Protein AF-A0A8C5RTL1-F1 (afdb_monomer)

Solvent-accessible surface area (backbone atoms only — not comparable to full-atom values): 28988 Å² total; per-residue (Å²): 139,85,89,83,83,90,78,86,76,89,66,75,87,73,74,55,62,54,29,26,34,69,87,77,74,46,76,30,28,64,64,63,53,69,76,37,80,88,47,70,92,46,56,42,52,33,70,60,51,52,48,53,52,50,52,51,54,49,50,53,52,51,53,52,52,53,52,48,55,51,49,55,53,50,50,55,51,52,52,50,50,51,52,51,53,52,48,55,50,51,54,50,51,51,52,51,51,53,52,51,52,54,52,51,50,57,50,49,56,51,51,52,51,54,52,50,51,52,50,54,52,50,52,50,54,53,49,55,52,52,50,53,51,54,57,48,48,60,47,51,54,50,52,54,50,53,52,55,48,53,56,48,46,74,74,74,55,54,77,68,62,46,64,70,48,42,68,59,53,53,49,55,51,52,56,54,71,70,59,74,83,84,60,76,84,74,64,75,80,79,74,66,61,64,62,51,50,53,50,50,51,50,47,45,70,71,63,54,72,55,74,37,59,64,46,56,31,35,40,40,40,81,82,75,46,75,46,80,48,77,48,44,40,39,86,44,100,72,92,48,64,53,59,71,72,47,69,63,50,38,53,51,44,58,72,38,67,56,25,36,43,32,23,76,52,45,91,79,48,72,55,48,60,48,52,52,47,27,49,78,66,73,42,38,65,66,53,53,70,33,40,70,27,30,40,57,45,52,70,53,51,47,69,80,47,68,92,54,96,62,95,42,71,60,52,49,30,46,74,76,62,73,49,81,66,63,68,87,42,67,69,44,47,40,52,50,51,47,48,51,30,64,77,68,50,46,64,75,55,54,84,80,50,85,62,45,46,71,63,22,40,53,14,40,56,56,39,45,61,42,49,75,72,62,62,38,51,72,56,26,46,50,42,37,5,72,70,58,41,31,45,67,54,52,48,55,38,32,75,76,29,77,88,50,31,49,47,52,50,48,52,55,53,56,74,67,57,54,99,86,55,55,71,66,54,58,71,70,73,54,86,77,80,64,75,82,82,82,88,76,80,83,83,81,75,94,67,89,72,64,73,66,58,65,59,61,78,69,76,67,82,78,78,78,80,78,79,86,76,91,79,83,91,83,89,89,79,89,87,78,90,83,85,90,88,134

Sequence (486 aa):
MDSSSNQKSQTLPFLFPSLYCKQYNQSMCTICALLDSEHMGQLCNISQEIQCRQDELQNMSVELKEKKNAYDKSYSSHEELVRNMVRLRNETQELIQQKIEEMIQILQEKGEGYLAEVEAHHNHQVQEVKKKLQEMDGVFQRITSSQRLVEKLHLYVSGQEVLEIHPFLRKSMMELRRKQPSTAEGVKVKNFLETKSQLQNLLERVTNNKAGNSLHLVVLGDKGTVFHVMISYQENSRERVSVFGMDEILQYLSSLQMPILVGYKLWSMDIPALLDALQEINKELQFEEPILGFSDALPLIREKFPDISKYTLKNLDRKYLCGKLDHTNTSNCVRILMKLCTRYEINKEFSRIRLIACSSFRCYSSLQLLLRERVLSVPSVQTLALHNISLDTLQCIYLSDPKKGLKKLCRHLNTKLRIREKKIQRLSKSPYLFPTPPIVLSRFFTSRDSFRDTLSCYGVKMTLLRTQGNSSGMKPHSTGCYAWSK

InterPro domains:
  IPR012337 Ribonuclease H-like superfamily [SSF53098] (244-338)
  IPR021978 PML-like, coiled-coil [PF12126] (57-210)
  IPR036397 Ribonuclease H superfamily [G3DSA:3.30.420.10] (229-362)
  IPR057617 PML, C-terminal domain [PF25244] (363-430)

Secondary structure (DSSP, 8-state):
------------TTSS--EEETTTTEEE-HHHHHH-TTSTTTEEEHHHHHHHHHHHHHHHHHHHHHHHHHHHHHHHHHHHHHHHHHHHHHHHHHHHHHHHHHHHHHHHHHHHHHHHHHHHHHHHHHHHHHHHHHHHHHHHHHHHHHHHHHHHHHHH--HHHHHHHHHHHHHHHHHHHHPPPPPGGGS----SHHHHHHHHHHHHHHH-----EEEEEEEE-TTS-EEEEEEEEEE-SSS-EEETTHHHHHHHHHHSSS-EEEETTGGGS-HHHHHHHHHHTT-HHHHHTT--EEEESHHHHHHH-TT-SS--HHHHHHHHSTT-S-TTSHHHHHHHHHHHHHHTTGGGGGGGS-PBPHHHHHHHHHTHHHHHTTSS-HHHHHHHHHTT--HHHHHHHHHH-TTTHHHHHHHHHHHT--TTPPPP-STTS-TTSSPPP-S-TTSS---TTHHHHTTTTT----------------------------

Structure (mmCIF, N/CA/C/O backbone):
data_AF-A0A8C5RTL1-F1
#
_entry.id   AF-A0A8C5RTL1-F1
#
loop_
_atom_site.group_PDB
_atom_site.id
_atom_site.type_symbol
_atom_site.label_atom_id
_atom_site.label_alt_id
_atom_site.label_comp_id
_atom_site.label_asym_id
_atom_site.label_entity_id
_atom_site.label_seq_id
_atom_site.pdbx_PDB_ins_code
_atom_site.Cartn_x
_atom_site.Cartn_y
_atom_site.Cartn_z
_atom_site.occupancy
_atom_site.B_iso_or_equiv
_atom_site.auth_seq_id
_atom_site.auth_comp_id
_atom_site.auth_asym_id
_atom_site.auth_atom_id
_atom_site.pdbx_PDB_model_num
ATOM 1 N N . MET A 1 1 ? 55.425 -43.036 -52.133 1.00 38.31 1 MET A N 1
ATOM 2 C CA . MET A 1 1 ? 54.773 -43.849 -53.176 1.00 38.31 1 MET A CA 1
ATOM 3 C C . MET A 1 1 ? 53.571 -43.014 -53.580 1.00 38.31 1 MET A C 1
ATOM 5 O O . MET A 1 1 ? 52.711 -42.824 -52.742 1.00 38.31 1 MET A O 1
ATOM 9 N N . ASP A 1 2 ? 53.601 -42.222 -54.646 1.00 30.25 2 ASP A N 1
ATOM 10 C CA . ASP A 1 2 ? 54.027 -42.594 -55.989 1.00 30.25 2 ASP A CA 1
ATOM 11 C C . ASP A 1 2 ? 54.804 -41.511 -56.736 1.00 30.25 2 ASP A C 1
ATOM 13 O O . ASP A 1 2 ? 54.576 -40.310 -56.609 1.00 30.25 2 ASP A O 1
ATOM 17 N N . SER A 1 3 ? 55.731 -42.019 -57.537 1.00 34.62 3 SER A N 1
ATOM 18 C CA . SER A 1 3 ? 56.508 -41.332 -58.553 1.00 34.62 3 SER A CA 1
ATOM 19 C C . SER A 1 3 ? 55.747 -41.413 -59.879 1.00 34.62 3 SER A C 1
ATOM 21 O O . SER A 1 3 ? 55.416 -42.510 -60.322 1.00 34.62 3 SER A O 1
ATOM 23 N N . SER A 1 4 ? 55.515 -40.293 -60.557 1.00 31.78 4 SER A N 1
ATOM 24 C CA . SER A 1 4 ? 55.234 -40.252 -62.003 1.00 31.78 4 SER A CA 1
ATOM 25 C C . SER A 1 4 ? 55.541 -38.841 -62.494 1.00 31.78 4 SER A C 1
ATOM 27 O O . SER A 1 4 ? 54.933 -37.872 -62.061 1.00 31.78 4 SER A O 1
ATOM 29 N N . SER A 1 5 ? 56.731 -38.650 -63.056 1.00 31.33 5 SER A N 1
ATOM 30 C CA . SER A 1 5 ? 57.057 -38.840 -64.477 1.00 31.33 5 SER A CA 1
ATOM 31 C C . SER A 1 5 ? 56.665 -37.613 -65.307 1.00 31.33 5 SER A C 1
ATOM 33 O O . SER A 1 5 ? 55.526 -37.314 -65.639 1.00 31.33 5 SER A O 1
ATOM 35 N N . ASN A 1 6 ? 57.727 -36.869 -65.572 1.00 33.97 6 ASN A N 1
ATOM 36 C CA . ASN A 1 6 ? 57.860 -35.695 -66.401 1.00 33.97 6 ASN A CA 1
ATOM 37 C C . ASN A 1 6 ? 57.508 -36.034 -67.863 1.00 33.97 6 ASN A C 1
ATOM 39 O O . ASN A 1 6 ? 58.181 -36.863 -68.473 1.00 33.97 6 ASN A O 1
ATOM 43 N N . GLN A 1 7 ? 56.521 -35.355 -68.448 1.00 32.25 7 GLN A N 1
ATOM 44 C CA . GLN A 1 7 ? 56.376 -35.247 -69.901 1.00 32.25 7 GLN A CA 1
ATOM 45 C C . GLN A 1 7 ? 56.177 -33.769 -70.251 1.00 32.25 7 GLN A C 1
ATOM 47 O O . GLN A 1 7 ? 55.076 -33.226 -70.248 1.00 32.25 7 GLN A O 1
ATOM 52 N N . LYS A 1 8 ? 57.306 -33.088 -70.485 1.00 36.34 8 LYS A N 1
ATOM 53 C CA . LYS A 1 8 ? 57.361 -31.733 -71.037 1.00 36.34 8 LYS A CA 1
ATOM 54 C C . LYS A 1 8 ? 56.924 -31.778 -72.500 1.00 36.34 8 LYS A C 1
ATOM 56 O O . LYS A 1 8 ? 57.726 -32.095 -73.375 1.00 36.34 8 LYS A O 1
ATOM 61 N N . SER A 1 9 ? 55.676 -31.415 -72.763 1.00 36.12 9 SER A N 1
ATOM 62 C CA . SER A 1 9 ? 55.217 -31.059 -74.105 1.00 36.12 9 SER A CA 1
ATOM 63 C C . SER A 1 9 ? 55.829 -29.710 -74.494 1.00 36.12 9 SER A C 1
ATOM 65 O O . SER A 1 9 ? 55.418 -28.658 -74.001 1.00 36.12 9 SER A O 1
ATOM 67 N N . GLN A 1 10 ? 56.848 -29.735 -75.357 1.00 46.16 10 GLN A N 1
ATOM 68 C CA . GLN A 1 10 ? 57.336 -28.549 -76.061 1.00 46.16 10 GLN A CA 1
ATOM 69 C C . GLN A 1 10 ? 56.193 -27.998 -76.919 1.00 46.16 10 GLN A C 1
ATOM 71 O O . GLN A 1 10 ? 55.825 -28.584 -77.933 1.00 46.16 10 GLN A O 1
ATOM 76 N N . THR A 1 11 ? 55.617 -26.880 -76.482 1.00 37.91 11 THR A N 1
ATOM 77 C CA . THR A 1 11 ? 54.511 -26.201 -77.161 1.00 37.91 11 THR A CA 1
ATOM 78 C C . THR A 1 11 ? 54.958 -24.770 -77.454 1.00 37.91 11 THR A C 1
ATOM 80 O O . THR A 1 11 ? 55.536 -24.115 -76.589 1.00 37.91 11 THR A O 1
ATOM 83 N N . LEU A 1 12 ? 54.760 -24.324 -78.696 1.00 39.81 12 LEU A N 1
ATOM 84 C CA . LEU A 1 12 ? 55.192 -23.032 -79.245 1.00 39.81 12 LEU A CA 1
ATOM 85 C C . LEU A 1 12 ? 54.897 -21.848 -78.288 1.00 39.81 12 LEU A C 1
ATOM 87 O O . LEU A 1 12 ? 53.756 -21.701 -77.848 1.00 39.81 12 LEU A O 1
ATOM 91 N N . PRO A 1 13 ? 55.869 -20.956 -78.006 1.00 46.91 13 PRO A N 1
ATOM 92 C CA . PRO A 1 13 ? 55.758 -19.935 -76.953 1.00 46.91 13 PRO A CA 1
ATOM 93 C C . PRO A 1 13 ? 54.813 -18.757 -77.273 1.00 46.91 13 PRO A C 1
ATOM 95 O O . PRO A 1 13 ? 54.682 -17.849 -76.459 1.00 46.91 13 PRO A O 1
ATOM 98 N N . PHE A 1 14 ? 54.140 -18.755 -78.429 1.00 47.03 14 PHE A N 1
ATOM 99 C CA . PHE A 1 14 ? 53.363 -17.608 -78.929 1.00 47.03 14 PHE A CA 1
ATOM 100 C C . PHE A 1 14 ? 51.833 -17.736 -78.792 1.00 47.03 14 PHE A C 1
ATOM 102 O O . PHE A 1 14 ? 51.121 -16.796 -79.134 1.00 47.03 14 PHE A O 1
ATOM 109 N N . LEU A 1 15 ? 51.316 -18.862 -78.281 1.00 51.59 15 LEU A N 1
ATOM 110 C CA . LEU A 1 15 ? 49.869 -19.113 -78.133 1.00 51.59 15 LEU A CA 1
ATOM 111 C C . LEU A 1 15 ? 49.371 -19.155 -76.679 1.00 51.59 15 LEU A C 1
ATOM 113 O O . LEU A 1 15 ? 48.168 -19.276 -76.457 1.00 51.59 15 LEU A O 1
ATOM 117 N N . PHE A 1 16 ? 50.252 -19.020 -75.687 1.00 59.81 16 PHE A N 1
ATOM 118 C CA . PHE A 1 16 ? 49.826 -18.913 -74.291 1.00 59.81 16 PHE A CA 1
ATOM 119 C C . PHE A 1 16 ? 49.399 -17.473 -73.971 1.00 59.81 16 PHE A C 1
ATOM 121 O O . PHE A 1 16 ? 50.131 -16.539 -74.316 1.00 59.81 16 PHE A O 1
ATOM 128 N N . PRO A 1 17 ? 48.242 -17.263 -73.314 1.00 64.75 17 PRO A N 1
ATOM 129 C CA . PRO A 1 17 ? 47.881 -15.957 -72.788 1.00 64.75 17 PRO A CA 1
ATOM 130 C C . PRO A 1 17 ? 48.973 -15.475 -71.831 1.00 64.75 17 PRO A C 1
ATOM 132 O O . PRO A 1 17 ? 49.254 -16.123 -70.827 1.00 64.75 17 PRO A O 1
ATOM 135 N N . SER A 1 18 ? 49.624 -14.369 -72.174 1.00 74.38 18 SER A N 1
ATOM 136 C CA . SER A 1 18 ? 50.732 -13.777 -71.411 1.00 74.38 18 SER A CA 1
ATOM 137 C C . SER A 1 18 ? 50.334 -12.438 -70.781 1.00 74.38 18 SER A C 1
ATOM 139 O O . SER A 1 18 ? 51.023 -11.933 -69.890 1.00 74.38 18 SER A O 1
ATOM 141 N N . LEU A 1 19 ? 49.199 -11.882 -71.216 1.00 82.69 19 LEU A N 1
ATOM 142 C CA . LEU A 1 19 ? 48.677 -10.584 -70.812 1.00 82.69 19 LEU A CA 1
ATOM 143 C C . LEU A 1 19 ? 47.247 -10.720 -70.278 1.00 82.69 19 LEU A C 1
ATOM 145 O O . LEU A 1 19 ? 46.506 -11.627 -70.657 1.00 82.69 19 LEU A O 1
ATOM 149 N N . TYR A 1 20 ? 46.851 -9.808 -69.399 1.00 85.44 20 TYR A N 1
ATOM 150 C CA . TYR A 1 20 ? 45.505 -9.716 -68.846 1.00 85.44 20 TYR A CA 1
ATOM 151 C C . TYR A 1 20 ? 44.962 -8.304 -69.041 1.00 85.44 20 TYR A C 1
ATOM 153 O O . TYR A 1 20 ? 45.648 -7.329 -68.735 1.00 85.44 20 TYR A O 1
ATOM 161 N N . CYS A 1 21 ? 43.732 -8.193 -69.545 1.00 84.69 21 CYS A N 1
ATOM 162 C CA . CYS A 1 21 ? 43.048 -6.913 -69.687 1.00 84.69 21 CYS A CA 1
ATOM 163 C C . CYS A 1 21 ? 42.148 -6.667 -68.473 1.00 84.69 21 CYS A C 1
ATOM 165 O O . CYS A 1 21 ? 41.130 -7.343 -68.292 1.00 84.69 21 CYS A O 1
ATOM 167 N N . LYS A 1 22 ? 42.498 -5.667 -67.655 1.00 80.94 22 LYS A N 1
ATOM 168 C CA . LYS A 1 22 ? 41.750 -5.325 -66.431 1.00 80.94 22 LYS A CA 1
ATOM 169 C C . LYS A 1 22 ? 40.339 -4.805 -66.703 1.00 80.94 22 LYS A C 1
ATOM 171 O O . LYS A 1 22 ? 39.464 -4.962 -65.862 1.00 80.94 22 LYS A O 1
ATOM 176 N N . GLN A 1 23 ? 40.115 -4.205 -67.870 1.00 81.56 23 GLN A N 1
ATOM 177 C CA . GLN A 1 23 ? 38.823 -3.626 -68.239 1.00 81.56 23 GLN A CA 1
ATOM 178 C C . GLN A 1 23 ? 37.759 -4.694 -68.534 1.00 81.56 23 GLN A C 1
ATOM 180 O O . GLN A 1 23 ? 36.601 -4.509 -68.172 1.00 81.56 23 GLN A O 1
ATOM 185 N N . TYR A 1 24 ? 38.152 -5.821 -69.137 1.00 80.00 24 TYR A N 1
ATOM 186 C CA . TYR A 1 24 ? 37.229 -6.907 -69.503 1.00 80.00 24 TYR A CA 1
ATOM 187 C C . TYR A 1 24 ? 37.343 -8.150 -68.623 1.00 80.00 24 TYR A C 1
ATOM 189 O O . TYR A 1 24 ? 36.552 -9.077 -68.776 1.00 80.00 24 TYR A O 1
ATOM 197 N N . ASN A 1 25 ? 38.301 -8.174 -67.694 1.00 82.31 25 ASN A N 1
ATOM 198 C CA . ASN A 1 25 ? 38.607 -9.319 -66.841 1.00 82.31 25 ASN A CA 1
ATOM 199 C C . ASN A 1 25 ? 38.911 -10.612 -67.620 1.00 82.31 25 ASN A C 1
ATOM 201 O O . ASN A 1 25 ? 38.393 -11.683 -67.302 1.00 82.31 25 ASN A O 1
ATOM 205 N N . GLN A 1 26 ? 39.734 -10.513 -68.668 1.00 83.00 26 GLN A N 1
ATOM 206 C CA . GLN A 1 26 ? 40.049 -11.640 -69.553 1.00 83.00 26 GLN A CA 1
ATOM 207 C C . GLN A 1 26 ? 41.545 -11.736 -69.868 1.00 83.00 26 GLN A C 1
ATOM 209 O O . GLN A 1 26 ? 42.255 -10.731 -69.965 1.00 83.00 26 GLN A O 1
ATOM 214 N N . SER A 1 27 ? 42.019 -12.972 -70.051 1.00 83.62 27 SER A N 1
ATOM 215 C CA . SER A 1 27 ? 43.383 -13.284 -70.482 1.00 83.62 27 SER A CA 1
ATOM 216 C C . SER A 1 27 ? 43.525 -13.196 -72.004 1.00 83.62 27 SER A C 1
ATOM 218 O O . SER A 1 27 ? 42.722 -13.783 -72.727 1.00 83.62 27 SER A O 1
ATOM 220 N N . MET A 1 28 ? 44.580 -12.543 -72.488 1.00 78.56 28 MET A N 1
ATOM 221 C CA . MET A 1 28 ? 44.854 -12.294 -73.908 1.00 78.56 28 MET A CA 1
ATOM 222 C C . MET A 1 28 ? 46.217 -12.886 -74.302 1.00 78.56 28 MET A C 1
ATOM 224 O O . MET A 1 28 ? 47.188 -12.804 -73.543 1.00 78.56 28 MET A O 1
ATOM 228 N N . CYS A 1 29 ? 46.324 -13.472 -75.500 1.00 81.56 29 CYS A N 1
ATOM 229 C CA . CYS A 1 29 ? 47.632 -13.782 -76.086 1.00 81.56 29 CYS A CA 1
ATOM 230 C C . CYS A 1 29 ? 48.267 -12.511 -76.670 1.00 81.56 29 CYS A C 1
ATOM 232 O O . CYS A 1 29 ? 47.575 -11.538 -76.975 1.00 81.56 29 CYS A O 1
ATOM 234 N N . THR A 1 30 ? 49.587 -12.520 -76.858 1.00 74.69 30 THR A N 1
ATOM 235 C CA . THR A 1 30 ? 50.340 -11.349 -77.337 1.00 74.69 30 THR A CA 1
ATOM 236 C C . THR A 1 30 ? 49.839 -10.832 -78.692 1.00 74.69 30 THR A C 1
ATOM 238 O O . THR A 1 30 ? 49.844 -9.629 -78.927 1.00 74.69 30 THR A O 1
ATOM 241 N N . ILE A 1 31 ? 49.368 -11.722 -79.575 1.00 78.38 31 ILE A N 1
ATOM 242 C CA . ILE A 1 31 ? 48.836 -11.347 -80.894 1.00 78.38 31 ILE A CA 1
ATOM 243 C C . ILE A 1 31 ? 47.501 -10.603 -80.747 1.00 78.38 31 ILE A C 1
ATOM 245 O O . ILE A 1 31 ? 47.344 -9.532 -81.325 1.00 78.38 31 ILE A O 1
ATOM 249 N N . CYS A 1 32 ? 46.567 -11.121 -79.937 1.00 76.94 32 CYS A N 1
ATOM 250 C CA . CYS A 1 32 ? 45.280 -10.462 -79.684 1.00 76.94 32 CYS A CA 1
ATOM 251 C C . CYS A 1 32 ? 45.457 -9.095 -79.012 1.00 76.94 32 CYS A C 1
ATOM 253 O O . CYS A 1 32 ? 44.744 -8.162 -79.348 1.00 76.94 32 CYS A O 1
ATOM 255 N N . ALA A 1 33 ? 46.435 -8.958 -78.113 1.00 74.06 33 ALA A N 1
ATOM 256 C CA . ALA A 1 33 ? 46.747 -7.685 -77.466 1.00 74.06 33 ALA A CA 1
ATOM 257 C C . ALA A 1 33 ? 47.330 -6.629 -78.427 1.00 74.06 33 ALA A C 1
ATOM 259 O O . ALA A 1 33 ? 47.078 -5.445 -78.251 1.00 74.06 33 ALA A O 1
ATOM 260 N N . LEU A 1 34 ? 48.105 -7.037 -79.442 1.00 74.19 34 LEU A N 1
ATOM 261 C CA . LEU A 1 34 ? 48.688 -6.120 -80.435 1.00 74.19 34 LEU A CA 1
ATOM 262 C C . LEU A 1 34 ? 47.667 -5.623 -81.467 1.00 74.19 34 LEU A C 1
ATOM 264 O O . LEU A 1 34 ? 47.809 -4.515 -81.978 1.00 74.19 34 LEU A O 1
ATOM 268 N N . LEU A 1 35 ? 46.670 -6.449 -81.792 1.00 76.25 35 LEU A N 1
ATOM 269 C CA . LEU A 1 35 ? 45.599 -6.102 -82.733 1.00 76.25 35 LEU A CA 1
ATOM 270 C C . LEU A 1 35 ? 44.529 -5.194 -82.108 1.00 76.25 35 LEU A C 1
ATOM 272 O O . LEU A 1 35 ? 43.732 -4.609 -82.836 1.00 76.25 35 LEU A O 1
ATOM 276 N N . ASP A 1 36 ? 44.526 -5.070 -80.783 1.00 69.12 36 ASP A N 1
ATOM 277 C CA . ASP A 1 36 ? 43.538 -4.330 -80.011 1.00 69.12 36 ASP A CA 1
ATOM 278 C C . ASP A 1 36 ? 44.127 -2.998 -79.509 1.00 69.12 36 ASP A C 1
ATOM 280 O O . ASP A 1 36 ? 44.726 -2.897 -78.434 1.00 69.12 36 ASP A O 1
ATOM 284 N N . SER A 1 37 ? 44.017 -1.957 -80.339 1.00 65.19 37 SER A N 1
ATOM 285 C CA . SER A 1 37 ? 44.586 -0.630 -80.069 1.00 65.19 37 SER A CA 1
ATOM 286 C C . SER A 1 37 ? 43.875 0.132 -78.945 1.00 65.19 37 SER A C 1
ATOM 288 O O . SER A 1 37 ? 44.417 1.123 -78.451 1.00 65.19 37 SER A O 1
ATOM 290 N N . GLU A 1 38 ? 42.696 -0.321 -78.510 1.00 68.06 38 GLU A N 1
ATOM 291 C CA . GLU A 1 38 ? 41.873 0.371 -77.514 1.00 68.06 38 GLU A CA 1
ATOM 292 C C . GLU A 1 38 ? 42.292 0.065 -76.066 1.00 68.06 38 GLU A C 1
ATOM 294 O O . GLU A 1 38 ? 41.961 0.825 -75.152 1.00 68.06 38 GLU A O 1
ATOM 299 N N . HIS A 1 39 ? 43.054 -1.011 -75.823 1.00 66.81 39 HIS A N 1
ATOM 300 C CA . HIS A 1 39 ? 43.335 -1.503 -74.461 1.00 66.81 39 HIS A CA 1
ATOM 301 C C . HIS A 1 39 ? 44.815 -1.491 -74.061 1.00 66.81 39 HIS A C 1
ATOM 303 O O . HIS A 1 39 ? 45.165 -1.935 -72.966 1.00 66.81 39 HIS A O 1
ATOM 309 N N . MET A 1 40 ? 45.681 -0.892 -74.885 1.00 64.81 40 MET A N 1
ATOM 310 C CA . MET A 1 40 ? 47.131 -0.798 -74.653 1.00 64.81 40 MET A CA 1
ATOM 311 C C . MET A 1 40 ? 47.522 -0.198 -73.289 1.00 64.81 40 MET A C 1
ATOM 313 O O . MET A 1 40 ? 48.554 -0.562 -72.732 1.00 64.81 40 MET A O 1
ATOM 317 N N . GLY A 1 41 ? 46.693 0.681 -72.713 1.00 69.25 41 GLY A N 1
ATOM 318 C CA . GLY A 1 41 ? 46.927 1.281 -71.391 1.00 69.25 41 GLY A CA 1
ATOM 319 C C . GLY A 1 41 ? 46.425 0.468 -70.187 1.00 69.25 41 GLY A C 1
ATOM 320 O O . GLY A 1 41 ? 46.653 0.884 -69.055 1.00 69.25 41 GLY A O 1
ATOM 321 N N . GLN A 1 42 ? 45.720 -0.650 -70.402 1.00 73.25 42 GLN A N 1
ATOM 322 C CA . GLN A 1 42 ? 45.043 -1.442 -69.354 1.00 73.25 42 GLN A CA 1
ATOM 323 C C . GLN A 1 42 ? 45.466 -2.924 -69.338 1.00 73.25 42 GLN A C 1
ATOM 325 O O . GLN A 1 42 ? 44.884 -3.738 -68.611 1.00 73.25 42 GLN A O 1
ATOM 330 N N . LEU A 1 43 ? 46.478 -3.276 -70.137 1.00 77.88 43 LEU A N 1
ATOM 331 C CA . LEU A 1 43 ? 47.071 -4.609 -70.204 1.00 77.88 43 LEU A CA 1
ATOM 332 C C . LEU A 1 43 ? 48.198 -4.745 -69.174 1.00 77.88 43 LEU A C 1
ATOM 334 O O . LEU A 1 43 ? 49.113 -3.925 -69.118 1.00 77.88 43 LEU A O 1
ATOM 338 N N . CYS A 1 44 ? 48.162 -5.808 -68.378 1.00 81.69 44 CYS A N 1
ATOM 339 C CA . CYS A 1 44 ? 49.236 -6.177 -67.457 1.00 81.69 44 CYS A CA 1
ATOM 340 C C . CYS A 1 44 ? 49.715 -7.608 -67.717 1.00 81.69 44 CYS A C 1
ATOM 342 O O . CYS A 1 44 ? 49.082 -8.373 -68.445 1.00 81.69 44 CYS A O 1
ATOM 344 N N . ASN A 1 45 ? 50.850 -7.985 -67.123 1.00 85.38 45 ASN A N 1
ATOM 345 C CA . ASN A 1 45 ? 51.314 -9.367 -67.166 1.00 85.38 45 ASN A CA 1
ATOM 346 C C . ASN A 1 45 ? 50.323 -10.273 -66.416 1.00 85.38 45 ASN A C 1
ATOM 348 O O . ASN A 1 45 ? 49.973 -9.995 -65.267 1.00 85.38 45 ASN A O 1
ATOM 352 N N 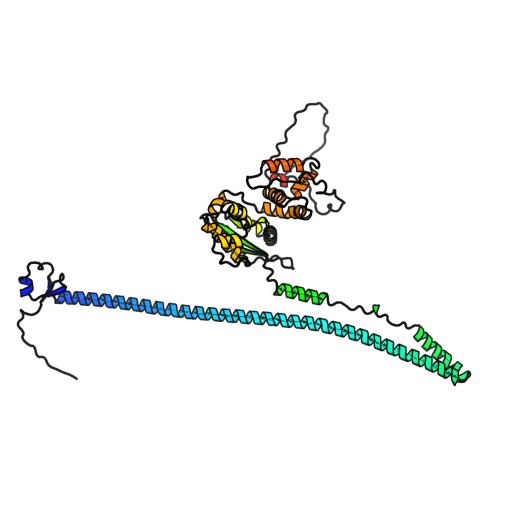. ILE A 1 46 ? 49.901 -11.370 -67.049 1.00 85.88 46 ILE A N 1
ATOM 353 C CA . ILE A 1 46 ? 48.890 -12.269 -66.479 1.00 85.88 46 ILE A CA 1
ATOM 354 C C . ILE A 1 46 ? 49.316 -12.862 -65.129 1.00 85.88 46 ILE A C 1
ATOM 356 O O . ILE A 1 46 ? 48.494 -12.965 -64.225 1.00 85.88 46 ILE A O 1
ATOM 360 N N . SER A 1 47 ? 50.600 -13.184 -64.945 1.00 86.50 47 SER A N 1
ATOM 361 C CA . SER A 1 47 ? 51.111 -13.731 -63.684 1.00 86.50 47 SER A CA 1
ATOM 362 C C . SER A 1 47 ? 51.054 -12.705 -62.554 1.00 86.50 47 SER A C 1
ATOM 364 O O . SER A 1 47 ? 50.789 -13.071 -61.413 1.00 86.50 47 SER A O 1
ATOM 366 N N . GLN A 1 48 ? 51.267 -11.420 -62.865 1.00 86.69 48 GLN A N 1
ATOM 367 C CA . GLN A 1 48 ? 51.147 -10.340 -61.881 1.00 86.69 48 GLN A CA 1
ATOM 368 C C . GLN A 1 48 ? 49.692 -10.138 -61.454 1.00 86.69 48 GLN A C 1
ATOM 370 O O . GLN A 1 48 ? 49.430 -10.005 -60.264 1.00 86.69 48 GLN A O 1
ATOM 375 N N . GLU A 1 49 ? 48.742 -10.159 -62.394 1.00 89.06 49 GLU A N 1
ATOM 376 C CA . GLU A 1 49 ? 47.322 -10.054 -62.041 1.00 89.06 49 GLU A CA 1
ATOM 377 C C . GLU A 1 49 ? 46.840 -11.274 -61.250 1.00 89.06 49 GLU A C 1
ATOM 379 O O . GLU A 1 49 ? 46.140 -11.106 -60.256 1.00 89.06 49 GLU A O 1
ATOM 384 N N . ILE A 1 50 ? 47.238 -12.491 -61.643 1.00 88.19 50 ILE A N 1
ATOM 385 C CA . ILE A 1 50 ? 46.923 -13.711 -60.887 1.00 88.19 50 ILE A CA 1
ATOM 386 C C . ILE A 1 50 ? 47.419 -13.576 -59.448 1.00 88.19 50 ILE A C 1
ATOM 388 O O . ILE A 1 50 ? 46.647 -13.839 -58.529 1.00 88.19 50 ILE A O 1
ATOM 392 N N . GLN A 1 51 ? 48.658 -13.115 -59.251 1.00 91.88 51 GLN A N 1
ATOM 393 C CA . GLN A 1 51 ? 49.197 -12.881 -57.915 1.00 91.88 51 GLN A CA 1
ATOM 394 C C . GLN A 1 51 ? 48.368 -11.836 -57.157 1.00 91.88 51 GLN A C 1
ATOM 396 O O . GLN A 1 51 ? 47.932 -12.111 -56.046 1.00 91.88 51 GLN A O 1
ATOM 401 N N . CYS A 1 52 ? 48.056 -10.686 -57.768 1.00 91.06 52 CYS A N 1
ATOM 402 C CA . CYS A 1 52 ? 47.229 -9.657 -57.130 1.00 91.06 52 CYS A CA 1
ATOM 403 C C . CYS A 1 52 ? 45.844 -10.179 -56.717 1.00 91.06 52 CYS A C 1
ATOM 405 O O . CYS A 1 52 ? 45.384 -9.876 -55.619 1.00 91.06 52 CYS A O 1
ATOM 407 N N . ARG A 1 53 ? 45.176 -10.975 -57.563 1.00 91.75 53 ARG A N 1
ATOM 408 C CA . ARG A 1 53 ? 43.860 -11.561 -57.252 1.00 91.75 53 ARG A CA 1
ATOM 409 C C . ARG A 1 53 ? 43.945 -12.653 -56.193 1.00 91.75 53 ARG A C 1
ATOM 411 O O . ARG A 1 53 ? 43.052 -12.753 -55.358 1.00 91.75 53 ARG A O 1
ATOM 418 N N . GLN A 1 54 ? 45.006 -13.456 -56.206 1.00 94.38 54 GLN A N 1
ATOM 419 C CA . GLN A 1 54 ? 45.272 -14.431 -55.151 1.00 94.38 54 GLN A CA 1
ATOM 420 C C . GLN A 1 54 ? 45.514 -13.734 -53.810 1.00 94.38 54 GLN A C 1
ATOM 422 O O . GLN A 1 54 ? 44.923 -14.146 -52.815 1.00 94.38 54 GLN A O 1
ATOM 427 N N . ASP A 1 55 ? 46.289 -12.649 -53.792 1.00 95.81 55 ASP A N 1
ATOM 428 C CA . ASP A 1 55 ? 46.536 -11.845 -52.593 1.00 95.81 55 ASP A CA 1
ATOM 429 C C . ASP A 1 55 ? 45.242 -11.171 -52.093 1.00 95.81 55 ASP A C 1
ATOM 431 O O . ASP A 1 55 ? 44.953 -11.200 -50.898 1.00 95.81 55 ASP A O 1
ATOM 435 N N . GLU A 1 56 ? 44.415 -10.624 -52.995 1.00 95.81 56 GLU A N 1
ATOM 436 C CA . GLU A 1 56 ? 43.102 -10.039 -52.675 1.00 95.81 56 GLU A CA 1
ATOM 437 C C . GLU A 1 56 ? 42.165 -11.073 -52.026 1.00 95.81 56 GLU A C 1
ATOM 439 O O . GLU A 1 56 ? 41.611 -10.836 -50.949 1.00 95.81 56 GLU A O 1
ATOM 444 N N . LEU A 1 57 ? 42.023 -12.252 -52.644 1.00 96.44 57 LEU A N 1
ATOM 445 C CA . LEU A 1 57 ? 41.215 -13.355 -52.113 1.00 96.44 57 LEU A CA 1
ATOM 446 C C . LEU A 1 57 ? 41.759 -13.866 -50.774 1.00 96.44 57 LEU A C 1
ATOM 448 O O . LEU A 1 57 ? 40.979 -14.167 -49.868 1.00 96.44 57 LEU A O 1
ATOM 452 N N . GLN A 1 58 ? 43.083 -13.941 -50.628 1.00 96.75 58 GLN A N 1
ATOM 453 C CA . GLN A 1 58 ? 43.723 -14.369 -49.391 1.00 96.75 58 GLN A CA 1
ATOM 454 C C . GLN A 1 58 ? 43.470 -13.365 -48.261 1.00 96.75 58 GLN A C 1
ATOM 456 O O . GLN A 1 58 ? 43.121 -13.779 -47.153 1.00 96.75 58 GLN A O 1
ATOM 461 N N . ASN A 1 59 ? 43.560 -12.063 -48.540 1.00 96.56 59 ASN A N 1
ATOM 462 C CA . ASN A 1 59 ? 43.244 -11.007 -47.578 1.00 96.56 59 ASN A CA 1
ATOM 463 C C . ASN A 1 59 ? 41.774 -11.072 -47.143 1.00 96.56 59 ASN A C 1
ATOM 465 O O . ASN A 1 59 ? 41.497 -11.142 -45.945 1.00 96.56 59 ASN A O 1
ATOM 469 N N . MET A 1 60 ? 40.834 -11.172 -48.091 1.00 97.56 60 MET A N 1
ATOM 470 C CA . MET A 1 60 ? 39.410 -11.341 -47.767 1.00 97.56 60 MET A CA 1
ATOM 471 C C . MET A 1 60 ? 39.148 -12.619 -46.956 1.00 97.56 60 MET A C 1
ATOM 473 O O . MET A 1 60 ? 38.333 -12.621 -46.034 1.00 97.56 60 MET A O 1
ATOM 477 N N . SER A 1 61 ? 39.856 -13.714 -47.248 1.00 97.25 61 SER A N 1
ATOM 478 C CA . SER A 1 61 ? 39.760 -14.955 -46.473 1.00 97.25 61 SER A CA 1
ATOM 479 C C . SER A 1 61 ? 40.241 -14.777 -45.026 1.00 97.25 61 SER A C 1
ATOM 481 O O . SER A 1 61 ? 39.646 -15.352 -44.108 1.00 97.25 61 SER A O 1
ATOM 483 N N . VAL A 1 62 ? 41.300 -13.994 -44.794 1.00 96.88 62 VAL A N 1
ATOM 484 C CA . VAL A 1 62 ? 41.781 -13.664 -43.441 1.00 96.88 62 VAL A CA 1
ATOM 485 C C . VAL A 1 62 ? 40.749 -12.812 -42.697 1.00 96.88 62 VAL A C 1
ATOM 487 O O . VAL A 1 62 ? 40.356 -13.184 -41.590 1.00 96.88 62 VAL A O 1
ATOM 490 N N . GLU A 1 63 ? 40.224 -11.755 -43.324 1.00 97.31 63 GLU A N 1
ATOM 491 C CA . GLU A 1 63 ? 39.185 -10.894 -42.735 1.00 97.31 63 GLU A CA 1
ATOM 492 C C . GLU A 1 63 ? 37.919 -11.682 -42.362 1.00 97.31 63 GLU A C 1
ATOM 494 O O . GLU A 1 63 ? 37.368 -11.530 -41.267 1.00 97.31 63 GLU A O 1
ATOM 499 N N . LEU A 1 64 ? 37.460 -12.585 -43.237 1.00 97.44 64 LEU A N 1
ATOM 500 C CA . LEU A 1 64 ? 36.305 -13.442 -42.959 1.00 97.44 64 LEU A CA 1
ATOM 501 C C . LEU A 1 64 ? 36.562 -14.402 -41.792 1.00 97.44 64 LEU A C 1
ATOM 503 O O . LEU A 1 64 ? 35.651 -14.660 -41.001 1.00 97.44 64 LEU A O 1
ATOM 507 N N . LYS A 1 65 ? 37.789 -14.913 -41.646 1.00 97.50 65 LYS A N 1
ATOM 508 C CA . LYS A 1 65 ? 38.171 -15.776 -40.520 1.00 97.50 65 LYS A CA 1
ATOM 509 C C . LYS A 1 65 ? 38.165 -15.008 -39.198 1.00 97.50 65 LYS A C 1
ATOM 511 O O . LYS A 1 65 ? 37.658 -15.519 -38.200 1.00 97.50 65 LYS A O 1
ATOM 516 N N . GLU A 1 66 ? 38.671 -13.778 -39.184 1.00 97.31 66 GLU A N 1
ATOM 517 C CA . GLU A 1 66 ? 38.608 -12.900 -38.010 1.00 97.31 66 GLU A CA 1
ATOM 518 C C . GLU A 1 66 ? 37.165 -12.551 -37.642 1.00 97.31 66 GLU A C 1
ATOM 520 O O . GLU A 1 66 ? 36.772 -12.665 -36.477 1.00 97.31 66 GLU A O 1
ATOM 525 N N . LYS A 1 67 ? 36.343 -12.221 -38.645 1.00 97.31 67 LYS A N 1
ATOM 526 C CA . LYS A 1 67 ? 34.918 -11.945 -38.460 1.00 97.31 67 LYS A CA 1
ATOM 527 C C . LYS A 1 67 ? 34.179 -13.160 -37.901 1.00 97.31 67 LYS A C 1
ATOM 529 O O . LYS A 1 67 ? 33.413 -13.006 -36.953 1.00 97.31 67 LYS A O 1
ATOM 534 N N . LYS A 1 68 ? 34.442 -14.367 -38.414 1.00 97.94 68 LYS A N 1
ATOM 535 C CA . LYS A 1 68 ? 33.893 -15.617 -37.862 1.00 97.94 68 LYS A CA 1
ATOM 536 C C . LYS A 1 68 ? 34.258 -15.779 -36.385 1.00 97.94 68 LYS A C 1
ATOM 538 O O . LYS A 1 68 ? 33.367 -15.981 -35.568 1.00 97.94 68 LYS A O 1
ATOM 543 N N . ASN A 1 69 ? 35.531 -15.605 -36.028 1.00 97.06 69 ASN A N 1
ATOM 544 C CA . ASN A 1 69 ? 35.973 -15.702 -34.634 1.00 97.06 69 ASN A CA 1
ATOM 545 C C . ASN A 1 69 ? 35.269 -14.673 -33.728 1.00 97.06 69 ASN A C 1
ATOM 547 O O . ASN A 1 69 ? 34.985 -14.963 -32.565 1.00 97.06 69 ASN A O 1
ATOM 551 N N . ALA A 1 70 ? 34.979 -13.470 -34.235 1.00 97.56 70 ALA A N 1
ATOM 552 C CA . ALA A 1 70 ? 34.207 -12.466 -33.506 1.00 97.56 70 ALA A CA 1
ATOM 553 C C . ALA A 1 70 ? 32.741 -12.895 -33.297 1.00 97.56 70 ALA A C 1
ATOM 555 O O . ALA A 1 70 ? 32.218 -12.740 -32.191 1.00 97.56 70 ALA A O 1
ATOM 556 N N . TYR A 1 71 ? 32.098 -13.481 -34.314 1.00 97.75 71 TYR A N 1
ATOM 557 C CA . TYR A 1 71 ? 30.755 -14.056 -34.181 1.00 97.75 71 TYR A CA 1
ATOM 558 C C . TYR A 1 71 ? 30.723 -15.233 -33.206 1.00 97.75 71 TYR A C 1
ATOM 560 O O . TYR A 1 71 ? 29.839 -15.259 -32.360 1.00 97.75 71 TYR A O 1
ATOM 568 N N . ASP A 1 72 ? 31.695 -16.146 -33.252 1.00 98.06 72 ASP A N 1
ATOM 569 C CA . ASP A 1 72 ? 31.762 -17.301 -32.343 1.00 98.06 72 ASP A CA 1
ATOM 570 C C . ASP A 1 72 ? 31.894 -16.853 -30.872 1.00 98.06 72 ASP A C 1
ATOM 572 O O . ASP A 1 72 ? 31.212 -17.372 -29.980 1.00 98.06 72 ASP A O 1
ATOM 576 N N . LYS A 1 73 ? 32.708 -15.818 -30.610 1.00 97.81 73 LYS A N 1
ATOM 577 C CA . LYS A 1 73 ? 32.811 -15.179 -29.283 1.00 97.81 73 LYS A CA 1
ATOM 578 C C . LYS A 1 73 ? 31.496 -14.529 -28.859 1.00 97.81 73 LYS A C 1
ATOM 580 O O . LYS A 1 73 ? 31.057 -14.711 -27.725 1.00 97.81 73 LYS A O 1
ATOM 585 N N . SER A 1 74 ? 30.868 -13.775 -29.763 1.00 96.81 74 SER A N 1
ATOM 586 C CA . SER A 1 74 ? 29.590 -13.118 -29.491 1.00 96.81 74 SER A CA 1
ATOM 587 C C . SER A 1 74 ? 28.492 -14.143 -29.205 1.00 96.81 74 SER A C 1
ATOM 589 O O . SER A 1 74 ? 27.777 -14.006 -28.218 1.00 96.81 74 SER A O 1
ATOM 591 N N . TYR A 1 75 ? 28.400 -15.204 -30.004 1.00 97.50 75 TYR A N 1
ATOM 592 C CA . TYR A 1 75 ? 27.450 -16.298 -29.829 1.00 97.50 75 TYR A CA 1
ATOM 593 C C . TYR A 1 75 ? 27.611 -16.961 -28.456 1.00 97.50 75 TYR A C 1
ATOM 595 O O . TYR A 1 75 ? 26.646 -17.046 -27.699 1.00 97.50 75 TYR A O 1
ATOM 603 N N . SER A 1 76 ? 28.846 -17.316 -28.086 1.00 97.88 76 SER A N 1
ATOM 604 C CA . SER A 1 76 ? 29.155 -17.908 -26.775 1.00 97.88 76 SER A CA 1
ATOM 605 C C . SER A 1 76 ? 28.748 -16.989 -25.614 1.00 97.88 76 SER A C 1
ATOM 607 O O . SER A 1 76 ? 28.180 -17.449 -24.624 1.00 97.88 76 SER A O 1
ATOM 609 N N . SER A 1 77 ? 28.980 -15.678 -25.756 1.00 97.69 77 SER A N 1
ATOM 610 C CA . SER A 1 77 ? 28.578 -14.671 -24.766 1.00 97.69 77 SER A CA 1
ATOM 611 C C . SER A 1 77 ? 27.054 -14.551 -24.634 1.00 97.69 77 SER A C 1
ATOM 613 O O . SER A 1 77 ? 26.537 -14.485 -23.518 1.00 97.69 77 SER A O 1
ATOM 615 N N . HIS A 1 78 ? 26.314 -14.578 -25.746 1.00 96.44 78 HIS A N 1
ATOM 616 C CA . HIS A 1 78 ? 24.850 -14.548 -25.718 1.00 96.44 78 HIS A CA 1
ATOM 617 C C . HIS A 1 78 ? 24.262 -15.830 -25.116 1.00 96.44 78 HIS A C 1
ATOM 619 O O . HIS A 1 78 ? 23.321 -15.750 -24.326 1.00 96.44 78 HIS A O 1
ATOM 625 N N . GLU A 1 79 ? 24.817 -17.006 -25.424 1.00 98.19 79 GLU A N 1
ATOM 626 C CA . GLU A 1 79 ? 24.390 -18.257 -24.790 1.00 98.19 79 GLU A CA 1
ATOM 627 C C . GLU A 1 79 ? 24.604 -18.237 -23.272 1.00 98.19 79 GLU A C 1
ATOM 629 O O . GLU A 1 79 ? 23.741 -18.681 -22.512 1.00 98.19 79 GLU A O 1
ATOM 634 N N . GLU A 1 80 ? 25.738 -17.706 -22.810 1.00 97.81 80 GLU A N 1
ATOM 635 C CA . GLU A 1 80 ? 26.005 -17.551 -21.382 1.00 97.81 80 GLU A CA 1
ATOM 636 C C . GLU A 1 80 ? 25.025 -16.579 -20.720 1.00 97.81 80 GLU A C 1
ATOM 638 O O . GLU A 1 80 ? 24.494 -16.874 -19.646 1.00 97.81 80 GLU A O 1
ATOM 643 N N . LEU A 1 81 ? 24.711 -15.464 -21.384 1.00 97.12 81 LEU A N 1
ATOM 644 C CA . LEU A 1 81 ? 23.699 -14.525 -20.911 1.00 97.12 81 LEU A CA 1
ATOM 645 C C . LEU A 1 81 ? 22.329 -15.202 -20.766 1.00 97.12 81 LEU A C 1
ATOM 647 O O . LEU A 1 81 ? 21.678 -15.040 -19.735 1.00 97.12 81 LEU A O 1
ATOM 651 N N . VAL A 1 82 ? 21.908 -16.009 -21.745 1.00 97.06 82 VAL A N 1
ATOM 652 C CA . VAL A 1 82 ? 20.652 -16.774 -21.671 1.00 97.06 82 VAL A CA 1
ATOM 653 C C . VAL A 1 82 ? 20.665 -17.750 -20.495 1.00 97.06 82 VAL A C 1
ATOM 655 O O . VAL A 1 82 ? 19.700 -17.780 -19.729 1.00 97.06 82 VAL A O 1
ATOM 658 N N . ARG A 1 83 ? 21.759 -18.496 -20.291 1.00 98.12 83 ARG A N 1
ATOM 659 C CA . ARG A 1 83 ? 21.902 -19.393 -19.129 1.00 98.12 83 ARG A CA 1
ATOM 660 C C . ARG A 1 83 ? 21.778 -18.634 -17.807 1.00 98.12 83 ARG A C 1
ATOM 662 O O . ARG A 1 83 ? 21.050 -19.075 -16.920 1.00 98.12 83 ARG A O 1
ATOM 669 N N . ASN A 1 84 ? 22.424 -17.474 -17.691 1.00 97.69 84 ASN A N 1
ATOM 670 C CA . ASN A 1 84 ? 22.351 -16.632 -16.497 1.00 97.69 84 ASN A CA 1
ATOM 671 C C . ASN A 1 84 ? 20.934 -16.090 -16.249 1.00 97.69 84 ASN A C 1
ATOM 673 O O . ASN A 1 84 ? 20.472 -16.112 -15.111 1.00 97.69 84 ASN A O 1
ATOM 677 N N . MET A 1 85 ? 20.215 -15.662 -17.292 1.00 97.31 85 MET A N 1
ATOM 678 C CA . MET A 1 85 ? 18.820 -15.216 -17.164 1.00 97.31 85 MET A CA 1
ATOM 679 C C . MET A 1 85 ? 17.891 -16.341 -16.691 1.00 97.31 85 MET A C 1
ATOM 681 O O . MET A 1 85 ? 17.032 -16.110 -15.840 1.00 97.31 85 MET A O 1
ATOM 685 N N . VAL A 1 86 ? 18.063 -17.561 -17.215 1.00 97.38 86 VAL A N 1
ATOM 686 C CA . VAL A 1 86 ? 17.285 -18.733 -16.778 1.00 97.38 86 VAL A CA 1
ATOM 687 C C . VAL A 1 86 ? 17.586 -19.065 -15.318 1.00 97.38 86 VAL A C 1
ATOM 689 O O . VAL A 1 86 ? 16.655 -19.289 -14.548 1.00 97.38 86 VAL A O 1
ATOM 692 N N . ARG A 1 87 ? 18.864 -19.036 -14.920 1.00 97.75 87 ARG A N 1
ATOM 693 C CA . ARG A 1 87 ? 19.265 -19.262 -13.528 1.00 97.75 87 ARG A CA 1
ATOM 694 C C . ARG A 1 87 ? 18.633 -18.234 -12.586 1.00 97.75 87 ARG A C 1
ATOM 696 O O . ARG A 1 87 ? 17.948 -18.632 -11.652 1.00 97.75 87 ARG A O 1
ATOM 703 N N . LEU A 1 88 ? 18.771 -16.938 -12.884 1.00 96.75 88 LEU A N 1
ATOM 704 C CA . LEU A 1 88 ? 18.192 -15.851 -12.081 1.00 96.75 88 LEU A CA 1
ATOM 705 C C . LEU A 1 88 ? 16.671 -15.975 -11.944 1.00 96.75 88 LEU A C 1
ATOM 707 O O . LEU A 1 88 ? 16.124 -15.754 -10.864 1.00 96.75 88 LEU A O 1
ATOM 711 N N . ARG A 1 89 ? 15.974 -16.345 -13.027 1.00 96.12 89 ARG A N 1
ATOM 712 C CA . ARG A 1 89 ? 14.531 -16.604 -12.985 1.00 96.12 89 ARG A CA 1
ATOM 713 C C . ARG A 1 89 ? 14.207 -17.728 -12.000 1.00 96.12 89 ARG A C 1
ATOM 715 O O . ARG A 1 89 ? 13.324 -17.536 -11.170 1.00 96.12 89 ARG A O 1
ATOM 722 N N . ASN A 1 90 ? 14.891 -18.867 -12.098 1.00 96.88 90 ASN A N 1
ATOM 723 C CA . ASN A 1 90 ? 14.622 -20.029 -11.250 1.00 96.88 90 ASN A CA 1
ATOM 724 C C . ASN A 1 90 ? 14.927 -19.728 -9.775 1.00 96.88 90 ASN A C 1
ATOM 726 O O . ASN A 1 90 ? 14.069 -19.961 -8.931 1.00 96.88 90 ASN A O 1
ATOM 730 N N . GLU A 1 91 ? 16.074 -19.107 -9.483 1.00 97.38 91 GLU A N 1
ATOM 731 C CA . GLU A 1 91 ? 16.447 -18.660 -8.130 1.00 97.38 91 GLU A CA 1
ATOM 732 C C . GLU A 1 91 ? 15.392 -17.708 -7.540 1.00 97.38 91 GLU A C 1
ATOM 734 O O . GLU A 1 91 ? 14.984 -17.842 -6.388 1.00 97.38 91 GLU A O 1
ATOM 739 N N . THR A 1 92 ? 14.886 -16.768 -8.348 1.00 90.44 92 THR A N 1
ATOM 740 C CA . THR A 1 92 ? 13.825 -15.846 -7.917 1.00 90.44 92 THR A CA 1
ATOM 741 C C . THR A 1 92 ? 12.509 -16.585 -7.652 1.00 90.44 92 THR A C 1
ATOM 743 O O . THR A 1 92 ? 11.816 -16.272 -6.686 1.00 90.44 92 THR A O 1
ATOM 746 N N . GLN A 1 93 ? 12.145 -17.563 -8.489 1.00 94.56 93 GLN A N 1
ATOM 747 C CA . GLN A 1 93 ? 10.930 -18.363 -8.300 1.00 94.56 93 GLN A CA 1
ATOM 748 C C . GLN A 1 93 ? 11.000 -19.216 -7.028 1.00 94.56 93 GLN A C 1
ATOM 750 O O . GLN A 1 93 ? 10.029 -19.246 -6.274 1.00 94.56 93 GLN A O 1
ATOM 755 N N . GLU A 1 94 ? 12.139 -19.855 -6.766 1.00 97.00 94 GLU A N 1
ATOM 756 C CA . GLU A 1 94 ? 12.369 -20.630 -5.544 1.00 97.00 94 GLU A CA 1
ATOM 757 C C . GLU A 1 94 ? 12.315 -19.743 -4.299 1.00 97.00 94 GLU A C 1
ATOM 759 O O . GLU A 1 94 ? 11.634 -20.086 -3.334 1.00 97.00 94 GLU A O 1
ATOM 764 N N . LEU A 1 95 ? 12.935 -18.558 -4.338 1.00 95.25 95 LEU A N 1
ATOM 765 C CA . LEU A 1 95 ? 12.880 -17.607 -3.228 1.00 95.25 95 LEU A CA 1
ATOM 766 C C . LEU A 1 95 ? 11.445 -17.154 -2.928 1.00 95.25 95 LEU A C 1
ATOM 768 O O . LEU A 1 95 ? 11.054 -17.075 -1.763 1.00 95.25 95 LEU A O 1
ATOM 772 N N . ILE A 1 96 ? 10.652 -16.860 -3.966 1.00 87.88 96 ILE A N 1
ATOM 773 C CA . ILE A 1 96 ? 9.234 -16.508 -3.807 1.00 87.88 96 ILE A CA 1
ATOM 774 C C . ILE A 1 96 ? 8.483 -17.659 -3.134 1.00 87.88 96 ILE A C 1
ATOM 776 O O . ILE A 1 96 ? 7.762 -17.424 -2.164 1.00 87.88 96 ILE A O 1
ATOM 780 N N . GLN A 1 97 ? 8.671 -18.889 -3.617 1.00 94.56 97 GLN A N 1
ATOM 781 C CA . GLN A 1 97 ? 7.997 -20.068 -3.077 1.00 94.56 97 GLN A CA 1
ATOM 782 C C . GLN A 1 97 ? 8.363 -20.300 -1.604 1.00 94.56 97 GLN A C 1
ATOM 784 O O . GLN A 1 97 ? 7.474 -20.416 -0.762 1.00 94.56 97 GLN A O 1
ATOM 789 N N . GLN A 1 98 ? 9.656 -20.254 -1.278 1.00 96.19 98 GLN A N 1
ATOM 790 C CA . GLN A 1 98 ? 10.158 -20.423 0.085 1.00 96.19 98 GLN A CA 1
ATOM 791 C C . GLN A 1 98 ? 9.595 -19.360 1.037 1.00 96.19 98 GLN A C 1
ATOM 793 O O . GLN A 1 98 ? 9.196 -19.667 2.159 1.00 96.19 98 GLN A O 1
ATOM 798 N N . LYS A 1 99 ? 9.531 -18.096 0.598 1.00 92.00 99 LYS A N 1
ATOM 799 C CA . LYS A 1 99 ? 8.994 -17.004 1.423 1.00 92.00 99 LYS A CA 1
ATOM 800 C C . LYS A 1 99 ? 7.493 -17.134 1.656 1.00 92.00 99 LYS A C 1
ATOM 802 O O . LYS A 1 99 ? 7.028 -16.823 2.750 1.00 92.00 99 LYS A O 1
ATOM 807 N N . ILE A 1 100 ? 6.740 -17.607 0.665 1.00 91.38 100 ILE A N 1
ATOM 808 C CA . ILE A 1 100 ? 5.307 -17.885 0.823 1.00 91.38 100 ILE A CA 1
ATOM 809 C C . ILE A 1 100 ? 5.090 -19.018 1.830 1.00 91.38 100 ILE A C 1
ATOM 811 O O . ILE A 1 100 ? 4.239 -18.888 2.709 1.00 91.38 100 ILE A O 1
ATOM 815 N N . GLU A 1 101 ? 5.869 -20.095 1.744 1.00 95.00 101 GLU A N 1
ATOM 816 C CA . GLU A 1 101 ? 5.793 -21.216 2.687 1.00 95.00 101 GLU A CA 1
ATOM 817 C C . GLU A 1 101 ? 6.106 -20.778 4.123 1.00 95.00 101 GLU A C 1
ATOM 819 O O . GLU A 1 101 ? 5.328 -21.067 5.032 1.00 95.00 101 GLU A O 1
ATOM 824 N N . GLU A 1 102 ? 7.164 -19.986 4.320 1.00 92.62 102 GLU A N 1
ATOM 825 C CA . GLU A 1 102 ? 7.517 -19.403 5.622 1.00 92.62 102 GLU A CA 1
ATOM 826 C C . GLU A 1 102 ? 6.367 -18.551 6.194 1.00 92.62 102 GLU A C 1
ATOM 828 O O . GLU A 1 102 ? 6.013 -18.663 7.371 1.00 92.62 102 GLU A O 1
ATOM 833 N N . MET A 1 103 ? 5.724 -17.724 5.359 1.00 89.94 103 MET A N 1
ATOM 834 C CA . MET A 1 103 ? 4.571 -16.921 5.779 1.00 89.94 103 MET A CA 1
ATOM 835 C C . MET A 1 103 ? 3.372 -17.788 6.176 1.00 89.94 103 MET A C 1
ATOM 837 O O . MET A 1 103 ? 2.726 -17.494 7.183 1.00 89.94 103 MET A O 1
ATOM 841 N N . ILE A 1 104 ? 3.063 -18.839 5.409 1.00 92.25 104 ILE A N 1
ATOM 842 C CA . ILE A 1 104 ? 1.959 -19.761 5.713 1.00 92.25 104 ILE A CA 1
ATOM 843 C C . ILE A 1 104 ? 2.207 -20.454 7.053 1.00 92.25 104 ILE A C 1
ATOM 845 O O . ILE A 1 104 ? 1.303 -20.476 7.888 1.00 92.25 104 ILE A O 1
ATOM 849 N N . GLN A 1 105 ? 3.427 -20.939 7.288 1.00 94.25 105 GLN A N 1
ATOM 850 C CA . GLN A 1 105 ? 3.789 -21.611 8.532 1.00 94.25 105 GLN A CA 1
ATOM 851 C C . GLN A 1 105 ? 3.591 -20.694 9.749 1.00 94.25 105 GLN A C 1
ATOM 853 O O . GLN A 1 105 ? 2.893 -21.056 10.695 1.00 94.25 105 GLN A O 1
ATOM 858 N N . ILE A 1 106 ? 4.104 -19.460 9.696 1.00 92.31 106 ILE A N 1
ATOM 859 C CA . ILE A 1 106 ? 3.937 -18.478 10.783 1.00 92.31 106 ILE A CA 1
ATOM 860 C C . ILE A 1 106 ? 2.452 -18.184 11.057 1.00 92.31 106 ILE A C 1
ATOM 862 O O . ILE A 1 106 ? 2.057 -17.931 12.201 1.00 92.31 106 ILE A O 1
ATOM 866 N N . LEU A 1 107 ? 1.616 -18.153 10.015 1.00 92.00 107 LEU A N 1
ATOM 867 C CA . LEU A 1 107 ? 0.180 -17.916 10.168 1.00 92.00 107 LEU A CA 1
ATOM 868 C C . LEU A 1 107 ? -0.543 -19.110 10.783 1.00 92.00 107 LEU A C 1
ATOM 870 O O . LEU A 1 107 ? -1.422 -18.901 11.620 1.00 92.00 107 LEU A O 1
ATOM 874 N N . GLN A 1 108 ? -0.162 -20.329 10.406 1.00 93.75 108 GLN A N 1
ATOM 875 C CA . GLN A 1 108 ? -0.694 -21.554 10.996 1.00 93.75 108 GLN A CA 1
ATOM 876 C C . GLN A 1 108 ? -0.351 -21.637 12.485 1.00 93.75 108 GLN A C 1
ATOM 878 O O . GLN A 1 108 ? -1.264 -21.750 13.298 1.00 93.75 108 GLN A O 1
ATOM 883 N N . GLU A 1 109 ? 0.918 -21.439 12.855 1.00 93.50 109 GLU A N 1
ATOM 884 C CA . GLU A 1 109 ? 1.374 -21.462 14.254 1.00 93.50 109 GLU A CA 1
ATOM 885 C C . GLU A 1 109 ? 0.625 -20.437 15.125 1.00 93.50 109 GLU A C 1
ATOM 887 O O . GLU A 1 109 ? 0.186 -20.735 16.238 1.00 93.50 109 GLU A O 1
ATOM 892 N N . LYS A 1 110 ? 0.407 -19.218 14.613 1.00 91.88 110 LYS A N 1
ATOM 893 C CA . LYS A 1 110 ? -0.395 -18.205 15.323 1.00 91.88 110 LYS A CA 1
ATOM 894 C C . LYS A 1 110 ? -1.865 -18.589 15.435 1.00 91.88 110 LYS A C 1
ATOM 896 O O . LYS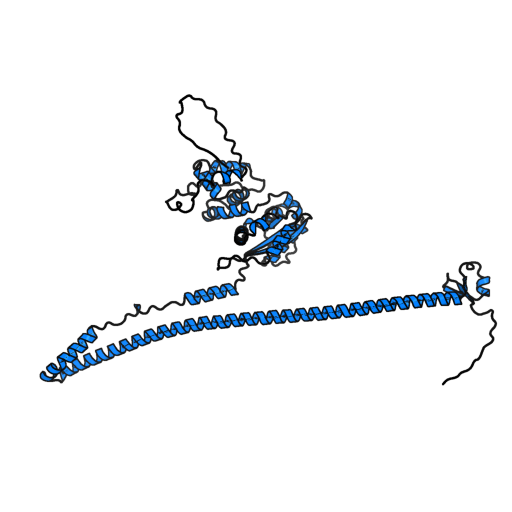 A 1 110 ? -2.473 -18.338 16.474 1.00 91.88 110 LYS A O 1
ATOM 901 N N . GLY A 1 111 ? -2.439 -19.155 14.374 1.00 90.62 111 GLY A N 1
ATOM 902 C CA . GLY A 1 111 ? -3.819 -19.631 14.363 1.00 90.62 111 GLY A CA 1
ATOM 903 C C . GLY A 1 111 ? -4.054 -20.713 15.416 1.00 90.62 111 GLY A C 1
ATOM 904 O O . GLY A 1 111 ? -4.999 -20.611 16.196 1.00 90.62 111 GLY A O 1
ATOM 905 N N . GLU A 1 112 ? -3.153 -21.692 15.490 1.00 94.75 112 GLU A N 1
ATOM 906 C CA . GLU A 1 112 ? -3.164 -22.739 16.515 1.00 94.75 112 GLU A CA 1
ATOM 907 C C . GLU A 1 112 ? -3.015 -22.157 17.925 1.00 94.75 112 GLU A C 1
ATOM 909 O O . GLU A 1 112 ? -3.760 -22.541 18.826 1.00 94.75 112 GLU A O 1
ATOM 914 N N . GLY A 1 113 ? -2.136 -21.165 18.110 1.00 93.00 113 GLY A N 1
ATOM 915 C CA . GLY A 1 113 ? -1.986 -20.459 19.384 1.00 93.00 113 GLY A CA 1
ATOM 916 C C . GLY A 1 113 ? -3.280 -19.797 19.873 1.00 93.00 113 GLY A C 1
ATOM 917 O O . GLY A 1 113 ? -3.648 -19.949 21.039 1.00 93.00 113 GLY A O 1
ATOM 918 N N . TYR A 1 114 ? -4.013 -19.111 18.987 1.00 91.75 114 TYR A N 1
ATOM 919 C CA . TYR A 1 114 ? -5.304 -18.506 19.340 1.00 91.75 114 TYR A CA 1
ATOM 920 C C . TYR A 1 114 ? -6.368 -19.551 19.690 1.00 91.75 114 TYR A C 1
ATOM 922 O O . TYR A 1 114 ? -7.141 -19.349 20.627 1.00 91.75 114 TYR A O 1
ATOM 930 N N . LEU A 1 115 ? -6.419 -20.666 18.955 1.00 94.06 115 LEU A N 1
ATOM 931 C CA . LEU A 1 115 ? -7.353 -21.756 19.243 1.00 94.06 115 LEU A CA 1
ATOM 932 C C . LEU A 1 115 ? -7.059 -22.396 20.604 1.00 94.06 115 LEU A C 1
ATOM 934 O O . LEU A 1 115 ? -7.979 -22.575 21.403 1.00 94.06 115 LEU A O 1
ATOM 938 N N . ALA A 1 116 ? -5.784 -22.656 20.898 1.00 94.19 116 ALA A N 1
ATOM 939 C CA . ALA A 1 116 ? -5.354 -23.220 22.171 1.00 94.19 116 ALA A CA 1
ATOM 940 C C . ALA A 1 116 ? -5.700 -22.304 23.357 1.00 94.19 116 ALA A C 1
ATOM 942 O O . ALA A 1 116 ? -6.144 -22.786 24.399 1.00 94.19 116 ALA A O 1
ATOM 943 N N . GLU A 1 117 ? -5.550 -20.984 23.206 1.00 90.50 117 GLU A N 1
ATOM 944 C CA . GLU A 1 117 ? -5.927 -20.016 24.243 1.00 90.50 117 GLU A CA 1
ATOM 945 C C . GLU A 1 117 ? -7.437 -20.052 24.533 1.00 90.50 117 GLU A C 1
ATOM 947 O O . GLU A 1 117 ? -7.851 -20.113 25.696 1.00 90.50 117 GLU A O 1
ATOM 952 N N . VAL A 1 118 ? -8.267 -20.066 23.482 1.00 92.00 118 VAL A N 1
ATOM 953 C CA . VAL A 1 118 ? -9.731 -20.151 23.609 1.00 92.00 118 VAL A CA 1
ATOM 954 C C . VAL A 1 118 ? -10.140 -21.445 24.306 1.00 92.00 118 VAL A C 1
ATOM 956 O O . VAL A 1 118 ? -10.950 -21.415 25.237 1.00 92.00 118 VAL A O 1
ATOM 959 N N . GLU A 1 119 ? -9.569 -22.572 23.889 1.00 92.88 119 GLU A N 1
ATOM 960 C CA . GLU A 1 119 ? -9.885 -23.886 24.442 1.00 92.88 119 GLU A CA 1
ATOM 961 C C . GLU A 1 119 ? -9.447 -24.010 25.907 1.00 92.88 119 GLU A C 1
ATOM 963 O O . GLU A 1 119 ? -10.239 -24.425 26.757 1.00 92.88 119 GLU A O 1
ATOM 968 N N . ALA A 1 120 ? -8.231 -23.568 26.245 1.00 91.12 120 ALA A N 1
ATOM 969 C CA . ALA A 1 120 ? -7.742 -23.555 27.621 1.00 91.12 120 ALA A CA 1
ATOM 970 C C . ALA A 1 120 ? -8.639 -22.705 28.531 1.00 91.12 120 ALA A C 1
ATOM 972 O O . ALA A 1 120 ? -8.998 -23.119 29.638 1.00 91.12 120 ALA A O 1
ATOM 973 N N . HIS A 1 121 ? -9.047 -21.529 28.050 1.00 88.62 121 HIS A N 1
ATOM 974 C CA . HIS A 1 121 ? -9.904 -20.631 28.807 1.00 88.62 121 HIS A CA 1
ATOM 975 C C . HIS A 1 121 ? -11.313 -21.200 29.014 1.00 88.62 121 HIS A C 1
ATOM 977 O O . HIS A 1 121 ? -11.844 -21.152 30.127 1.00 88.62 121 HIS A O 1
ATOM 983 N N . HIS A 1 122 ? -11.907 -21.776 27.965 1.00 88.69 122 HIS A N 1
ATOM 984 C CA . HIS A 1 122 ? -13.204 -22.441 28.046 1.00 88.69 122 HIS A CA 1
ATOM 985 C C . HIS A 1 122 ? -13.170 -23.618 29.028 1.00 88.69 122 HIS A C 1
ATOM 987 O O . HIS A 1 122 ? -13.998 -23.691 29.940 1.00 88.69 122 HIS A O 1
ATOM 993 N N . ASN A 1 123 ? -12.170 -24.494 28.902 1.00 91.94 123 ASN A N 1
ATOM 994 C CA . ASN A 1 123 ? -12.003 -25.656 29.771 1.00 91.94 123 ASN A CA 1
ATOM 995 C C . ASN A 1 123 ? -11.855 -25.252 31.241 1.00 91.94 123 ASN A C 1
ATOM 997 O O . ASN A 1 123 ? -12.440 -25.889 32.121 1.00 91.94 123 ASN A O 1
ATOM 1001 N N . HIS A 1 124 ? -11.132 -24.164 31.516 1.00 89.31 124 HIS A N 1
ATOM 1002 C CA . HIS A 1 124 ? -11.000 -23.629 32.867 1.00 89.31 124 HIS A CA 1
ATOM 1003 C C . HIS A 1 124 ? -12.348 -23.170 33.449 1.00 89.31 124 HIS A C 1
ATOM 1005 O O . HIS A 1 124 ? -12.696 -23.559 34.565 1.00 89.31 124 HIS A O 1
ATOM 1011 N N . GLN A 1 125 ? -13.138 -22.404 32.688 1.00 87.38 125 GLN A N 1
ATOM 1012 C CA . GLN A 1 125 ? -14.461 -21.942 33.128 1.00 87.38 125 GLN A CA 1
ATOM 1013 C C . GLN A 1 125 ? -15.424 -23.110 33.381 1.00 87.38 125 GLN A C 1
ATOM 1015 O O . GLN A 1 125 ? -16.116 -23.140 34.400 1.00 87.38 125 GLN A O 1
ATOM 1020 N N . VAL A 1 126 ? -15.447 -24.099 32.481 1.00 90.12 126 VAL A N 1
ATOM 1021 C CA . VAL A 1 126 ? -16.287 -25.296 32.626 1.00 90.12 126 VAL A CA 1
ATOM 1022 C C . VAL A 1 126 ? -15.905 -26.085 33.877 1.00 90.12 126 VAL A C 1
ATOM 1024 O O . VAL A 1 126 ? -16.786 -26.506 34.628 1.00 90.12 126 VAL A O 1
ATOM 1027 N N . GLN A 1 127 ? -14.608 -26.257 34.146 1.00 91.81 127 GLN A N 1
ATOM 1028 C CA . GLN A 1 127 ? -14.132 -26.935 35.354 1.00 91.81 127 GLN A CA 1
ATOM 1029 C C . GLN A 1 127 ? -14.514 -26.187 36.636 1.00 91.81 127 GLN A C 1
ATOM 1031 O O . GLN A 1 127 ? -14.936 -26.817 37.608 1.00 91.81 127 GLN A O 1
ATOM 1036 N N . GLU A 1 128 ? -14.435 -24.854 36.647 1.00 89.94 128 GLU A N 1
ATOM 1037 C CA . GLU A 1 128 ? -14.837 -24.052 37.807 1.00 89.94 128 GLU A CA 1
ATOM 1038 C C . GLU A 1 128 ? -16.333 -24.221 38.123 1.00 89.94 128 GLU A C 1
ATOM 1040 O O . GLU A 1 128 ? -16.713 -24.456 39.275 1.00 89.94 128 GLU A O 1
ATOM 1045 N N . VAL A 1 129 ? -17.186 -24.167 37.095 1.00 88.50 129 VAL A N 1
ATOM 1046 C CA . VAL A 1 129 ? -18.632 -24.399 37.240 1.00 88.50 129 VAL A CA 1
ATOM 1047 C C . VAL A 1 129 ? -18.908 -25.824 37.707 1.00 88.50 129 VAL A C 1
ATOM 1049 O O . VAL A 1 129 ? -19.702 -26.028 38.625 1.00 88.50 129 VAL A O 1
ATOM 1052 N N . LYS A 1 130 ? -18.225 -26.817 37.126 1.00 92.31 130 LYS A N 1
ATOM 1053 C CA . LYS A 1 130 ? -18.375 -28.226 37.503 1.00 92.31 130 LYS A CA 1
ATOM 1054 C C . LYS A 1 130 ? -18.037 -28.456 38.977 1.00 92.31 130 LYS A C 1
ATOM 1056 O O . LYS A 1 130 ? -18.783 -29.153 39.661 1.00 92.31 130 LYS A O 1
ATOM 1061 N N . LYS A 1 131 ? -16.973 -27.829 39.487 1.00 90.88 131 LYS A N 1
ATOM 1062 C CA . LYS A 1 131 ? -16.599 -27.905 40.905 1.00 90.88 131 LYS A CA 1
ATOM 1063 C C . LYS A 1 131 ? -17.676 -27.301 41.814 1.00 90.88 131 LYS A C 1
ATOM 1065 O O . LYS A 1 131 ? -18.073 -27.936 42.786 1.00 90.88 131 LYS A O 1
ATOM 1070 N N . LYS A 1 132 ? -18.209 -26.123 41.469 1.00 88.88 132 LYS A N 1
ATOM 1071 C CA . LYS A 1 132 ? -19.311 -25.485 42.218 1.00 88.88 132 LYS A CA 1
ATOM 1072 C C . LYS A 1 132 ? -20.580 -26.345 42.224 1.00 88.88 132 LYS A C 1
ATOM 1074 O O . LYS A 1 132 ? -21.230 -26.472 43.260 1.00 88.88 132 LYS A O 1
ATOM 1079 N N . LEU A 1 133 ? -20.912 -26.976 41.095 1.00 90.50 133 LEU A N 1
ATOM 1080 C CA . LEU A 1 133 ? -22.034 -27.916 41.006 1.00 90.50 133 LEU A CA 1
ATOM 1081 C C . LEU A 1 133 ? -21.839 -29.125 41.928 1.00 90.50 133 LEU A C 1
ATOM 1083 O O . LEU A 1 133 ? -22.769 -29.495 42.638 1.00 90.50 133 LEU A O 1
ATOM 1087 N N . GLN A 1 134 ? -20.635 -29.701 41.968 1.00 91.94 134 GLN A N 1
ATOM 1088 C CA . GLN A 1 134 ? -20.314 -30.814 42.871 1.00 91.94 134 GLN A CA 1
ATOM 1089 C C . GLN A 1 134 ? -20.424 -30.416 44.350 1.00 91.94 134 GLN A C 1
ATOM 1091 O O . GLN A 1 134 ? -20.972 -31.166 45.157 1.00 91.94 134 GLN A O 1
ATOM 1096 N N . GLU A 1 135 ? -19.945 -29.225 44.715 1.00 89.94 135 GLU A N 1
ATOM 1097 C CA . GLU A 1 135 ? -20.079 -28.702 46.079 1.00 89.94 135 GLU A CA 1
ATOM 1098 C C . GLU A 1 135 ? -21.552 -28.523 46.476 1.00 89.94 135 GLU A C 1
ATOM 1100 O O . GLU A 1 135 ? -21.941 -28.863 47.598 1.00 89.94 135 GLU A O 1
ATOM 1105 N N . MET A 1 136 ? -22.383 -28.029 45.554 1.00 89.69 136 MET A N 1
ATOM 1106 C CA . MET A 1 136 ? -23.816 -27.843 45.772 1.00 89.69 136 MET A CA 1
ATOM 1107 C C . MET A 1 136 ? -24.562 -29.178 45.888 1.00 89.69 136 MET A C 1
ATOM 1109 O O . MET A 1 136 ? -25.387 -29.328 46.790 1.00 89.69 136 MET A O 1
ATOM 1113 N N . ASP A 1 137 ? -24.229 -30.167 45.056 1.00 92.56 137 ASP A N 1
ATOM 1114 C CA . ASP A 1 137 ? -24.800 -31.516 45.141 1.00 92.56 137 ASP A CA 1
ATOM 1115 C C . ASP A 1 137 ? -24.509 -32.160 46.509 1.00 92.56 137 ASP A C 1
ATOM 1117 O O . ASP A 1 137 ? -25.411 -32.658 47.185 1.00 92.56 137 ASP A O 1
ATOM 1121 N N . GLY A 1 138 ? -23.281 -32.011 47.021 1.00 92.25 138 GLY A N 1
ATOM 1122 C CA . GLY A 1 138 ? -22.927 -32.456 48.373 1.00 92.25 138 GLY A CA 1
ATOM 1123 C C . GLY A 1 138 ? -23.691 -31.734 49.497 1.00 92.25 138 GLY A C 1
ATOM 1124 O O . GLY A 1 138 ? -23.898 -32.288 50.582 1.00 92.25 138 GLY A O 1
ATOM 1125 N N . VAL A 1 139 ? -24.142 -30.493 49.285 1.00 91.69 139 VAL A N 1
ATOM 1126 C CA . VAL A 1 139 ? -25.040 -29.801 50.227 1.00 91.69 139 VAL A CA 1
ATOM 1127 C C . VAL A 1 139 ? -26.465 -30.348 50.114 1.00 91.69 139 VAL A C 1
ATOM 1129 O O . VAL A 1 139 ? -27.058 -30.651 51.151 1.00 91.69 139 VAL A O 1
ATOM 1132 N N . PHE A 1 140 ? -26.987 -30.541 48.899 1.00 91.00 140 PHE A N 1
ATOM 1133 C CA . PHE A 1 140 ? -28.321 -31.105 48.670 1.00 91.00 140 PHE A CA 1
ATOM 1134 C C . PHE A 1 140 ? -28.477 -32.502 49.263 1.00 91.00 140 PHE A C 1
ATOM 1136 O O . PHE A 1 140 ? -29.456 -32.766 49.967 1.00 91.00 140 PHE A O 1
ATOM 1143 N N . GLN A 1 141 ? -27.495 -33.377 49.053 1.00 93.81 141 GLN A N 1
ATOM 1144 C CA . GLN A 1 141 ? -27.503 -34.726 49.615 1.00 93.81 141 GLN A CA 1
ATOM 1145 C C . GLN A 1 141 ? -27.563 -34.699 51.147 1.00 93.81 141 GLN A C 1
ATOM 1147 O O . GLN A 1 141 ? -28.331 -35.452 51.750 1.00 93.81 141 GLN A O 1
ATOM 1152 N N . ARG A 1 142 ? -26.812 -33.796 51.794 1.00 92.69 142 ARG A N 1
ATOM 1153 C CA . ARG A 1 142 ? -26.835 -33.645 53.258 1.00 92.69 142 ARG A CA 1
ATOM 1154 C C . ARG A 1 142 ? -28.161 -33.087 53.765 1.00 92.69 142 ARG A C 1
ATOM 1156 O O . ARG A 1 142 ? -28.679 -33.627 54.733 1.00 92.69 142 ARG A O 1
ATOM 1163 N N . ILE A 1 143 ? -28.736 -32.078 53.106 1.00 91.81 143 ILE A N 1
ATOM 1164 C CA . ILE A 1 143 ? -30.067 -31.549 53.455 1.00 91.81 143 ILE A CA 1
ATOM 1165 C C . ILE A 1 143 ? -31.121 -32.657 53.364 1.00 91.81 143 ILE A C 1
ATOM 1167 O O . ILE A 1 143 ? -31.837 -32.895 54.335 1.00 91.81 143 ILE A O 1
ATOM 1171 N N . THR A 1 144 ? -31.154 -33.376 52.240 1.00 93.06 144 THR A N 1
ATOM 1172 C CA . THR A 1 144 ? -32.110 -34.467 51.991 1.00 93.06 144 THR A CA 1
ATOM 1173 C C . THR A 1 144 ? -31.961 -35.581 53.029 1.00 93.06 144 THR A C 1
ATOM 1175 O O . THR A 1 144 ? -32.943 -36.068 53.587 1.00 93.06 144 THR A O 1
ATOM 1178 N N . SER A 1 145 ? -30.719 -35.953 53.351 1.00 94.06 145 SER A N 1
ATOM 1179 C CA . SER A 1 145 ? -30.428 -36.972 54.366 1.00 94.06 145 SER A CA 1
ATOM 1180 C C . SER A 1 145 ? -30.830 -36.519 55.772 1.00 94.06 145 SER A C 1
ATOM 1182 O O . SER A 1 145 ? -31.423 -37.298 56.515 1.00 94.06 145 SER A O 1
ATOM 1184 N N . SER A 1 146 ? -30.548 -35.262 56.141 1.00 91.62 146 SER A N 1
ATOM 1185 C CA . SER A 1 146 ? -30.945 -34.694 57.435 1.00 91.62 146 SER A CA 1
ATOM 1186 C C . SER A 1 146 ? -32.464 -34.617 57.590 1.00 91.62 146 SER A C 1
ATOM 1188 O O . SER A 1 146 ? -32.969 -34.970 58.651 1.00 91.62 146 SER A O 1
ATOM 1190 N N . GLN A 1 147 ? -33.197 -34.213 56.547 1.00 90.62 147 GLN A N 1
ATOM 1191 C CA . GLN A 1 147 ? -34.666 -34.201 56.553 1.00 90.62 147 GLN A CA 1
ATOM 1192 C C . GLN A 1 147 ? -35.229 -35.605 56.783 1.00 90.62 147 GLN A C 1
ATOM 1194 O O . GLN A 1 147 ? -35.978 -35.821 57.734 1.00 90.62 147 GLN A O 1
ATOM 1199 N N . ARG A 1 148 ? -34.773 -36.582 55.991 1.00 92.81 148 ARG A N 1
ATOM 1200 C CA . ARG A 1 148 ? -35.201 -37.981 56.117 1.00 92.81 148 ARG A CA 1
ATOM 1201 C C . ARG A 1 148 ? -34.882 -38.580 57.490 1.00 92.81 148 ARG A C 1
ATOM 1203 O O . ARG A 1 148 ? -35.638 -39.406 57.999 1.00 92.81 148 ARG A O 1
ATOM 1210 N N . LEU A 1 149 ? -33.751 -38.206 58.089 1.00 91.81 149 LEU A N 1
ATOM 1211 C CA . LEU A 1 149 ? -33.377 -38.656 59.429 1.00 91.81 149 LEU A CA 1
ATOM 1212 C C . LEU A 1 149 ? -34.332 -38.101 60.496 1.00 91.81 149 LEU A C 1
ATOM 1214 O O . LEU A 1 149 ? -34.775 -38.861 61.353 1.00 91.81 149 LEU A O 1
ATOM 1218 N N . VAL A 1 150 ? -34.689 -36.814 60.421 1.00 90.56 150 VAL A N 1
ATOM 1219 C CA . VAL A 1 150 ? -35.656 -36.185 61.341 1.00 90.56 150 VAL A CA 1
ATOM 1220 C C . VAL A 1 150 ? -37.047 -36.812 61.202 1.00 90.56 150 VAL A C 1
ATOM 1222 O O . VAL A 1 150 ? -37.677 -37.107 62.214 1.00 90.56 150 VAL A O 1
ATOM 1225 N N . GLU A 1 151 ? -37.497 -37.090 59.974 1.00 91.25 151 GLU A N 1
ATOM 1226 C CA . GLU A 1 151 ? -38.758 -37.804 59.718 1.00 91.25 151 GLU A CA 1
ATOM 1227 C C . GLU A 1 151 ? -38.780 -39.184 60.389 1.00 91.25 151 GLU A C 1
ATOM 1229 O O . GLU A 1 151 ? -39.752 -39.545 61.050 1.00 91.25 151 GLU A O 1
ATOM 1234 N N . LYS A 1 152 ? -37.690 -39.952 60.272 1.00 89.88 152 LYS A N 1
ATOM 1235 C CA . LYS A 1 152 ? -37.580 -41.270 60.915 1.00 89.88 152 LYS A CA 1
ATOM 1236 C C . LYS A 1 152 ? -37.506 -41.185 62.440 1.00 89.88 152 LYS A C 1
ATOM 1238 O O . LYS A 1 152 ? -38.126 -42.008 63.108 1.00 89.88 152 LYS A O 1
ATOM 1243 N N . LEU A 1 153 ? -36.776 -40.208 62.982 1.00 88.81 153 LEU A N 1
ATOM 1244 C CA . LEU A 1 153 ? -36.703 -39.951 64.425 1.00 88.81 153 LEU A CA 1
ATOM 1245 C C . LEU A 1 153 ? -38.086 -39.674 65.017 1.00 88.81 153 LEU A C 1
ATOM 1247 O O . LEU A 1 153 ? -38.394 -40.177 66.090 1.00 88.81 153 LEU A O 1
ATOM 1251 N N . HIS A 1 154 ? -38.929 -38.928 64.301 1.00 85.75 154 HIS A N 1
ATOM 1252 C CA . HIS A 1 154 ? -40.290 -38.633 64.745 1.00 85.75 154 HIS A CA 1
ATOM 1253 C C . HIS A 1 154 ? -41.194 -39.876 64.812 1.00 85.75 154 HIS A C 1
ATOM 1255 O O . HIS A 1 154 ? -42.082 -39.934 65.657 1.00 85.75 154 HIS A O 1
ATOM 1261 N N . LEU A 1 155 ? -40.976 -40.862 63.934 1.00 90.81 155 LEU A N 1
ATOM 1262 C CA . LEU A 1 155 ? -41.838 -42.042 63.807 1.00 90.81 155 LEU A CA 1
ATOM 1263 C C . LEU A 1 155 ? -41.457 -43.203 64.735 1.00 90.81 155 LEU A C 1
ATOM 1265 O O . LEU A 1 155 ? -42.342 -43.935 65.170 1.00 90.81 155 LEU A O 1
ATOM 1269 N N . TYR A 1 156 ? -40.162 -43.414 64.985 1.00 88.69 156 TYR A N 1
ATOM 1270 C CA . TYR A 1 156 ? -39.676 -44.697 65.517 1.00 88.69 156 TYR A CA 1
ATOM 1271 C C . TYR A 1 156 ? -38.819 -44.606 66.782 1.00 88.69 156 TYR A C 1
ATOM 1273 O O . TYR A 1 156 ? -38.489 -45.646 67.344 1.00 88.69 156 TYR A O 1
ATOM 1281 N N . VAL A 1 157 ? -38.414 -43.411 67.217 1.00 86.12 157 VAL A N 1
ATOM 1282 C CA . VAL A 1 157 ? -37.394 -43.254 68.268 1.00 86.12 157 VAL A CA 1
ATOM 1283 C C . VAL A 1 157 ? -38.025 -42.783 69.580 1.00 86.12 157 VAL A C 1
ATOM 1285 O O . VAL A 1 157 ? -38.949 -41.969 69.577 1.00 86.12 157 VAL A O 1
ATOM 1288 N N . SER A 1 158 ? -37.540 -43.298 70.714 1.00 87.88 158 SER A N 1
ATOM 1289 C CA . SER A 1 158 ? -38.048 -42.926 72.039 1.00 87.88 158 SER A CA 1
ATOM 1290 C C . SER A 1 158 ? -37.629 -41.505 72.443 1.00 87.88 158 SER A C 1
ATOM 1292 O O . SER A 1 158 ? -36.621 -40.971 71.980 1.00 87.88 158 SER A O 1
ATOM 1294 N N . GLY A 1 159 ? -38.374 -40.880 73.362 1.00 86.69 159 GLY A N 1
ATOM 1295 C CA . GLY A 1 159 ? -38.070 -39.516 73.820 1.00 86.69 159 GLY A CA 1
ATOM 1296 C C . GLY A 1 159 ? -36.661 -39.348 74.412 1.00 86.69 159 GLY A C 1
ATOM 1297 O O . GLY A 1 159 ? -36.055 -38.294 74.237 1.00 86.69 159 GLY A O 1
ATOM 1298 N N . GLN A 1 160 ? -36.117 -40.387 75.057 1.00 87.81 160 GLN A N 1
ATOM 1299 C CA . GLN A 1 160 ? -34.774 -40.365 75.647 1.00 87.81 160 GLN A CA 1
ATOM 1300 C C . GLN A 1 160 ? -33.679 -40.336 74.569 1.00 87.81 160 GLN A C 1
ATOM 1302 O O . GLN A 1 160 ? -32.805 -39.473 74.597 1.00 87.81 160 GLN A O 1
ATOM 1307 N N . GLU A 1 161 ? -33.772 -41.215 73.570 1.00 86.19 161 GLU A N 1
ATOM 1308 C CA . GLU A 1 161 ? -32.836 -41.262 72.437 1.00 86.19 161 GLU A CA 1
ATOM 1309 C C . GLU A 1 161 ? -32.891 -39.967 71.604 1.00 86.19 161 GLU A C 1
ATOM 1311 O O . GLU A 1 161 ? -31.870 -39.475 71.119 1.00 86.19 161 GLU A O 1
ATOM 1316 N N . VAL A 1 162 ? -34.074 -39.349 71.482 1.00 89.12 162 VAL A N 1
ATOM 1317 C CA . VAL A 1 162 ? -34.220 -38.033 70.839 1.00 89.12 162 VAL A CA 1
ATOM 1318 C C . VAL A 1 162 ? -33.425 -36.958 71.585 1.00 89.12 162 VAL A C 1
ATOM 1320 O O . VAL A 1 162 ? -32.750 -36.152 70.940 1.00 89.12 162 VAL A O 1
ATOM 1323 N N . LEU A 1 163 ? -33.470 -36.932 72.922 1.00 88.56 163 LEU A N 1
ATOM 1324 C CA . LEU A 1 163 ? -32.722 -35.957 73.726 1.00 88.56 163 LEU A CA 1
ATOM 1325 C C . LEU A 1 163 ? -31.203 -36.135 73.595 1.00 88.56 163 LEU A C 1
ATOM 1327 O O . LEU A 1 163 ? -30.484 -35.134 73.575 1.00 88.56 163 LEU A O 1
ATOM 1331 N N . GLU A 1 164 ? -30.720 -37.370 73.444 1.00 89.31 164 GLU A N 1
ATOM 1332 C CA . GLU A 1 164 ? -29.296 -37.671 73.244 1.00 89.31 164 GLU A CA 1
ATOM 1333 C C . GLU A 1 164 ? -28.783 -37.207 71.872 1.00 89.31 164 GLU A C 1
ATOM 1335 O O . GLU A 1 164 ? -27.700 -36.628 71.766 1.00 89.31 164 GLU A O 1
ATOM 1340 N N . ILE A 1 165 ? -29.570 -37.403 70.809 1.00 89.50 165 ILE A N 1
ATOM 1341 C CA . ILE A 1 165 ? -29.151 -37.090 69.432 1.00 89.50 165 ILE A CA 1
ATOM 1342 C C . ILE A 1 165 ? -29.404 -35.607 69.083 1.00 89.50 165 ILE A C 1
ATOM 1344 O O . ILE A 1 165 ? -28.696 -35.020 68.253 1.00 89.50 165 ILE A O 1
ATOM 1348 N N . HIS A 1 166 ? -30.381 -34.959 69.728 1.00 91.25 166 HIS A N 1
ATOM 1349 C CA . HIS A 1 166 ? -30.817 -33.593 69.419 1.00 91.25 166 HIS A CA 1
ATOM 1350 C C . HIS A 1 166 ? -29.689 -32.537 69.370 1.00 91.25 166 HIS A C 1
ATOM 1352 O O . HIS A 1 166 ? -29.668 -31.767 68.402 1.00 91.25 166 HIS A O 1
ATOM 1358 N N . PRO A 1 167 ? -28.733 -32.459 70.323 1.00 91.75 167 PRO A N 1
ATOM 1359 C CA . PRO A 1 167 ? -27.671 -31.449 70.290 1.00 91.75 167 PRO A CA 1
ATOM 1360 C C . PRO A 1 167 ? -26.823 -31.521 69.013 1.00 91.75 167 PRO A C 1
ATOM 1362 O O . PRO A 1 167 ? -26.487 -30.487 68.426 1.00 91.75 167 PRO A O 1
ATOM 1365 N N . PHE A 1 168 ? -26.524 -32.739 68.549 1.00 90.62 168 PHE A N 1
ATOM 1366 C CA . PHE A 1 168 ? -25.716 -32.989 67.356 1.00 90.62 168 PHE A CA 1
ATOM 1367 C C . PHE A 1 168 ? -26.482 -32.629 66.082 1.00 90.62 168 PHE A C 1
ATOM 1369 O O . PHE A 1 168 ? -25.989 -31.853 65.262 1.00 90.62 168 PHE A O 1
ATOM 1376 N N . LEU A 1 169 ? -27.722 -33.112 65.954 1.00 90.50 169 LEU A N 1
ATOM 1377 C CA . LEU A 1 169 ? -28.591 -32.808 64.814 1.00 90.50 169 LEU A CA 1
ATOM 1378 C C . LEU A 1 169 ? -28.855 -31.311 64.681 1.00 90.50 169 LEU A C 1
ATOM 1380 O O . LEU A 1 169 ? -28.691 -30.742 63.600 1.00 90.50 169 LEU A O 1
ATOM 1384 N N . ARG A 1 170 ? -29.203 -30.649 65.790 1.00 92.00 170 ARG A N 1
ATOM 1385 C CA . ARG A 1 170 ? -29.448 -29.206 65.814 1.00 92.00 170 ARG A CA 1
ATOM 1386 C C . ARG A 1 170 ? -28.222 -28.433 65.340 1.00 92.00 170 ARG A C 1
ATOM 1388 O O . ARG A 1 170 ? -28.375 -27.495 64.559 1.00 92.00 170 ARG A O 1
ATOM 1395 N N . LYS A 1 171 ? -27.019 -28.825 65.774 1.00 92.56 171 LYS A N 1
ATOM 1396 C CA . LYS A 1 171 ? -25.764 -28.205 65.331 1.00 92.56 171 LYS A CA 1
ATOM 1397 C C . LYS A 1 171 ? -25.552 -28.385 63.824 1.00 92.56 171 LYS A C 1
ATOM 1399 O O . LYS A 1 171 ? -25.384 -27.388 63.125 1.00 92.56 171 LYS A O 1
ATOM 1404 N N . SER A 1 172 ? -25.642 -29.610 63.306 1.00 90.44 172 SER A N 1
ATOM 1405 C CA . SER A 1 172 ? -25.449 -29.888 61.874 1.00 90.44 172 SER A CA 1
ATOM 1406 C C . SER A 1 172 ? -26.490 -29.199 60.983 1.00 90.44 172 SER A C 1
ATOM 1408 O O . SER A 1 172 ? -26.151 -28.660 59.929 1.00 90.44 172 SER A O 1
ATOM 1410 N N . MET A 1 173 ? -27.755 -29.145 61.407 1.00 89.56 173 MET A N 1
ATOM 1411 C CA . MET A 1 173 ? -28.812 -28.449 60.666 1.00 89.56 173 MET A CA 1
ATOM 1412 C C . MET A 1 173 ? -28.644 -26.925 60.710 1.00 89.56 173 MET A C 1
ATOM 1414 O O . MET A 1 173 ? -28.876 -26.258 59.702 1.00 89.56 173 MET A O 1
ATOM 1418 N N . MET A 1 174 ? -28.195 -26.359 61.837 1.00 90.12 174 MET A N 1
ATOM 1419 C CA . MET A 1 174 ? -27.825 -24.939 61.925 1.00 90.12 174 MET A CA 1
ATOM 1420 C C . MET A 1 174 ? -26.659 -24.600 60.985 1.00 90.12 174 MET A C 1
ATOM 1422 O O . MET A 1 174 ? -26.682 -23.554 60.340 1.00 90.12 174 MET A O 1
ATOM 1426 N N . GLU A 1 175 ? -25.658 -25.477 60.872 1.00 90.38 175 GLU A N 1
ATOM 1427 C CA . GLU A 1 175 ? -24.540 -25.314 59.934 1.00 90.38 175 GLU A CA 1
ATOM 1428 C C . GLU A 1 175 ? -25.001 -25.353 58.471 1.00 90.38 175 GLU A C 1
ATOM 1430 O O . GLU A 1 175 ? -24.576 -24.515 57.677 1.00 90.38 175 GLU A O 1
ATOM 1435 N N . LEU A 1 176 ? -25.909 -26.269 58.114 1.00 90.50 176 LEU A N 1
ATOM 1436 C CA . LEU A 1 176 ? -26.513 -26.310 56.777 1.00 90.50 176 LEU A CA 1
ATOM 1437 C C . LEU A 1 176 ? -27.352 -25.062 56.491 1.00 90.50 176 LEU A C 1
ATOM 1439 O O . LEU A 1 176 ? -27.218 -24.485 55.419 1.00 90.50 176 LEU A O 1
ATOM 1443 N N . ARG A 1 177 ? -28.151 -24.598 57.461 1.00 87.00 177 ARG A N 1
ATOM 1444 C CA . ARG A 1 177 ? -28.987 -23.392 57.331 1.00 87.00 177 ARG A CA 1
ATOM 1445 C C . ARG A 1 177 ? -28.167 -22.125 57.073 1.00 87.00 177 ARG A C 1
ATOM 1447 O O . ARG A 1 177 ? -28.670 -21.189 56.462 1.00 87.00 177 ARG A O 1
ATOM 1454 N N . ARG A 1 178 ? -26.917 -22.083 57.544 1.00 89.56 178 ARG A N 1
ATOM 1455 C CA . ARG A 1 178 ? -25.988 -20.971 57.288 1.00 89.56 178 ARG A CA 1
ATOM 1456 C C . ARG A 1 178 ? -25.369 -21.013 55.888 1.00 89.56 178 ARG A C 1
ATOM 1458 O O . ARG A 1 178 ? -24.907 -19.975 55.425 1.00 89.56 178 ARG A O 1
ATOM 1465 N N . LYS A 1 179 ? -25.329 -22.171 55.216 1.00 85.44 179 LYS A N 1
ATOM 1466 C CA . LYS A 1 179 ? -24.802 -22.271 53.848 1.00 85.44 179 LYS A CA 1
ATOM 1467 C C . LYS A 1 179 ? -25.832 -21.734 52.856 1.00 85.44 179 LYS A C 1
ATOM 1469 O O . LYS A 1 179 ? -26.967 -22.195 52.836 1.00 85.44 179 LYS A O 1
ATOM 1474 N N . GLN A 1 180 ? -25.422 -20.789 52.016 1.00 79.19 180 GLN A N 1
ATOM 1475 C CA . GLN A 1 180 ? -26.255 -20.272 50.930 1.00 79.19 180 GLN A CA 1
ATOM 1476 C C . GLN A 1 180 ? -25.877 -20.909 49.586 1.00 79.19 180 GLN A C 1
ATOM 1478 O O . GLN A 1 180 ? -24.698 -21.217 49.379 1.00 79.19 180 GLN A O 1
ATOM 1483 N N . PRO A 1 181 ? -26.847 -21.109 48.674 1.00 74.38 181 PRO A N 1
ATOM 1484 C CA . PRO A 1 181 ? -26.560 -21.562 47.321 1.00 74.38 181 PRO A CA 1
ATOM 1485 C C . PRO A 1 181 ? -25.742 -20.503 46.578 1.00 74.38 181 PRO A C 1
ATOM 1487 O O . PRO A 1 181 ? -26.041 -19.310 46.631 1.00 74.38 181 PRO A O 1
ATOM 1490 N N . SER A 1 182 ? -24.697 -20.943 45.883 1.00 69.25 182 SER A N 1
ATOM 1491 C CA . SER A 1 182 ? -23.906 -20.068 45.020 1.00 69.25 182 SER A CA 1
ATOM 1492 C C . SER A 1 182 ? -24.778 -19.604 43.848 1.00 69.25 182 SER A C 1
ATOM 1494 O O . SER A 1 182 ? -25.303 -20.435 43.110 1.00 69.25 182 SER A O 1
ATOM 1496 N N . THR A 1 183 ? -24.955 -18.295 43.666 1.00 66.75 183 THR A N 1
ATOM 1497 C CA . THR A 1 183 ? -25.735 -17.753 42.544 1.00 66.75 183 THR A CA 1
ATOM 1498 C C . THR A 1 183 ? -24.970 -17.884 41.225 1.00 66.75 183 THR A C 1
ATOM 1500 O O . THR A 1 183 ? -23.751 -17.701 41.170 1.00 66.75 183 THR A O 1
ATOM 1503 N N . ALA A 1 184 ? -25.692 -18.176 40.136 1.00 61.59 184 ALA A N 1
ATOM 1504 C CA . ALA A 1 184 ? -25.117 -18.288 38.790 1.00 61.59 184 ALA A CA 1
ATOM 1505 C C . ALA A 1 184 ? -24.456 -16.976 38.315 1.00 61.59 184 ALA A C 1
ATOM 1507 O O . ALA A 1 184 ? -23.492 -17.002 37.555 1.00 61.59 184 ALA A O 1
ATOM 1508 N N . GLU A 1 185 ? -24.918 -15.836 38.831 1.00 57.28 185 GLU A N 1
ATOM 1509 C CA . GLU A 1 185 ? -24.398 -14.492 38.542 1.00 57.28 185 GLU A CA 1
ATOM 1510 C C . GLU A 1 185 ? -22.946 -14.278 39.009 1.00 57.28 185 GLU A C 1
ATOM 1512 O O . GLU A 1 185 ? -22.266 -13.376 38.523 1.00 57.28 185 GLU A O 1
ATOM 1517 N N . GLY A 1 186 ? -22.436 -15.119 39.918 1.00 54.09 186 GLY A N 1
ATOM 1518 C CA . GLY A 1 186 ? -21.051 -15.056 40.392 1.00 54.09 186 GLY A CA 1
ATOM 1519 C C . GLY A 1 186 ? -20.018 -15.671 39.440 1.00 54.09 186 GLY A C 1
ATOM 1520 O O . GLY A 1 186 ? -18.820 -15.459 39.629 1.00 54.09 186 GLY A O 1
ATOM 1521 N N . VAL A 1 187 ? -20.439 -16.435 38.423 1.00 59.56 187 VAL A N 1
ATOM 1522 C CA . VAL A 1 187 ? -19.529 -17.005 37.416 1.00 59.56 187 VAL A CA 1
ATOM 1523 C C . VAL A 1 187 ? -19.452 -16.043 36.238 1.00 59.56 187 VAL A C 1
ATOM 1525 O O . VAL A 1 187 ? -20.253 -16.081 35.306 1.00 59.56 187 VAL A O 1
ATOM 1528 N N . LYS A 1 188 ? -18.475 -15.139 36.288 1.00 60.94 188 LYS A N 1
ATOM 1529 C CA . LYS A 1 188 ? -18.238 -14.177 35.214 1.00 60.94 188 LYS A CA 1
ATOM 1530 C C . LYS A 1 188 ? -17.672 -14.918 33.999 1.00 60.94 188 LYS A C 1
ATOM 1532 O O . LYS A 1 188 ? -16.470 -15.168 33.940 1.00 60.94 188 LYS A O 1
ATOM 1537 N N . VAL A 1 189 ? -18.529 -15.258 33.033 1.00 64.25 189 VAL A N 1
ATOM 1538 C CA . VAL A 1 189 ? -18.100 -15.754 31.716 1.00 64.25 189 VAL A CA 1
ATOM 1539 C C . VAL A 1 189 ? -17.270 -14.649 31.068 1.00 64.25 189 VAL A C 1
ATOM 1541 O O . VAL A 1 189 ? -17.794 -13.626 30.624 1.00 64.25 189 VAL A O 1
ATOM 1544 N N . LYS A 1 190 ? -15.947 -14.806 31.091 1.00 66.00 190 LYS A N 1
ATOM 1545 C CA . LYS A 1 190 ? -15.040 -13.894 30.396 1.00 66.00 190 LYS A CA 1
ATOM 1546 C C . LYS A 1 190 ? -15.249 -14.067 28.896 1.00 66.00 190 LYS A C 1
ATOM 1548 O O . LYS A 1 190 ? -15.404 -15.179 28.397 1.00 66.00 190 LYS A O 1
ATOM 1553 N N . ASN A 1 191 ? -15.286 -12.941 28.201 1.00 76.12 191 ASN A N 1
ATOM 1554 C CA . ASN A 1 191 ? -15.447 -12.885 26.760 1.00 76.12 191 ASN A CA 1
ATOM 1555 C C . ASN A 1 191 ? -14.098 -13.106 26.056 1.00 76.12 191 ASN A C 1
ATOM 1557 O O . ASN A 1 191 ? -13.043 -12.767 26.581 1.00 76.12 191 ASN A O 1
ATOM 1561 N N . PHE A 1 192 ? -14.136 -13.616 24.827 1.00 85.50 192 PHE A N 1
ATOM 1562 C CA . PHE A 1 192 ? -12.949 -13.779 23.975 1.00 85.50 192 PHE A CA 1
ATOM 1563 C C . PHE A 1 192 ? -12.633 -12.506 23.174 1.00 85.50 192 PHE A C 1
ATOM 1565 O O . PHE A 1 192 ? -12.167 -12.568 22.039 1.00 85.50 192 PHE A O 1
ATOM 1572 N N . LEU A 1 193 ? -12.964 -11.332 23.724 1.00 83.75 193 LEU A N 1
ATOM 1573 C CA . LEU A 1 193 ? -12.810 -10.044 23.037 1.00 83.75 193 LEU A CA 1
ATOM 1574 C C . LEU A 1 193 ? -11.340 -9.744 22.734 1.00 83.75 193 LEU A C 1
ATOM 1576 O O . LEU A 1 193 ? -11.037 -9.231 21.659 1.00 83.75 193 LEU A O 1
ATOM 1580 N N . GLU A 1 194 ? -10.441 -10.125 23.640 1.00 79.88 194 GLU A N 1
ATOM 1581 C CA . GLU A 1 194 ? -9.002 -9.948 23.471 1.00 79.88 194 GLU A CA 1
ATOM 1582 C C . GLU A 1 194 ? -8.467 -10.818 22.325 1.00 79.88 194 GLU A C 1
ATOM 1584 O O . GLU A 1 194 ? -7.999 -10.268 21.327 1.00 79.88 194 GLU A O 1
ATOM 1589 N N . THR A 1 195 ? -8.661 -12.140 22.368 1.00 82.94 195 THR A N 1
ATOM 1590 C CA . THR A 1 195 ? -8.262 -13.055 21.281 1.00 82.94 195 THR A CA 1
ATOM 1591 C C . THR A 1 195 ? -8.910 -12.677 19.941 1.00 82.94 195 THR A C 1
ATOM 1593 O O . THR A 1 195 ? -8.253 -12.683 18.902 1.00 82.94 195 THR A O 1
ATOM 1596 N N . LYS A 1 196 ? -10.180 -12.240 19.942 1.00 83.25 196 LYS A N 1
ATOM 1597 C CA . LYS A 1 196 ? -10.860 -11.737 18.735 1.00 83.25 196 LYS A CA 1
ATOM 1598 C C . LYS A 1 196 ? -10.191 -10.483 18.168 1.00 83.25 196 LYS A C 1
ATOM 1600 O O . LYS A 1 196 ? -10.015 -10.391 16.955 1.00 83.25 196 LYS A O 1
ATOM 1605 N N . SER A 1 197 ? -9.806 -9.534 19.020 1.00 80.12 197 SER A N 1
ATOM 1606 C CA . SER A 1 197 ? -9.107 -8.320 18.583 1.00 80.12 197 SER A CA 1
ATOM 1607 C C . SER A 1 197 ? -7.692 -8.620 18.079 1.00 80.12 197 SER A C 1
ATOM 1609 O O . SER A 1 197 ? -7.270 -8.059 17.072 1.00 80.12 197 SER A O 1
ATOM 1611 N N . GLN A 1 198 ? -6.979 -9.561 18.704 1.00 81.06 198 GLN A N 1
ATOM 1612 C CA . GLN A 1 198 ? -5.677 -10.035 18.235 1.00 81.06 198 GLN A CA 1
ATOM 1613 C C . GLN A 1 198 ? -5.776 -10.715 16.862 1.00 81.06 198 GLN A C 1
ATOM 1615 O O . GLN A 1 198 ? -4.981 -10.399 15.976 1.00 81.06 198 GLN A O 1
ATOM 1620 N N . LEU A 1 199 ? -6.786 -11.567 16.649 1.00 85.00 199 LEU A N 1
ATOM 1621 C CA . LEU A 1 199 ? -7.061 -12.179 15.348 1.00 85.00 199 LEU A CA 1
ATOM 1622 C C . LEU A 1 199 ? -7.417 -11.127 14.291 1.00 85.00 199 LEU A C 1
ATOM 1624 O O . LEU A 1 199 ? -6.900 -11.190 13.181 1.00 85.00 199 LEU A O 1
ATOM 1628 N N . GLN A 1 200 ? -8.256 -10.142 14.625 1.00 80.56 200 GLN A N 1
ATOM 1629 C CA . GLN A 1 200 ? -8.582 -9.041 13.711 1.00 80.56 200 GLN A CA 1
ATOM 1630 C C . GLN A 1 200 ? -7.345 -8.214 13.353 1.00 80.56 200 GLN A C 1
ATOM 1632 O O . GLN A 1 200 ? -7.144 -7.912 12.183 1.00 80.56 200 GLN A O 1
ATOM 1637 N N . ASN A 1 201 ? -6.467 -7.928 14.315 1.00 77.56 201 ASN A N 1
ATOM 1638 C CA . ASN A 1 201 ? -5.199 -7.245 14.059 1.00 77.56 201 ASN A CA 1
ATOM 1639 C C . ASN A 1 201 ? -4.255 -8.076 13.177 1.00 77.56 201 ASN A C 1
ATOM 1641 O O . ASN A 1 201 ? -3.567 -7.522 12.320 1.00 77.56 201 ASN A O 1
ATOM 1645 N N . LEU A 1 202 ? -4.185 -9.398 13.376 1.00 82.62 202 LEU A N 1
ATOM 1646 C CA . LEU A 1 202 ? -3.391 -10.280 12.519 1.00 82.62 202 LEU A CA 1
ATOM 1647 C C . LEU A 1 202 ? -3.969 -10.328 11.105 1.00 82.62 202 LEU A C 1
ATOM 1649 O O . LEU A 1 202 ? -3.213 -10.187 10.147 1.00 82.62 202 LEU A O 1
ATOM 1653 N N . LEU A 1 203 ? -5.291 -10.473 10.987 1.00 80.88 203 LEU A N 1
ATOM 1654 C CA . LEU A 1 203 ? -5.992 -10.450 9.712 1.00 80.88 203 LEU A CA 1
ATOM 1655 C C . LEU A 1 203 ? -5.706 -9.139 8.996 1.00 80.88 203 LEU A C 1
ATOM 1657 O O . LEU A 1 203 ? -5.213 -9.187 7.884 1.00 80.88 203 LEU A O 1
ATOM 1661 N N . GLU A 1 204 ? -5.879 -7.993 9.655 1.00 75.69 204 GLU A N 1
ATOM 1662 C CA . GLU A 1 204 ? -5.505 -6.701 9.090 1.00 75.69 204 GLU A CA 1
ATOM 1663 C C . GLU A 1 204 ? -4.042 -6.683 8.652 1.00 75.69 204 GLU A C 1
ATOM 1665 O O . GLU A 1 204 ? -3.762 -6.302 7.533 1.00 75.69 204 GLU A O 1
ATOM 1670 N N . ARG A 1 205 ? -3.075 -7.151 9.442 1.00 75.19 205 ARG A N 1
ATOM 1671 C CA . ARG A 1 205 ? -1.664 -7.160 9.008 1.00 75.19 205 ARG A CA 1
ATOM 1672 C C . ARG A 1 205 ? -1.394 -8.012 7.762 1.00 75.19 205 ARG A C 1
ATOM 1674 O O . ARG A 1 205 ? -0.464 -7.695 7.030 1.00 75.19 205 ARG A O 1
ATOM 1681 N N . VAL A 1 206 ? -2.171 -9.070 7.539 1.00 77.62 206 VAL A N 1
ATOM 1682 C CA . VAL A 1 206 ? -2.022 -10.003 6.407 1.00 77.62 206 VAL A CA 1
ATOM 1683 C C . VAL A 1 206 ? -2.835 -9.551 5.194 1.00 77.62 206 VAL A C 1
ATOM 1685 O O . VAL A 1 206 ? -2.367 -9.630 4.063 1.00 77.62 206 VAL A O 1
ATOM 1688 N N . THR A 1 207 ? -4.052 -9.056 5.421 1.00 67.44 207 THR A N 1
ATOM 1689 C CA . THR A 1 207 ? -4.987 -8.589 4.391 1.00 67.44 207 THR A CA 1
ATOM 1690 C C . THR A 1 207 ? -4.854 -7.109 4.102 1.00 67.44 207 THR A C 1
ATOM 1692 O O . THR A 1 207 ? -5.492 -6.636 3.163 1.00 67.44 207 THR A O 1
ATOM 1695 N N . ASN A 1 208 ? -4.041 -6.363 4.858 1.00 52.81 208 ASN A N 1
ATOM 1696 C CA . ASN A 1 208 ? -3.680 -4.993 4.527 1.00 52.81 208 ASN A CA 1
ATOM 1697 C C . ASN A 1 208 ? -2.744 -4.989 3.298 1.00 52.81 208 ASN A C 1
ATOM 1699 O O . ASN A 1 208 ? -1.657 -4.436 3.334 1.00 52.81 208 ASN A O 1
ATOM 1703 N N . ASN A 1 209 ? -3.250 -5.475 2.165 1.00 46.41 209 ASN A N 1
ATOM 1704 C CA . ASN A 1 209 ? -3.475 -4.604 1.020 1.00 46.41 209 ASN A CA 1
ATOM 1705 C C . ASN A 1 209 ? -4.630 -3.631 1.346 1.00 46.41 209 ASN A C 1
ATOM 1707 O O . ASN A 1 209 ? -5.578 -3.485 0.573 1.00 46.41 209 ASN A O 1
ATOM 1711 N N . LYS A 1 210 ? -4.549 -2.879 2.460 1.00 43.41 210 LYS A N 1
ATOM 1712 C CA . LYS A 1 210 ? -5.017 -1.500 2.383 1.00 43.41 210 LYS A CA 1
ATOM 1713 C C . LYS A 1 210 ? -4.185 -1.008 1.226 1.00 43.41 210 LYS A C 1
ATOM 1715 O O . LYS A 1 210 ? -2.963 -1.097 1.313 1.00 43.41 210 LYS A O 1
ATOM 1720 N N . ALA A 1 211 ? -4.825 -0.674 0.109 1.00 42.56 211 ALA A N 1
ATOM 1721 C CA . ALA A 1 211 ? -4.173 0.114 -0.911 1.00 42.56 211 ALA A CA 1
ATOM 1722 C C . ALA A 1 211 ? -3.550 1.263 -0.123 1.00 42.56 211 ALA A C 1
ATOM 1724 O O . ALA A 1 211 ? -4.290 2.137 0.323 1.00 42.56 211 ALA A O 1
ATOM 1725 N N . GLY A 1 212 ? -2.254 1.157 0.210 1.00 49.91 212 GLY A N 1
ATOM 1726 C CA . GLY A 1 212 ? -1.568 2.174 0.992 1.00 49.91 212 GLY A CA 1
ATOM 1727 C C . GLY A 1 212 ? -1.893 3.447 0.257 1.00 49.91 212 GLY A C 1
ATOM 1728 O O . GLY A 1 212 ? -1.822 3.401 -0.977 1.00 49.91 212 GLY A O 1
ATOM 1729 N N . ASN A 1 213 ? -2.420 4.451 0.964 1.00 60.44 213 ASN A N 1
ATOM 1730 C CA . ASN A 1 213 ? -3.037 5.622 0.354 1.00 60.44 213 ASN A CA 1
ATOM 1731 C C . ASN A 1 213 ? -2.133 6.062 -0.795 1.00 60.44 213 ASN A C 1
ATOM 1733 O O . ASN A 1 213 ? -1.017 6.535 -0.584 1.00 60.44 213 ASN A O 1
ATOM 1737 N N . SER A 1 214 ? -2.550 5.720 -2.013 1.00 65.56 214 SER A N 1
ATOM 1738 C CA . SER A 1 214 ? -1.653 5.694 -3.160 1.00 65.56 214 SER A CA 1
ATOM 1739 C C . SER A 1 214 ? -2.026 6.898 -3.971 1.00 65.56 214 SER A C 1
ATOM 1741 O O . SER A 1 214 ? -3.087 6.977 -4.594 1.00 65.56 214 SER A O 1
ATOM 1743 N N . LEU A 1 215 ? -1.165 7.894 -3.888 1.00 75.50 215 LEU A N 1
ATOM 1744 C CA . LEU A 1 215 ? -1.286 9.098 -4.670 1.00 75.50 215 LEU A CA 1
ATOM 1745 C C . LEU A 1 215 ? -0.654 8.848 -6.021 1.00 75.50 215 LEU A C 1
ATOM 1747 O O . LEU A 1 215 ? 0.477 8.395 -6.162 1.00 75.50 215 LEU A O 1
ATOM 1751 N N . HIS A 1 216 ? -1.452 9.133 -7.025 1.00 76.06 216 HIS A N 1
ATOM 1752 C CA . HIS A 1 216 ? -1.246 8.711 -8.386 1.00 76.06 216 HIS A CA 1
ATOM 1753 C C . HIS A 1 216 ? -1.164 9.985 -9.217 1.00 76.06 216 HIS A C 1
ATOM 1755 O O . HIS A 1 216 ? -2.184 10.566 -9.597 1.00 76.06 216 HIS A O 1
ATOM 1761 N N . LEU A 1 217 ? 0.065 10.459 -9.410 1.00 84.44 217 LEU A N 1
ATOM 1762 C CA . LEU A 1 217 ? 0.361 11.779 -9.949 1.00 84.44 217 LEU A CA 1
ATOM 1763 C C . LEU A 1 217 ? 1.141 11.664 -11.259 1.00 84.44 217 LEU A C 1
ATOM 1765 O O . LEU A 1 217 ? 1.842 10.689 -11.528 1.00 84.44 217 LEU A O 1
ATOM 1769 N N . VAL A 1 218 ? 1.002 12.686 -12.091 1.00 85.25 218 VAL A N 1
ATOM 1770 C CA . VAL A 1 218 ? 1.777 12.884 -13.310 1.00 85.25 218 VAL A CA 1
ATOM 1771 C C . VAL A 1 218 ? 2.730 14.046 -13.070 1.00 85.25 218 VAL A C 1
ATOM 1773 O O . VAL A 1 218 ? 2.290 15.146 -12.755 1.00 85.25 218 VAL A O 1
ATOM 1776 N N . VAL A 1 219 ? 4.026 13.810 -13.214 1.00 85.19 219 VAL A N 1
ATOM 1777 C CA . VAL A 1 219 ? 5.064 14.833 -13.075 1.00 85.19 219 VAL A CA 1
ATOM 1778 C C . VAL A 1 219 ? 5.330 15.449 -14.441 1.00 85.19 219 VAL A C 1
ATOM 1780 O O . VAL A 1 219 ? 5.587 14.723 -15.405 1.00 85.19 219 VAL A O 1
ATOM 1783 N N . LEU A 1 220 ? 5.263 16.778 -14.519 1.00 83.62 220 LEU A N 1
ATOM 1784 C CA . LEU A 1 220 ? 5.638 17.556 -15.699 1.00 83.62 220 LEU A CA 1
ATOM 1785 C C . LEU A 1 220 ? 6.992 18.232 -15.466 1.00 83.62 220 LEU A C 1
ATOM 1787 O O . LEU A 1 220 ? 7.117 19.021 -14.530 1.00 83.62 220 LEU A O 1
ATOM 1791 N N . GLY A 1 221 ? 7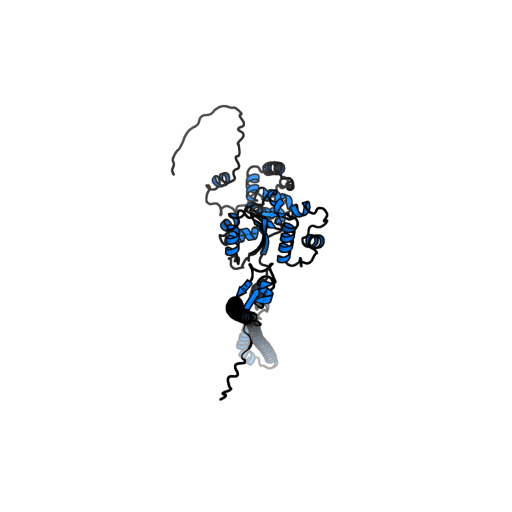.974 17.923 -16.317 1.00 76.19 221 GLY A N 1
ATOM 1792 C CA . GLY A 1 221 ? 9.314 18.519 -16.303 1.00 76.19 221 GLY A CA 1
ATOM 1793 C C . GLY A 1 221 ? 9.531 19.621 -17.352 1.00 76.19 221 GLY A C 1
ATOM 1794 O O . GLY A 1 221 ? 8.718 19.826 -18.258 1.00 76.19 221 GLY A O 1
ATOM 1795 N N . ASP A 1 222 ? 10.673 20.298 -17.230 1.00 66.12 222 ASP A N 1
ATOM 1796 C CA . ASP A 1 222 ? 11.173 21.432 -18.030 1.00 66.12 222 ASP A CA 1
ATOM 1797 C C . ASP A 1 222 ? 11.134 21.244 -19.561 1.00 66.12 222 ASP A C 1
ATOM 1799 O O . ASP A 1 222 ? 10.924 22.203 -20.303 1.00 66.12 222 ASP A O 1
ATOM 1803 N N . LYS A 1 223 ? 11.275 20.009 -20.055 1.00 59.97 223 LYS A N 1
ATOM 1804 C CA . LYS A 1 223 ? 11.317 19.685 -21.497 1.00 59.97 223 LYS A CA 1
ATOM 1805 C C . LYS A 1 223 ? 10.025 19.070 -22.035 1.00 59.97 223 LYS A C 1
ATOM 1807 O O . LYS A 1 223 ? 10.038 18.370 -23.046 1.00 59.97 223 LYS A O 1
ATOM 1812 N N . GLY A 1 224 ? 8.901 19.281 -21.348 1.00 63.03 224 GLY A N 1
ATOM 1813 C CA . GLY A 1 224 ? 7.631 18.634 -21.692 1.00 63.03 224 GLY A CA 1
ATOM 1814 C C . GLY A 1 224 ? 7.645 17.125 -21.435 1.00 63.03 224 GLY A C 1
ATOM 1815 O O . GLY A 1 224 ? 6.769 16.409 -21.921 1.00 63.03 224 GLY A O 1
ATOM 1816 N N . THR A 1 225 ? 8.630 16.653 -20.671 1.00 68.00 225 THR A N 1
ATOM 1817 C CA . THR A 1 225 ? 8.724 15.283 -20.194 1.00 68.00 225 THR A CA 1
ATOM 1818 C C . THR A 1 225 ? 7.591 15.023 -19.206 1.00 68.00 225 THR A C 1
ATOM 1820 O O . THR A 1 225 ? 7.312 15.825 -18.313 1.00 68.00 225 THR A O 1
ATOM 1823 N N . VAL A 1 226 ? 6.885 13.915 -19.419 1.00 73.50 226 VAL A N 1
ATOM 1824 C CA . VAL A 1 226 ? 5.710 13.532 -18.636 1.00 73.50 226 VAL A CA 1
ATOM 1825 C C . VAL A 1 226 ? 5.958 12.138 -18.088 1.00 73.50 226 VAL A C 1
ATOM 1827 O O . VAL A 1 226 ? 6.082 11.189 -18.861 1.00 73.50 226 VAL A O 1
ATOM 1830 N N . PHE A 1 227 ? 6.002 12.012 -16.766 1.00 77.31 227 PHE A N 1
ATOM 1831 C CA . PHE A 1 227 ? 6.180 10.726 -16.095 1.00 77.31 227 PHE A CA 1
ATOM 1832 C C . PHE A 1 227 ? 5.075 10.491 -15.082 1.00 77.31 227 PHE A C 1
ATOM 1834 O O . PHE A 1 227 ? 4.452 11.423 -14.582 1.00 77.31 227 PHE A O 1
ATOM 1841 N N . HIS A 1 228 ? 4.830 9.227 -14.779 1.00 77.81 228 HIS A N 1
ATOM 1842 C CA . HIS A 1 228 ? 3.892 8.829 -13.744 1.00 77.81 228 HIS A CA 1
ATOM 1843 C C . HIS A 1 228 ? 4.675 8.542 -12.461 1.00 77.81 228 HIS A C 1
ATOM 1845 O O . HIS A 1 228 ? 5.705 7.873 -12.515 1.00 77.81 228 HIS A O 1
ATOM 1851 N N . VAL A 1 229 ? 4.178 9.030 -11.328 1.00 75.44 229 VAL A N 1
ATOM 1852 C CA . VAL A 1 229 ? 4.714 8.722 -10.001 1.00 75.44 229 VAL A CA 1
ATOM 1853 C C . VAL A 1 229 ? 3.578 8.194 -9.137 1.00 75.44 229 VAL A C 1
ATOM 1855 O O . VAL A 1 229 ? 2.466 8.731 -9.134 1.00 75.44 229 VAL A O 1
ATOM 1858 N N . MET A 1 230 ? 3.871 7.111 -8.426 1.00 70.81 230 MET A N 1
ATOM 1859 C CA . MET A 1 230 ? 2.990 6.514 -7.437 1.00 70.81 230 MET A CA 1
ATOM 1860 C C . MET A 1 230 ? 3.636 6.693 -6.070 1.00 70.81 230 MET A C 1
ATOM 1862 O O . MET A 1 230 ? 4.745 6.220 -5.852 1.00 70.81 230 MET A O 1
ATOM 1866 N N . ILE A 1 231 ? 2.949 7.392 -5.173 1.00 72.00 231 ILE A N 1
ATOM 1867 C CA . ILE A 1 231 ? 3.391 7.601 -3.796 1.00 72.00 231 ILE A CA 1
ATOM 1868 C C . ILE A 1 231 ? 2.459 6.796 -2.907 1.00 72.00 231 ILE A C 1
ATOM 1870 O O . ILE A 1 231 ? 1.296 7.161 -2.756 1.00 72.00 231 ILE A O 1
ATOM 1874 N N . SER A 1 232 ? 2.950 5.696 -2.347 1.00 67.81 232 SER A N 1
ATOM 1875 C CA . SER A 1 232 ? 2.217 4.887 -1.374 1.00 67.81 232 SER A CA 1
ATOM 1876 C C . SER A 1 232 ? 2.730 5.176 0.029 1.00 67.81 232 SER A C 1
ATOM 1878 O O . SER A 1 232 ? 3.913 4.971 0.300 1.00 67.81 232 SER A O 1
ATOM 1880 N N . TYR A 1 233 ? 1.844 5.599 0.925 1.00 67.19 233 TYR A N 1
ATOM 1881 C CA . TYR A 1 233 ? 2.158 5.765 2.342 1.00 67.19 233 TYR A CA 1
ATOM 1882 C C . TYR A 1 233 ? 1.190 4.949 3.202 1.00 67.19 233 TYR A C 1
ATOM 1884 O O . TYR A 1 233 ? 0.036 4.720 2.828 1.00 67.19 233 TYR A O 1
ATOM 1892 N N . GLN A 1 234 ? 1.686 4.467 4.341 1.00 59.88 234 GLN A N 1
ATOM 1893 C CA . GLN A 1 234 ? 0.915 3.650 5.268 1.00 59.88 234 GLN A CA 1
ATOM 1894 C C . GLN A 1 234 ? 1.034 4.202 6.687 1.00 59.88 234 GLN A C 1
ATOM 1896 O O . GLN A 1 234 ? 2.128 4.295 7.247 1.00 59.88 234 GLN A O 1
ATOM 1901 N N . GLU A 1 235 ? -0.115 4.515 7.283 1.00 54.31 235 GLU A N 1
ATOM 1902 C CA . GLU A 1 235 ? -0.234 4.734 8.721 1.00 54.31 235 GLU A CA 1
ATOM 1903 C C . GLU A 1 235 ? -0.191 3.369 9.423 1.00 54.31 235 GLU A C 1
ATOM 1905 O O . GLU A 1 235 ? -1.115 2.559 9.302 1.00 54.31 235 GLU A O 1
ATOM 1910 N N . ASN A 1 236 ? 0.903 3.071 10.130 1.00 49.69 236 ASN A N 1
ATOM 1911 C CA . ASN A 1 236 ? 0.969 1.891 10.990 1.00 49.69 236 ASN A CA 1
ATOM 1912 C C . ASN A 1 236 ? 0.400 2.218 12.373 1.00 49.69 236 ASN A C 1
ATOM 1914 O O . ASN A 1 236 ? 0.713 3.251 12.956 1.00 49.69 236 ASN A O 1
ATOM 1918 N N . SER A 1 237 ? -0.344 1.275 12.956 1.00 47.19 237 SER A N 1
ATOM 1919 C CA . SER A 1 237 ? -0.940 1.354 14.304 1.00 47.19 237 SER A CA 1
ATOM 1920 C C . SER A 1 237 ? 0.068 1.451 15.464 1.00 47.19 237 SER A C 1
ATOM 1922 O O . SER A 1 237 ? -0.322 1.442 16.628 1.00 47.19 237 SER A O 1
ATOM 1924 N N . ARG A 1 238 ? 1.368 1.549 15.164 1.00 45.16 238 ARG A N 1
ATOM 1925 C CA . ARG A 1 238 ? 2.462 1.793 16.111 1.00 45.16 238 ARG A CA 1
ATOM 1926 C C . ARG A 1 238 ? 3.207 3.068 15.715 1.00 45.16 238 ARG A C 1
ATOM 1928 O O . ARG A 1 238 ? 4.346 2.969 15.277 1.00 45.16 238 ARG A O 1
ATOM 1935 N N . GLU A 1 239 ? 2.536 4.217 15.798 1.00 44.59 239 GLU A N 1
ATOM 1936 C CA . GLU A 1 239 ? 3.088 5.595 15.805 1.00 44.59 239 GLU A CA 1
ATOM 1937 C C . GLU A 1 239 ? 4.129 5.994 14.734 1.00 44.59 239 GLU A C 1
ATOM 1939 O O . GLU A 1 239 ? 4.664 7.093 14.790 1.00 44.59 239 GLU A O 1
ATOM 1944 N N . ARG A 1 240 ? 4.446 5.154 13.746 1.00 47.03 240 ARG A N 1
ATOM 1945 C CA . ARG A 1 240 ? 5.455 5.451 12.725 1.00 47.03 240 ARG A CA 1
ATOM 1946 C C . ARG A 1 240 ? 4.876 5.229 11.346 1.00 47.03 240 ARG A C 1
ATOM 1948 O O . ARG A 1 240 ? 4.575 4.098 10.959 1.00 47.03 240 ARG A O 1
ATOM 1955 N N . VAL A 1 241 ? 4.759 6.317 10.600 1.00 53.00 241 VAL A N 1
ATOM 1956 C CA . VAL A 1 241 ? 4.464 6.280 9.173 1.00 53.00 241 VAL A CA 1
ATOM 1957 C C . VAL A 1 241 ? 5.684 5.712 8.448 1.00 53.00 241 VAL A C 1
ATOM 1959 O O . VAL A 1 241 ? 6.798 6.209 8.602 1.00 53.00 241 VAL A O 1
ATOM 1962 N N . SER A 1 242 ? 5.493 4.645 7.673 1.00 49.53 242 SER A N 1
ATOM 1963 C CA . SER A 1 242 ? 6.532 4.098 6.795 1.00 49.53 242 SER A CA 1
ATOM 1964 C C . SER A 1 242 ? 6.166 4.402 5.351 1.00 49.53 242 SER A C 1
ATOM 1966 O O . SER A 1 242 ? 5.082 4.025 4.898 1.00 49.53 242 SER A O 1
ATOM 1968 N N . VAL A 1 243 ? 7.067 5.063 4.628 1.00 56.00 243 VAL A N 1
ATOM 1969 C CA . VAL A 1 243 ? 6.868 5.395 3.218 1.00 56.00 243 VAL A CA 1
ATOM 1970 C C . VAL A 1 243 ? 7.997 4.759 2.409 1.00 56.00 243 VAL A C 1
ATOM 1972 O O . VAL A 1 243 ? 9.160 5.135 2.543 1.00 56.00 243 VAL A O 1
ATOM 1975 N N . PHE A 1 244 ? 7.661 3.736 1.625 1.00 56.38 244 PHE A N 1
ATOM 1976 C CA . PHE A 1 244 ? 8.619 2.971 0.826 1.00 56.38 244 PHE A CA 1
ATOM 1977 C C . PHE A 1 244 ? 8.950 3.707 -0.477 1.00 56.38 244 PHE A C 1
ATOM 1979 O O . PHE A 1 244 ? 8.054 4.265 -1.108 1.00 56.38 244 PHE A O 1
ATOM 1986 N N . GLY A 1 245 ? 10.221 3.692 -0.892 1.00 64.81 245 GLY A N 1
ATOM 1987 C CA . GLY A 1 245 ? 10.656 4.294 -2.159 1.00 64.81 245 GLY A CA 1
ATOM 1988 C C . GLY A 1 245 ? 10.698 5.830 -2.168 1.00 64.81 245 GLY A C 1
ATOM 1989 O O . GLY A 1 245 ? 10.758 6.439 -3.236 1.00 64.81 245 GLY A O 1
ATOM 1990 N N . MET A 1 246 ? 10.589 6.481 -1.001 1.00 78.12 246 MET A N 1
ATOM 1991 C CA . MET A 1 246 ? 10.543 7.945 -0.934 1.00 78.12 246 MET A CA 1
ATOM 1992 C C . MET A 1 246 ? 11.870 8.607 -1.229 1.00 78.12 246 MET A C 1
ATOM 1994 O O . MET A 1 246 ? 11.862 9.666 -1.842 1.00 78.12 246 MET A O 1
ATOM 1998 N N . ASP A 1 247 ? 12.986 8.032 -0.795 1.00 80.44 247 ASP A N 1
ATOM 1999 C CA . ASP A 1 247 ? 14.297 8.635 -1.040 1.00 80.44 247 ASP A CA 1
ATOM 2000 C C . ASP A 1 247 ? 14.586 8.709 -2.539 1.00 80.44 247 ASP A C 1
ATOM 2002 O O . ASP A 1 247 ? 15.006 9.747 -3.044 1.00 80.44 247 ASP A O 1
ATOM 2006 N N . GLU A 1 248 ? 14.230 7.661 -3.275 1.00 80.25 248 GLU A N 1
ATOM 2007 C CA . GLU A 1 248 ? 14.343 7.591 -4.725 1.00 80.25 248 GLU A CA 1
ATOM 2008 C C . GLU A 1 248 ? 13.432 8.616 -5.413 1.00 80.25 248 GLU A C 1
ATOM 2010 O O . GLU A 1 248 ? 13.856 9.289 -6.353 1.00 80.25 248 GLU A O 1
ATOM 2015 N N . ILE A 1 249 ? 12.192 8.783 -4.935 1.00 82.19 249 ILE A N 1
ATOM 2016 C CA . ILE A 1 249 ? 11.257 9.784 -5.474 1.00 82.19 249 ILE A CA 1
ATOM 2017 C C . ILE A 1 249 ? 11.745 11.205 -5.183 1.00 82.19 249 ILE A C 1
ATOM 2019 O O . ILE A 1 249 ? 11.690 12.053 -6.071 1.00 82.19 249 ILE A O 1
ATOM 2023 N N . LEU A 1 250 ? 12.225 11.483 -3.972 1.00 85.75 250 LEU A N 1
ATOM 2024 C CA . LEU A 1 250 ? 12.730 12.802 -3.588 1.00 85.75 250 LEU A CA 1
ATOM 2025 C C . LEU A 1 250 ? 13.989 13.153 -4.378 1.00 85.75 250 LEU A C 1
ATOM 2027 O O . LEU A 1 250 ? 14.080 14.250 -4.932 1.00 85.75 250 LEU A O 1
ATOM 2031 N N . GLN A 1 251 ? 14.915 12.201 -4.512 1.00 85.50 251 GLN A N 1
ATOM 2032 C CA . GLN A 1 251 ? 16.105 12.351 -5.344 1.00 85.50 251 GLN A CA 1
ATOM 2033 C C . GLN A 1 251 ? 15.723 12.605 -6.806 1.00 85.50 251 GLN A C 1
ATOM 2035 O O . GLN A 1 251 ? 16.286 13.489 -7.453 1.00 85.50 251 GLN A O 1
ATOM 2040 N N . TYR A 1 252 ? 14.728 11.880 -7.319 1.00 84.75 252 TYR A N 1
ATOM 2041 C CA . TYR A 1 252 ? 14.219 12.085 -8.667 1.00 84.75 252 TYR A CA 1
ATOM 2042 C C . TYR A 1 252 ? 13.591 13.473 -8.848 1.00 84.75 252 TYR A C 1
ATOM 2044 O O . TYR A 1 252 ? 13.955 14.177 -9.787 1.00 84.75 252 TYR A O 1
ATOM 2052 N N . LEU A 1 253 ? 12.704 13.913 -7.950 1.00 86.56 253 LEU A N 1
ATOM 2053 C CA . LEU A 1 253 ? 12.101 15.251 -8.005 1.00 86.56 253 LEU A CA 1
ATOM 2054 C C . LEU A 1 253 ? 13.161 16.353 -7.934 1.00 86.56 253 LEU A C 1
ATOM 2056 O O . LEU A 1 253 ? 13.079 17.317 -8.688 1.00 86.56 253 LEU A O 1
ATOM 2060 N N . SER A 1 254 ? 14.185 16.165 -7.101 1.00 87.44 254 SER A N 1
ATOM 2061 C CA . SER A 1 254 ? 15.315 17.091 -6.957 1.00 87.44 254 SER A CA 1
ATOM 2062 C C . SER A 1 254 ? 16.201 17.158 -8.203 1.00 87.44 254 SER A C 1
ATOM 2064 O O . SER A 1 254 ? 16.857 18.167 -8.439 1.00 87.44 254 SER A O 1
ATOM 2066 N N . SER A 1 255 ? 16.216 16.101 -9.022 1.00 87.00 255 SER A N 1
ATOM 2067 C CA . SER A 1 255 ? 16.933 16.094 -10.303 1.00 87.00 255 SER A CA 1
ATOM 2068 C C . SER A 1 255 ? 16.219 16.886 -11.406 1.00 87.00 255 SER A C 1
ATOM 2070 O O . SER A 1 255 ? 16.830 17.218 -12.423 1.00 87.00 255 SER A O 1
ATOM 2072 N N . LEU A 1 256 ? 14.929 17.187 -11.225 1.00 83.38 256 LEU A N 1
ATOM 2073 C CA . LEU A 1 256 ? 14.117 17.920 -12.191 1.00 83.38 256 LEU A CA 1
ATOM 2074 C C . LEU A 1 256 ? 14.151 19.422 -11.892 1.00 83.38 256 LEU A C 1
ATOM 2076 O O . LEU A 1 256 ? 14.063 19.853 -10.746 1.00 83.38 256 LEU A O 1
ATOM 2080 N N . GLN A 1 257 ? 14.194 20.248 -12.937 1.00 81.19 257 GLN A N 1
ATOM 2081 C CA . GLN A 1 257 ? 14.109 21.698 -12.779 1.00 81.19 257 GLN A CA 1
ATOM 2082 C C . GLN A 1 257 ? 12.641 22.125 -12.585 1.00 81.19 257 GLN A C 1
ATOM 2084 O O . GLN A 1 257 ? 11.886 22.217 -13.552 1.00 81.19 257 GLN A O 1
ATOM 2089 N N . MET A 1 258 ? 12.242 22.394 -11.336 1.00 79.31 258 MET A N 1
ATOM 2090 C CA . MET A 1 258 ? 10.919 22.920 -10.942 1.00 79.31 258 MET A CA 1
ATOM 2091 C C . MET A 1 258 ? 9.703 22.097 -11.440 1.00 79.31 258 MET A C 1
ATOM 2093 O O . MET A 1 258 ? 8.809 22.652 -12.092 1.00 79.31 258 MET A O 1
ATOM 2097 N N . PRO A 1 259 ? 9.622 20.781 -11.162 1.00 87.81 259 PRO A N 1
ATOM 2098 C CA . PRO A 1 259 ? 8.502 19.937 -11.572 1.00 87.81 259 PRO A CA 1
ATOM 2099 C C . PRO A 1 259 ? 7.131 20.413 -11.067 1.00 87.81 259 PRO A C 1
ATOM 2101 O O . PRO A 1 259 ? 6.979 20.882 -9.937 1.00 87.81 259 PRO A O 1
ATOM 2104 N N . ILE A 1 260 ? 6.100 20.202 -11.893 1.00 88.31 260 ILE A N 1
ATOM 2105 C CA . ILE A 1 260 ? 4.689 20.380 -11.512 1.00 88.31 260 ILE A CA 1
ATOM 2106 C C . ILE A 1 260 ? 4.046 19.008 -11.307 1.00 88.31 260 ILE A C 1
ATOM 2108 O O . ILE A 1 260 ? 4.102 18.149 -12.190 1.00 88.31 260 ILE A O 1
ATOM 2112 N N . LEU A 1 261 ? 3.375 18.825 -10.170 1.00 89.81 261 LEU A N 1
ATOM 2113 C CA . LEU A 1 261 ? 2.646 17.599 -9.848 1.00 89.81 261 LEU A CA 1
ATOM 2114 C C . LEU A 1 261 ? 1.181 17.700 -10.283 1.00 89.81 261 LEU A C 1
ATOM 2116 O O . LEU A 1 261 ? 0.410 18.517 -9.784 1.00 89.81 261 LEU A O 1
ATOM 2120 N N . VAL A 1 262 ? 0.764 16.852 -11.215 1.00 88.38 262 VAL A N 1
ATOM 2121 C CA . VAL A 1 262 ? -0.575 16.880 -11.808 1.00 88.38 262 VAL A CA 1
ATOM 2122 C C . VAL A 1 262 ? -1.396 15.686 -11.347 1.00 88.38 262 VAL A C 1
ATOM 2124 O O . VAL A 1 262 ? -0.986 14.540 -11.502 1.00 88.38 262 VAL A O 1
ATOM 2127 N N . GLY A 1 263 ? -2.602 15.939 -10.845 1.00 88.19 263 GLY A N 1
ATOM 2128 C CA . GLY A 1 263 ? -3.546 14.888 -10.460 1.00 88.19 263 GLY A CA 1
ATOM 2129 C C . GLY A 1 263 ? -4.921 15.084 -11.086 1.00 88.19 263 GLY A C 1
ATOM 2130 O O . GLY A 1 263 ? -5.311 16.188 -11.472 1.00 88.19 263 GLY A O 1
ATOM 2131 N N . TYR A 1 264 ? -5.680 13.995 -11.191 1.00 86.44 264 TYR A N 1
ATOM 2132 C CA . TYR A 1 264 ? -7.071 14.034 -11.636 1.00 86.44 264 TYR A CA 1
ATOM 2133 C C . TYR A 1 264 ? -8.002 14.158 -10.431 1.00 86.44 264 TYR A C 1
ATOM 2135 O O . TYR A 1 264 ? -8.052 13.234 -9.624 1.00 86.44 264 TYR A O 1
ATOM 2143 N N . LYS A 1 265 ? -8.774 15.254 -10.329 1.00 86.31 265 LYS A N 1
ATOM 2144 C CA . LYS A 1 265 ? -9.594 15.566 -9.138 1.00 86.31 265 LYS A CA 1
ATOM 2145 C C . LYS A 1 265 ? -8.736 15.646 -7.879 1.00 86.31 265 LYS A C 1
ATOM 2147 O O . LYS A 1 265 ? -8.985 14.968 -6.887 1.00 86.31 265 LYS A O 1
ATOM 2152 N N . LEU A 1 266 ? -7.735 16.508 -7.939 1.00 87.25 266 LEU A N 1
ATOM 2153 C CA . LEU A 1 266 ? -6.686 16.622 -6.934 1.00 87.25 266 LEU A CA 1
ATOM 2154 C C . LEU A 1 266 ? -7.230 16.869 -5.510 1.00 87.25 266 LEU A C 1
ATOM 2156 O O . LEU A 1 266 ? -6.752 16.286 -4.549 1.00 87.25 266 LEU A O 1
ATOM 2160 N N . TRP A 1 267 ? -8.301 17.656 -5.376 1.00 85.50 267 TRP A N 1
ATOM 2161 C CA . TRP A 1 267 ? -8.979 17.912 -4.094 1.00 85.50 267 TRP A CA 1
ATOM 2162 C C . TRP A 1 267 ? -9.745 16.717 -3.510 1.00 85.50 267 TRP A C 1
ATOM 2164 O O . TRP A 1 267 ? -10.233 16.797 -2.389 1.00 85.50 267 TRP A O 1
ATOM 2174 N N . SER A 1 268 ? -9.943 15.657 -4.293 1.00 83.94 268 SER A N 1
ATOM 2175 C CA . SER A 1 268 ? -10.536 14.393 -3.844 1.00 83.94 268 SER A CA 1
ATOM 2176 C C . SER A 1 268 ? -9.475 13.352 -3.487 1.00 83.94 268 SER A C 1
ATOM 2178 O O . SER A 1 268 ? -9.837 12.230 -3.157 1.00 83.94 268 SER A O 1
ATOM 2180 N N . MET A 1 269 ? -8.194 13.701 -3.616 1.00 84.12 269 MET A N 1
ATOM 2181 C CA . MET A 1 269 ? -7.074 12.863 -3.219 1.00 84.12 269 MET A CA 1
ATOM 2182 C C . MET A 1 269 ? -6.626 13.221 -1.799 1.00 84.12 269 MET A C 1
ATOM 2184 O O . MET A 1 269 ? -6.679 14.390 -1.409 1.00 84.12 269 MET A O 1
ATOM 2188 N N . ASP A 1 270 ? -6.093 12.242 -1.070 1.00 82.12 270 ASP A N 1
ATOM 2189 C CA . ASP A 1 270 ? -5.589 12.418 0.297 1.00 82.12 270 ASP A CA 1
ATOM 2190 C C . ASP A 1 270 ? -4.168 13.009 0.316 1.00 82.12 270 ASP A C 1
ATOM 2192 O O . ASP A 1 270 ? -3.245 12.472 0.923 1.00 82.12 270 ASP A O 1
ATOM 2196 N N . ILE A 1 271 ? -3.983 14.135 -0.382 1.00 87.06 271 ILE A N 1
ATOM 2197 C CA . ILE A 1 271 ? -2.740 14.920 -0.347 1.00 87.06 271 ILE A CA 1
ATOM 2198 C C . ILE A 1 271 ? -2.443 15.442 1.063 1.00 87.06 271 ILE A C 1
ATOM 2200 O O . ILE A 1 271 ? -1.283 15.368 1.452 1.00 87.06 271 ILE A O 1
ATOM 2204 N N . PRO A 1 272 ? -3.425 15.923 1.858 1.00 87.88 272 PRO A N 1
ATOM 2205 C CA . PRO A 1 272 ? -3.151 16.323 3.236 1.00 87.88 272 PRO A CA 1
ATOM 2206 C C . PRO A 1 272 ? -2.479 15.223 4.060 1.00 87.88 272 PRO A C 1
ATOM 2208 O O . PRO A 1 272 ? -1.446 15.479 4.659 1.00 87.88 272 PRO A O 1
ATOM 2211 N N . ALA A 1 273 ? -2.985 13.991 3.991 1.00 84.06 273 ALA A N 1
ATOM 2212 C CA . ALA A 1 273 ? -2.407 12.878 4.735 1.00 84.06 273 ALA A CA 1
ATOM 2213 C C . ALA A 1 273 ? -1.008 12.475 4.222 1.00 84.06 273 ALA A C 1
ATOM 2215 O O . ALA A 1 273 ? -0.186 12.021 5.009 1.00 84.06 273 ALA A O 1
ATOM 2216 N N . LEU A 1 274 ? -0.679 12.717 2.944 1.00 85.94 274 LEU A N 1
ATOM 2217 C CA . LEU A 1 274 ? 0.709 12.621 2.470 1.00 85.94 274 LEU A CA 1
ATOM 2218 C C . LEU A 1 274 ? 1.606 13.698 3.090 1.00 85.94 274 LEU A C 1
ATOM 2220 O O . LEU A 1 274 ? 2.737 13.402 3.459 1.00 85.94 274 LEU A O 1
ATOM 2224 N N . LEU A 1 275 ? 1.140 14.945 3.168 1.00 87.44 275 LEU A N 1
ATOM 2225 C CA . LEU A 1 275 ? 1.926 16.030 3.759 1.00 87.44 275 LEU A CA 1
ATOM 2226 C C . LEU A 1 275 ? 2.153 15.790 5.256 1.00 87.44 275 LEU A C 1
ATOM 2228 O O . LEU A 1 275 ? 3.270 15.971 5.734 1.00 87.44 275 LEU A O 1
ATOM 2232 N N . ASP A 1 276 ? 1.133 15.302 5.964 1.00 85.06 276 ASP A N 1
ATOM 2233 C CA . ASP A 1 276 ? 1.243 14.898 7.367 1.00 85.06 276 ASP A CA 1
ATOM 2234 C C . ASP A 1 276 ? 2.240 13.728 7.512 1.00 85.06 276 ASP A C 1
ATOM 2236 O O . ASP A 1 276 ? 3.163 13.789 8.320 1.00 85.06 276 ASP A O 1
ATOM 2240 N N . ALA A 1 277 ? 2.150 12.710 6.647 1.00 83.19 277 ALA A N 1
ATOM 2241 C CA . ALA A 1 277 ? 3.104 11.600 6.587 1.00 83.19 277 ALA A CA 1
ATOM 2242 C C . ALA A 1 277 ? 4.556 12.052 6.342 1.00 83.19 277 ALA A C 1
ATOM 2244 O O . ALA A 1 277 ? 5.479 11.542 6.975 1.00 83.19 277 ALA A O 1
ATOM 2245 N N . LEU A 1 278 ? 4.766 12.996 5.421 1.00 85.75 278 LEU A N 1
ATOM 2246 C CA . LEU A 1 278 ? 6.075 13.578 5.110 1.00 85.75 278 LEU A CA 1
ATOM 2247 C C . LEU A 1 278 ? 6.647 14.379 6.283 1.00 85.75 278 LEU A C 1
ATOM 2249 O O . LEU A 1 278 ? 7.862 14.367 6.500 1.00 85.75 278 LEU A O 1
ATOM 2253 N N . GLN A 1 279 ? 5.779 15.062 7.027 1.00 87.25 279 GLN A N 1
ATOM 2254 C CA . GLN A 1 279 ? 6.147 15.812 8.218 1.00 87.25 279 GLN A CA 1
ATOM 2255 C C . GLN A 1 279 ? 6.595 14.870 9.345 1.00 87.25 279 GLN A C 1
ATOM 2257 O O . GLN A 1 279 ? 7.660 15.084 9.917 1.00 87.25 279 GLN A O 1
ATOM 2262 N N . GLU A 1 280 ? 5.860 13.781 9.594 1.00 84.88 280 GLU A N 1
ATOM 2263 C CA . GLU A 1 280 ? 6.212 12.761 10.600 1.00 84.88 280 GLU A CA 1
ATOM 2264 C C . GLU A 1 280 ? 7.588 12.117 10.345 1.00 84.88 280 GLU A C 1
ATOM 2266 O O . GLU A 1 280 ? 8.328 11.810 11.280 1.00 84.88 280 GLU A O 1
ATOM 2271 N N . ILE A 1 281 ? 7.973 11.942 9.075 1.00 83.38 281 ILE A N 1
ATOM 2272 C CA . ILE A 1 281 ? 9.284 11.384 8.699 1.00 83.38 281 ILE A CA 1
ATOM 2273 C C . ILE A 1 281 ? 10.372 12.449 8.471 1.00 83.38 281 ILE A C 1
ATOM 2275 O O . ILE A 1 281 ? 11.467 12.102 8.030 1.00 83.38 281 ILE A O 1
ATOM 2279 N N . ASN A 1 282 ? 10.100 13.729 8.757 1.00 85.44 282 ASN A N 1
ATOM 2280 C CA . ASN A 1 282 ? 11.007 14.868 8.539 1.00 85.44 282 ASN A CA 1
ATOM 2281 C C . ASN A 1 282 ? 11.522 15.019 7.090 1.00 85.44 282 ASN A C 1
ATOM 2283 O O . ASN A 1 282 ? 12.652 15.456 6.866 1.00 85.44 282 ASN A O 1
ATOM 2287 N N . LYS A 1 283 ? 10.702 14.670 6.091 1.00 87.44 283 LYS A N 1
ATOM 2288 C CA . LYS A 1 283 ? 11.035 14.809 4.657 1.00 87.44 283 LYS A CA 1
ATOM 2289 C C . LYS A 1 283 ? 10.174 15.832 3.917 1.00 87.44 283 LYS A C 1
ATOM 2291 O O . LYS A 1 283 ? 10.265 15.935 2.699 1.00 87.44 283 LYS A O 1
ATOM 2296 N N . GLU A 1 284 ? 9.364 16.604 4.636 1.00 88.62 284 GLU A N 1
ATOM 2297 C CA . GLU A 1 284 ? 8.508 17.648 4.065 1.00 88.62 284 GLU A CA 1
ATOM 2298 C C . GLU A 1 284 ? 9.297 18.648 3.211 1.00 88.62 284 GLU A C 1
ATOM 2300 O O . GLU A 1 284 ? 9.004 18.794 2.030 1.00 88.62 284 GLU A O 1
ATOM 2305 N N . LEU A 1 285 ? 10.330 19.290 3.767 1.00 88.56 285 LEU A N 1
ATOM 2306 C CA . LEU A 1 285 ? 11.103 20.304 3.037 1.00 88.56 285 LEU A CA 1
ATOM 2307 C C . LEU A 1 285 ? 11.759 19.726 1.777 1.00 88.56 285 LEU A C 1
ATOM 2309 O O . LEU A 1 285 ? 11.668 20.321 0.710 1.00 88.56 2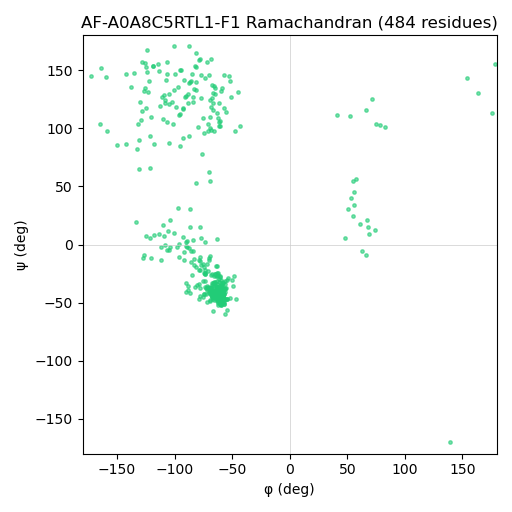85 LEU A O 1
ATOM 2313 N N . GLN A 1 286 ? 12.319 18.516 1.875 1.00 88.06 286 GLN A N 1
ATOM 2314 C CA . GLN A 1 286 ? 12.920 17.813 0.735 1.00 88.06 286 GLN A CA 1
ATOM 2315 C C . GLN A 1 286 ? 11.902 17.502 -0.373 1.00 88.06 286 GLN A C 1
ATOM 2317 O O . GLN A 1 286 ? 12.281 17.324 -1.527 1.00 88.06 286 GLN A O 1
ATOM 2322 N N . PHE A 1 287 ? 10.615 17.410 -0.031 1.00 89.44 287 PHE A N 1
ATOM 2323 C CA . PHE A 1 287 ? 9.535 17.216 -0.990 1.00 89.44 287 PHE A CA 1
ATOM 2324 C C . PHE A 1 287 ? 9.021 18.540 -1.567 1.00 89.44 287 PHE A C 1
ATOM 2326 O O . PHE A 1 287 ? 8.756 18.615 -2.766 1.00 89.44 287 PHE A O 1
ATOM 2333 N N . GLU A 1 288 ? 8.862 19.573 -0.733 1.00 90.06 288 GLU A N 1
ATOM 2334 C CA . GLU A 1 288 ? 8.270 20.857 -1.125 1.00 90.06 288 GLU A CA 1
ATOM 2335 C C . GLU A 1 288 ? 9.232 21.769 -1.898 1.00 90.06 288 GLU A C 1
ATOM 2337 O O . GLU A 1 288 ? 8.800 22.442 -2.831 1.00 90.06 288 GLU A O 1
ATOM 2342 N N . GLU A 1 289 ? 10.521 21.789 -1.549 1.00 89.31 289 GLU A N 1
ATOM 2343 C CA . GLU A 1 289 ? 11.530 22.644 -2.190 1.00 89.31 289 GLU A CA 1
ATOM 2344 C C . GLU A 1 289 ? 11.718 22.399 -3.698 1.00 89.31 289 GLU A C 1
ATOM 2346 O O . GLU A 1 289 ? 11.774 23.382 -4.444 1.00 89.31 289 GLU A O 1
ATOM 2351 N N . PRO A 1 290 ? 11.811 21.147 -4.194 1.00 88.94 290 PRO A N 1
ATOM 2352 C CA . PRO A 1 290 ? 12.025 20.922 -5.620 1.00 88.94 290 PRO A CA 1
ATOM 2353 C C . PRO A 1 290 ? 10.770 21.176 -6.463 1.00 88.94 290 PRO A C 1
ATOM 2355 O O . PRO A 1 290 ? 10.884 21.450 -7.655 1.00 88.94 290 PRO A O 1
ATOM 2358 N N . ILE A 1 291 ? 9.563 21.083 -5.895 1.00 89.56 291 ILE A N 1
ATOM 2359 C CA . ILE A 1 291 ? 8.320 21.181 -6.671 1.00 89.56 291 ILE A CA 1
ATOM 2360 C C . ILE A 1 291 ? 7.854 22.634 -6.823 1.00 89.56 291 ILE A C 1
ATOM 2362 O O . ILE A 1 291 ? 7.817 23.415 -5.879 1.00 89.56 291 ILE A O 1
ATOM 2366 N N . LEU A 1 292 ? 7.382 22.999 -8.017 1.00 88.69 292 LEU A N 1
ATOM 2367 C CA . LEU A 1 292 ? 6.753 24.308 -8.238 1.00 88.69 292 LEU A CA 1
ATOM 2368 C C . LEU A 1 292 ? 5.339 24.374 -7.623 1.00 88.69 292 LEU A C 1
ATOM 2370 O O . LEU A 1 292 ? 4.821 25.449 -7.315 1.00 88.69 292 LEU A O 1
ATOM 2374 N N . GLY A 1 293 ? 4.693 23.216 -7.480 1.00 89.69 293 GLY A N 1
ATOM 2375 C CA . GLY A 1 293 ? 3.366 23.054 -6.897 1.00 89.69 293 GLY A CA 1
ATOM 2376 C C . GLY A 1 293 ? 2.518 22.042 -7.660 1.00 89.69 293 GLY A C 1
ATOM 2377 O O . GLY A 1 293 ? 2.993 21.325 -8.545 1.00 89.69 293 GLY A O 1
ATOM 2378 N N . PHE A 1 294 ? 1.231 21.996 -7.325 1.00 90.94 294 PHE A N 1
ATOM 2379 C CA . PHE A 1 294 ? 0.301 21.033 -7.898 1.00 90.94 294 PHE A CA 1
ATOM 2380 C C . PHE A 1 294 ? -0.673 21.645 -8.909 1.00 90.94 294 PHE A C 1
ATOM 2382 O O . PHE A 1 294 ? -1.002 22.830 -8.852 1.00 90.94 294 PHE A O 1
ATOM 2389 N N . SER A 1 295 ? -1.219 20.816 -9.798 1.00 88.50 295 SER A N 1
ATOM 2390 C CA . SER A 1 295 ? -2.293 21.208 -10.710 1.00 88.50 295 SER A CA 1
ATOM 2391 C C . SER A 1 295 ? -3.373 20.136 -10.843 1.00 88.50 295 SER A C 1
ATOM 2393 O O . SER A 1 295 ? -3.087 18.949 -11.005 1.00 88.50 295 SER A O 1
ATOM 2395 N N . ASP A 1 296 ? -4.639 20.554 -10.801 1.00 87.56 296 ASP A N 1
ATOM 2396 C CA . ASP A 1 296 ? -5.766 19.671 -11.105 1.00 87.56 296 ASP A CA 1
ATOM 2397 C C . ASP A 1 296 ? -5.982 19.629 -12.622 1.00 87.56 296 ASP A C 1
ATOM 2399 O O . ASP A 1 296 ? -6.219 20.657 -13.262 1.00 87.56 296 ASP A O 1
ATOM 2403 N N . ALA A 1 297 ? -5.924 18.433 -13.204 1.00 87.44 297 ALA A N 1
ATOM 2404 C CA . ALA A 1 297 ? -6.124 18.234 -14.632 1.00 87.44 297 ALA A CA 1
ATOM 2405 C C . ALA A 1 297 ? -7.594 18.372 -15.060 1.00 87.44 297 ALA A C 1
ATOM 2407 O O . ALA A 1 297 ? -7.874 18.682 -16.220 1.00 87.44 297 ALA A O 1
ATOM 2408 N N . LEU A 1 298 ? -8.561 18.148 -14.160 1.00 86.44 298 LEU A N 1
ATOM 2409 C CA . LEU A 1 298 ? -9.979 18.092 -14.530 1.00 86.44 298 LEU A CA 1
ATOM 2410 C C . LEU A 1 298 ? -10.499 19.398 -15.171 1.00 86.44 298 LEU A C 1
ATOM 2412 O O . LEU A 1 298 ? -11.196 19.306 -16.185 1.00 86.44 298 LEU A O 1
ATOM 2416 N N . PRO A 1 299 ? -10.197 20.605 -14.651 1.00 83.62 299 PRO A N 1
ATOM 2417 C CA . PRO A 1 299 ? -10.595 21.856 -15.297 1.00 83.62 299 PRO A CA 1
ATOM 2418 C C . PRO A 1 299 ? -10.065 22.010 -16.728 1.00 83.62 299 PRO A C 1
ATOM 2420 O O . PRO A 1 299 ? -10.794 22.500 -17.583 1.00 83.62 299 PRO A O 1
ATOM 2423 N N . LEU A 1 300 ? -8.837 21.565 -17.007 1.00 81.50 300 LEU A N 1
ATOM 2424 C CA . LEU A 1 300 ? -8.251 21.639 -18.351 1.00 81.50 300 LEU A CA 1
ATOM 2425 C C . LEU A 1 300 ? -8.862 20.644 -19.318 1.00 81.50 300 LEU A C 1
ATOM 2427 O O . LEU A 1 300 ? -9.148 20.978 -20.462 1.00 81.50 300 LEU A O 1
ATOM 2431 N N . ILE A 1 301 ? -9.080 19.422 -18.843 1.00 85.44 301 ILE A N 1
ATOM 2432 C CA . ILE A 1 301 ? -9.747 18.382 -19.618 1.00 85.44 301 ILE A CA 1
ATOM 2433 C C . ILE A 1 301 ? -11.142 18.875 -20.033 1.00 85.44 301 ILE A C 1
ATOM 2435 O O . ILE A 1 301 ? -11.553 18.660 -21.166 1.00 85.44 301 ILE A O 1
ATOM 2439 N N . ARG A 1 302 ? -11.860 19.590 -19.159 1.00 85.69 302 ARG A N 1
ATOM 2440 C CA . ARG A 1 302 ? -13.165 20.184 -19.501 1.00 85.69 302 ARG A CA 1
ATOM 2441 C C . ARG A 1 302 ? -13.096 21.231 -20.605 1.00 85.69 302 ARG A C 1
ATOM 2443 O O . ARG A 1 302 ? -14.013 21.310 -21.408 1.00 85.69 302 ARG A O 1
ATOM 2450 N N . GLU A 1 303 ? -12.034 22.023 -20.632 1.00 82.06 303 GLU A N 1
ATOM 2451 C CA . GLU A 1 303 ? -11.842 23.055 -21.650 1.00 82.06 303 GLU A CA 1
ATOM 2452 C C . GLU A 1 303 ? -11.444 22.457 -23.002 1.00 82.06 303 GLU A C 1
ATOM 2454 O O . GLU A 1 303 ? -11.985 22.848 -24.030 1.00 82.06 303 GLU A O 1
ATOM 2459 N N . LYS A 1 304 ? -10.541 21.469 -23.002 1.00 81.88 304 LYS A N 1
ATOM 2460 C CA . LYS A 1 304 ? -10.102 20.785 -24.228 1.00 81.88 304 LYS A CA 1
ATOM 2461 C C . LYS A 1 304 ? -11.163 19.837 -24.796 1.00 81.88 304 LYS A C 1
ATOM 2463 O O . LYS A 1 304 ? -11.148 19.577 -25.994 1.00 81.88 304 LYS A O 1
ATOM 2468 N N . PHE A 1 305 ? -12.072 19.322 -23.964 1.00 83.44 305 PHE A N 1
ATOM 2469 C CA . PHE A 1 305 ? -13.082 18.338 -24.369 1.00 83.44 305 PHE A CA 1
ATOM 2470 C C . PHE A 1 305 ? -14.503 18.721 -23.919 1.00 83.44 305 PHE A C 1
ATOM 2472 O O . PHE A 1 305 ? -15.095 17.989 -23.122 1.00 83.44 305 PHE A O 1
ATOM 2479 N N . PRO A 1 306 ? -15.090 19.819 -24.430 1.00 80.75 306 PRO A N 1
ATOM 2480 C CA . PRO A 1 306 ? -16.403 20.295 -23.985 1.00 80.75 306 PRO A CA 1
ATOM 2481 C C . PRO A 1 306 ? -17.550 19.302 -24.268 1.00 80.75 306 PRO A C 1
ATOM 2483 O O . PRO A 1 306 ? -18.545 19.281 -23.543 1.00 80.75 306 PRO A O 1
ATOM 2486 N N . ASP A 1 307 ? -17.390 18.420 -25.260 1.00 81.06 307 ASP A N 1
ATOM 2487 C CA . ASP A 1 307 ? -18.436 17.529 -25.797 1.00 81.06 307 ASP A CA 1
ATOM 2488 C C . ASP A 1 307 ? -18.739 16.284 -24.939 1.00 81.06 307 ASP A C 1
ATOM 2490 O O . ASP A 1 307 ? -19.297 15.290 -25.425 1.00 81.06 307 ASP A O 1
ATOM 2494 N N . ILE A 1 308 ? -18.299 16.251 -23.681 1.00 79.06 308 ILE A N 1
ATOM 2495 C CA . ILE A 1 308 ? -18.548 15.136 -22.765 1.00 79.06 308 ILE A CA 1
ATOM 2496 C C . ILE A 1 308 ? -19.514 15.566 -21.662 1.00 79.06 308 ILE A C 1
ATOM 2498 O O . ILE A 1 308 ? -19.259 16.495 -20.903 1.00 79.06 308 ILE A O 1
ATOM 2502 N N . SER A 1 309 ? -20.590 14.796 -21.489 1.00 73.69 309 SER A N 1
ATOM 2503 C CA . SER A 1 309 ? -21.562 15.006 -20.408 1.00 73.69 309 SER A CA 1
ATOM 2504 C C . SER A 1 309 ? -21.040 14.585 -19.027 1.00 73.69 309 SER A C 1
ATOM 2506 O O . SER A 1 309 ? -21.408 15.172 -18.011 1.00 73.69 309 SER A O 1
ATOM 2508 N N . LYS A 1 310 ? -20.167 13.569 -18.961 1.00 83.06 310 LYS A N 1
ATOM 2509 C CA . LYS A 1 310 ? -19.581 13.042 -17.716 1.00 83.06 310 LYS A CA 1
ATOM 2510 C C . LYS A 1 310 ? -18.066 12.882 -17.824 1.00 83.06 310 LYS A C 1
ATOM 2512 O O . LYS A 1 310 ? -17.579 11.897 -18.376 1.00 83.06 310 LYS A O 1
ATOM 2517 N N . TYR A 1 311 ? -17.339 13.812 -17.215 1.00 83.12 311 TYR A N 1
ATOM 2518 C CA . TYR A 1 311 ? -15.878 13.808 -17.112 1.00 83.12 311 TYR A CA 1
ATOM 2519 C C . TYR A 1 311 ? -15.410 12.797 -16.059 1.00 83.12 311 TYR A C 1
ATOM 2521 O O . TYR A 1 311 ? -15.110 13.146 -14.915 1.00 83.12 311 TYR A O 1
ATOM 2529 N N . THR A 1 312 ? -15.412 11.517 -16.417 1.00 84.12 312 THR A N 1
ATOM 2530 C CA . THR A 1 312 ? -14.731 10.443 -15.681 1.00 84.12 312 THR A CA 1
ATOM 2531 C C . THR A 1 312 ? -13.595 9.909 -16.545 1.00 84.12 312 THR A C 1
ATOM 2533 O O . THR A 1 312 ? -13.721 9.902 -17.770 1.00 84.12 312 THR A O 1
ATOM 2536 N N . LEU A 1 313 ? -12.506 9.426 -15.933 1.00 82.81 313 LEU A N 1
ATOM 2537 C CA . LEU A 1 313 ? -11.386 8.843 -16.685 1.00 82.81 313 LEU A CA 1
ATOM 2538 C C . LEU A 1 313 ? -11.844 7.688 -17.585 1.00 82.81 313 LEU A C 1
ATOM 2540 O O . LEU A 1 313 ? -11.427 7.629 -18.731 1.00 82.81 313 LEU A O 1
ATOM 2544 N N . LYS A 1 314 ? -12.797 6.861 -17.132 1.00 83.06 314 LYS A N 1
ATOM 2545 C CA . LYS A 1 314 ? -13.442 5.814 -17.947 1.00 83.06 314 LYS A CA 1
ATOM 2546 C C . LYS A 1 314 ? -14.060 6.356 -19.242 1.00 83.06 314 LYS A C 1
ATOM 2548 O O . LYS A 1 314 ? -13.890 5.773 -20.308 1.00 83.06 314 LYS A O 1
ATOM 2553 N N . ASN A 1 315 ? -14.804 7.459 -19.159 1.00 82.62 315 ASN A N 1
ATOM 2554 C CA . ASN A 1 315 ? -15.464 8.037 -20.329 1.00 82.62 315 ASN A CA 1
ATOM 2555 C C . ASN A 1 315 ? -14.467 8.722 -21.265 1.00 82.62 315 ASN A C 1
ATOM 2557 O O . ASN A 1 315 ? -14.626 8.634 -22.481 1.00 82.62 315 ASN A O 1
ATOM 2561 N N . LEU A 1 316 ? -13.452 9.375 -20.695 1.00 84.25 316 LEU A N 1
ATOM 2562 C CA . LEU A 1 316 ? -12.358 9.980 -21.448 1.00 84.25 316 LEU A CA 1
ATOM 2563 C C . LEU A 1 316 ? -11.551 8.905 -22.184 1.00 84.25 316 LEU A C 1
ATOM 2565 O O . LEU A 1 316 ? -11.308 9.048 -23.376 1.00 84.25 316 LEU A O 1
ATOM 2569 N N . ASP A 1 317 ? -11.224 7.796 -21.519 1.00 84.81 317 ASP A N 1
ATOM 2570 C CA . ASP A 1 317 ? -10.506 6.671 -22.119 1.00 84.81 317 ASP A CA 1
ATOM 2571 C C . ASP A 1 317 ? -11.312 6.034 -23.256 1.00 84.81 317 ASP A C 1
ATOM 2573 O O . ASP A 1 317 ? -10.814 5.876 -24.369 1.00 84.81 317 ASP A O 1
ATOM 2577 N N . ARG A 1 318 ? -12.603 5.760 -23.023 1.00 84.06 318 ARG A N 1
ATOM 2578 C CA . ARG A 1 318 ? -13.495 5.184 -24.039 1.00 84.06 318 ARG A CA 1
ATOM 2579 C C . ARG A 1 318 ? -13.645 6.073 -25.274 1.00 84.06 318 ARG A C 1
ATOM 2581 O O . ARG A 1 318 ? -13.668 5.552 -26.382 1.00 84.06 318 ARG A O 1
ATOM 2588 N N . LYS A 1 319 ? -13.776 7.391 -25.093 1.00 82.88 319 LYS A N 1
ATOM 2589 C CA . LYS A 1 319 ? -14.022 8.327 -26.203 1.00 82.88 319 LYS A CA 1
ATOM 2590 C C . LYS A 1 319 ? -12.738 8.722 -26.939 1.00 82.88 319 LYS A C 1
ATOM 2592 O O . LYS A 1 319 ? -12.774 8.878 -28.152 1.00 82.88 319 LYS A O 1
ATOM 2597 N N . TYR A 1 320 ? -11.623 8.878 -26.225 1.00 80.38 320 TYR A N 1
ATOM 2598 C CA . TYR A 1 320 ? -10.413 9.521 -26.754 1.00 80.38 320 TYR A CA 1
ATOM 2599 C C . TYR A 1 320 ? -9.158 8.640 -26.762 1.00 80.38 320 TYR A C 1
ATOM 2601 O O . TYR A 1 320 ? -8.166 9.028 -27.379 1.00 80.38 320 TYR A O 1
ATOM 2609 N N . LEU A 1 321 ? -9.171 7.478 -26.099 1.00 80.06 321 LEU A N 1
ATOM 2610 C CA . LEU A 1 321 ? -8.018 6.570 -25.968 1.00 80.06 321 LEU A CA 1
ATOM 2611 C C . LEU A 1 321 ? -8.370 5.092 -26.248 1.00 80.06 321 LEU A C 1
ATOM 2613 O O . LEU A 1 321 ? -7.606 4.189 -25.904 1.00 80.06 321 LEU A O 1
ATOM 2617 N N . CYS A 1 322 ? -9.491 4.842 -26.933 1.00 76.06 322 CYS A N 1
ATOM 2618 C CA . CYS A 1 322 ? -9.963 3.521 -27.374 1.00 76.06 322 CYS A CA 1
ATOM 2619 C C . CYS A 1 322 ? -10.423 2.550 -26.265 1.00 76.06 322 CYS A C 1
ATOM 2621 O O . CYS A 1 322 ? -10.675 1.387 -26.568 1.00 76.06 322 CYS A O 1
ATOM 2623 N N . GLY A 1 323 ? -10.555 2.987 -25.006 1.00 73.81 323 GLY A N 1
ATOM 2624 C CA . GLY A 1 323 ? -11.235 2.216 -23.952 1.00 73.81 323 GLY A CA 1
ATOM 2625 C C . GLY A 1 323 ? -10.550 0.917 -23.511 1.00 73.81 323 GLY A C 1
ATOM 2626 O O . GLY A 1 323 ? -11.228 0.019 -23.016 1.00 73.81 323 GLY A O 1
ATOM 2627 N N . LYS A 1 324 ? -9.241 0.773 -23.744 1.00 65.88 324 LYS A N 1
ATOM 2628 C CA . LYS A 1 324 ? -8.511 -0.492 -23.530 1.00 65.88 324 LYS A CA 1
ATOM 2629 C C . LYS A 1 324 ? -8.068 -0.722 -22.084 1.00 65.88 324 LYS A C 1
ATOM 2631 O O . LYS A 1 324 ? -7.597 -1.813 -21.778 1.00 65.88 324 LYS A O 1
ATOM 2636 N N . LEU A 1 325 ? -8.125 0.291 -21.219 1.00 64.12 325 LEU A N 1
ATOM 2637 C CA . LEU A 1 325 ? -7.562 0.208 -19.873 1.00 64.12 325 LEU A CA 1
ATOM 2638 C C . LEU A 1 325 ? -8.653 -0.054 -18.832 1.00 64.12 325 LEU A C 1
ATOM 2640 O O . LEU A 1 325 ? -9.696 0.603 -18.805 1.00 64.12 325 LEU A O 1
ATOM 2644 N N . ASP A 1 326 ? -8.387 -1.010 -17.940 1.00 64.81 326 ASP A N 1
ATOM 2645 C CA . ASP A 1 326 ? -9.241 -1.244 -16.782 1.00 64.81 326 ASP A CA 1
ATOM 2646 C C . ASP A 1 326 ? -9.164 -0.038 -15.839 1.00 64.81 326 ASP A C 1
ATOM 2648 O O . ASP A 1 326 ? -8.114 0.277 -15.281 1.00 64.81 326 ASP A O 1
ATOM 2652 N N . HIS A 1 327 ? -10.298 0.636 -15.691 1.00 58.62 327 HIS A N 1
ATOM 2653 C CA . HIS A 1 327 ? -10.494 1.869 -14.937 1.00 58.62 327 HIS A CA 1
ATOM 2654 C C . HIS A 1 327 ? -10.727 1.621 -13.442 1.00 58.62 327 HIS A C 1
ATOM 2656 O O . HIS A 1 327 ? -10.841 2.586 -12.688 1.00 58.62 327 HIS A O 1
ATOM 2662 N N . THR A 1 328 ? -10.836 0.357 -13.021 1.00 58.78 328 THR A N 1
ATOM 2663 C CA . THR A 1 328 ? -10.884 -0.023 -11.601 1.00 58.78 328 THR A CA 1
ATO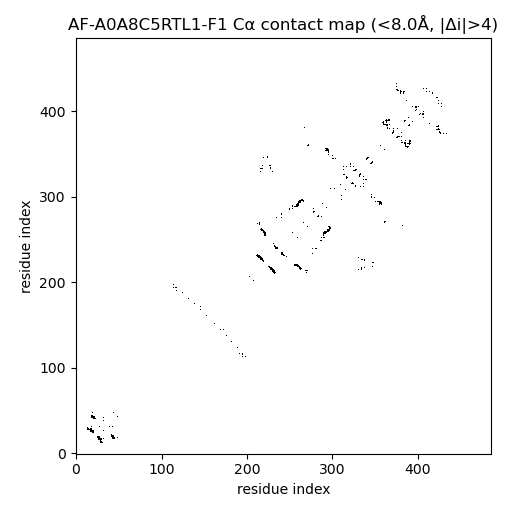M 2664 C C . THR A 1 328 ? -9.485 -0.091 -10.981 1.00 58.78 328 THR A C 1
ATOM 2666 O O . THR A 1 328 ? -9.343 0.046 -9.770 1.00 58.78 328 THR A O 1
ATOM 2669 N N . ASN A 1 329 ? -8.442 -0.199 -11.813 1.00 66.69 329 ASN A N 1
ATOM 2670 C CA . ASN A 1 329 ? -7.048 -0.176 -11.390 1.00 66.69 329 ASN A CA 1
ATOM 2671 C C . ASN A 1 329 ? -6.499 1.265 -11.348 1.00 66.69 329 ASN A C 1
ATOM 2673 O O . ASN A 1 329 ? -6.456 1.978 -12.357 1.00 66.69 329 ASN A O 1
ATOM 2677 N N . THR A 1 330 ? -6.026 1.691 -10.179 1.00 64.69 330 THR A N 1
ATOM 2678 C CA . THR A 1 330 ? -5.535 3.054 -9.934 1.00 64.69 330 THR A CA 1
ATOM 2679 C C . THR A 1 330 ? -4.272 3.404 -10.738 1.00 64.69 330 THR A C 1
ATOM 2681 O O . THR A 1 330 ? -4.140 4.530 -11.219 1.00 64.69 330 THR A O 1
ATOM 2684 N N . SER A 1 331 ? -3.393 2.433 -11.019 1.00 67.94 331 SER A N 1
ATOM 2685 C CA . SER A 1 331 ? -2.225 2.618 -11.900 1.00 67.94 331 SER A CA 1
ATOM 2686 C C . SER A 1 331 ? -2.640 2.893 -13.352 1.00 67.94 331 SER A C 1
ATOM 2688 O O . SER A 1 331 ? -2.112 3.793 -14.015 1.00 67.94 331 SER A O 1
ATOM 2690 N N . ASN A 1 332 ? -3.676 2.206 -13.840 1.00 75.62 332 ASN A N 1
ATOM 2691 C CA . ASN A 1 332 ? -4.232 2.468 -15.167 1.00 75.62 332 ASN A CA 1
ATOM 2692 C C . ASN A 1 332 ? -4.867 3.863 -15.264 1.00 75.62 332 ASN A C 1
ATOM 2694 O O . ASN A 1 332 ? -4.740 4.503 -16.308 1.00 75.62 332 ASN A O 1
ATOM 2698 N N . CYS A 1 333 ? -5.467 4.382 -14.186 1.00 74.06 333 CYS A N 1
ATOM 2699 C CA . CYS A 1 333 ? -5.977 5.756 -14.143 1.00 74.06 333 CYS A CA 1
ATOM 2700 C C . CYS A 1 333 ? -4.877 6.803 -14.391 1.00 74.06 333 CYS A C 1
ATOM 2702 O O . CYS A 1 333 ? -5.105 7.751 -15.148 1.00 74.06 333 CYS A O 1
ATOM 2704 N N . VAL A 1 334 ? -3.672 6.621 -13.838 1.00 78.50 334 VAL A N 1
ATOM 2705 C CA . VAL A 1 334 ? -2.543 7.533 -14.115 1.00 78.50 334 VAL A CA 1
ATOM 2706 C C . VAL A 1 334 ? -2.053 7.391 -15.540 1.00 78.50 334 VAL A C 1
ATOM 2708 O O . VAL A 1 334 ? -1.770 8.390 -16.189 1.00 78.50 334 VAL A O 1
ATOM 2711 N N . ARG A 1 335 ? -2.005 6.169 -16.077 1.00 81.56 335 ARG A N 1
ATOM 2712 C CA . ARG A 1 335 ? -1.625 5.950 -17.480 1.00 81.56 335 ARG A CA 1
ATOM 2713 C C . ARG A 1 335 ? -2.613 6.604 -18.443 1.00 81.56 335 ARG A C 1
ATOM 2715 O O . ARG A 1 335 ? -2.183 7.158 -19.452 1.00 81.56 335 ARG A O 1
ATOM 2722 N N . ILE A 1 336 ? -3.910 6.574 -18.133 1.00 83.88 336 ILE A N 1
ATOM 2723 C CA . ILE A 1 336 ? -4.943 7.315 -18.870 1.00 83.88 336 ILE A CA 1
ATOM 2724 C C . ILE A 1 336 ? -4.649 8.814 -18.786 1.00 83.88 336 ILE A C 1
ATOM 2726 O O . ILE A 1 336 ? -4.570 9.469 -19.822 1.00 83.88 336 ILE A O 1
ATOM 2730 N N . LEU A 1 337 ? -4.435 9.354 -17.581 1.00 85.56 337 LEU A N 1
ATOM 2731 C CA . LEU A 1 337 ? -4.145 10.777 -17.387 1.00 85.56 337 LEU A CA 1
ATOM 2732 C C . LEU A 1 337 ? -2.880 11.217 -18.139 1.00 85.56 337 LEU A C 1
ATOM 2734 O O . LEU A 1 337 ? -2.914 12.207 -18.860 1.00 85.56 337 LEU A O 1
ATOM 2738 N N . MET A 1 338 ? -1.797 10.449 -18.037 1.00 84.81 338 MET A N 1
ATOM 2739 C CA . MET A 1 338 ? -0.539 10.682 -18.742 1.00 84.81 338 MET A CA 1
ATOM 2740 C C . MET A 1 338 ? -0.753 10.692 -20.257 1.00 84.81 338 MET A C 1
ATOM 2742 O O . MET A 1 338 ? -0.351 11.637 -20.929 1.00 84.81 338 MET A O 1
ATOM 2746 N N . LYS A 1 339 ? -1.467 9.693 -20.798 1.00 85.06 339 LYS A N 1
ATOM 2747 C CA . LYS A 1 339 ? -1.821 9.651 -22.223 1.00 85.06 339 LYS A CA 1
ATOM 2748 C C . LYS A 1 339 ? -2.654 10.856 -22.643 1.00 85.06 339 LYS A C 1
ATOM 2750 O O . LYS A 1 339 ? -2.392 11.398 -23.709 1.00 85.06 339 LYS A O 1
ATOM 2755 N N . LEU A 1 340 ? -3.625 11.290 -21.835 1.00 83.50 340 LEU A N 1
ATOM 2756 C CA . LEU A 1 340 ? -4.403 12.498 -22.120 1.00 83.50 340 LEU A CA 1
ATOM 2757 C C . LEU A 1 340 ? -3.499 13.736 -22.151 1.00 83.50 340 LEU A C 1
ATOM 2759 O O . LEU A 1 340 ? -3.594 14.528 -23.086 1.00 83.50 340 LEU A O 1
ATOM 2763 N N . CYS A 1 341 ? -2.598 13.870 -21.175 1.00 80.50 341 CYS A N 1
ATOM 2764 C CA . CYS A 1 341 ? -1.672 14.993 -21.086 1.00 80.50 341 CYS A CA 1
ATOM 2765 C C . CYS A 1 341 ? -0.714 15.068 -22.278 1.00 80.50 341 CYS A C 1
ATOM 2767 O O . CYS A 1 341 ? -0.537 16.152 -22.829 1.00 80.50 341 CYS A O 1
ATOM 2769 N N . THR A 1 342 ? -0.141 13.938 -22.697 1.00 82.19 342 THR A N 1
ATOM 2770 C CA . THR A 1 342 ? 0.826 13.880 -23.802 1.00 82.19 342 THR A CA 1
ATOM 2771 C C . THR A 1 342 ? 0.150 13.941 -25.175 1.00 82.19 342 THR A C 1
ATOM 2773 O O . THR A 1 342 ? 0.573 14.711 -26.028 1.00 82.19 342 THR A O 1
ATOM 2776 N N . ARG A 1 343 ? -0.915 13.158 -25.410 1.00 81.44 343 ARG A N 1
ATOM 2777 C CA . ARG A 1 343 ? -1.586 13.040 -26.725 1.00 81.44 343 ARG A CA 1
ATOM 2778 C C . ARG A 1 343 ? -2.245 14.345 -27.165 1.00 81.44 343 ARG A C 1
ATOM 2780 O O . ARG A 1 343 ? -2.261 14.635 -28.355 1.00 81.44 343 ARG A O 1
ATOM 2787 N N . TYR A 1 344 ? -2.820 15.083 -26.218 1.00 76.25 344 TYR A N 1
ATOM 2788 C CA . TYR A 1 344 ? -3.614 16.286 -26.488 1.00 76.25 344 TYR A CA 1
ATOM 2789 C C . TYR A 1 344 ? -2.917 17.571 -26.042 1.00 76.25 344 TYR A C 1
ATOM 2791 O O . TYR A 1 344 ? -3.567 18.605 -25.890 1.00 76.25 344 TYR A O 1
ATOM 2799 N N . GLU A 1 345 ? -1.607 17.488 -25.802 1.00 76.81 345 GLU A N 1
ATOM 2800 C CA . GLU A 1 345 ? -0.751 18.608 -25.408 1.00 76.81 345 GLU A CA 1
ATOM 2801 C C . GLU A 1 345 ? -1.294 19.422 -24.221 1.00 76.81 345 GLU A C 1
ATOM 2803 O O . GLU A 1 345 ? -1.055 20.625 -24.103 1.00 76.81 345 GLU A O 1
ATOM 2808 N N . ILE A 1 346 ? -2.038 18.774 -23.314 1.00 73.88 346 ILE A N 1
ATOM 2809 C CA . ILE A 1 346 ? -2.571 19.440 -22.118 1.00 73.88 346 ILE A CA 1
ATOM 2810 C C . ILE A 1 346 ? -1.397 19.941 -21.270 1.00 73.88 346 ILE A C 1
ATOM 2812 O O . ILE A 1 346 ? -1.501 21.009 -20.673 1.00 73.88 346 ILE A O 1
ATOM 2816 N N . ASN A 1 347 ? -0.263 19.219 -21.290 1.00 70.06 347 ASN A N 1
ATOM 2817 C CA . ASN A 1 347 ? 1.000 19.599 -20.647 1.00 70.06 347 ASN A CA 1
ATOM 2818 C C . ASN A 1 347 ? 1.437 21.047 -20.974 1.00 70.06 347 ASN A C 1
ATOM 2820 O O . ASN A 1 347 ? 1.922 21.736 -20.080 1.00 70.06 347 ASN A O 1
ATOM 2824 N N . LYS A 1 348 ? 1.196 21.544 -22.198 1.00 73.56 348 LYS A N 1
ATOM 2825 C CA . LYS A 1 348 ? 1.553 22.916 -22.616 1.00 73.56 348 LYS A CA 1
ATOM 2826 C C . LYS A 1 348 ? 0.640 24.002 -22.031 1.00 73.56 348 LYS A C 1
ATOM 2828 O O . LYS A 1 348 ? 1.016 25.169 -21.984 1.00 73.56 348 LYS A O 1
ATOM 2833 N N . GLU A 1 349 ? -0.555 23.640 -21.572 1.00 71.12 349 GLU A N 1
ATOM 2834 C CA . GLU A 1 349 ? -1.532 24.586 -21.015 1.00 71.12 349 GLU A CA 1
ATOM 2835 C C . GLU A 1 349 ? -1.401 24.749 -19.495 1.00 71.12 349 GLU A C 1
ATOM 2837 O O . GLU A 1 349 ? -1.958 25.694 -18.931 1.00 71.12 349 GLU A O 1
ATOM 2842 N N . PHE A 1 350 ? -0.661 23.867 -18.808 1.00 68.38 350 PHE A N 1
ATOM 2843 C CA . PHE A 1 350 ? -0.501 23.947 -17.349 1.00 68.38 350 PHE A CA 1
ATOM 2844 C C . PHE A 1 350 ? 0.225 25.219 -16.897 1.00 68.38 350 PHE A C 1
ATOM 2846 O O . PHE A 1 350 ? -0.082 25.730 -15.821 1.00 68.38 350 PHE A O 1
ATOM 2853 N N . SER A 1 351 ? 1.077 25.806 -17.744 1.00 62.44 351 SER A N 1
ATOM 2854 C CA . SER A 1 351 ? 1.745 27.091 -17.484 1.00 62.44 351 SER A CA 1
ATOM 2855 C C . SER A 1 351 ? 0.773 28.273 -17.351 1.00 62.44 351 SER A C 1
ATOM 2857 O O . SER A 1 351 ? 1.134 29.309 -16.801 1.00 62.44 351 SER A O 1
ATOM 2859 N N . ARG A 1 352 ? -0.473 28.141 -17.831 1.00 66.44 352 ARG A N 1
ATOM 2860 C CA . ARG A 1 352 ? -1.511 29.186 -17.739 1.00 66.44 352 ARG A CA 1
ATOM 2861 C C . ARG 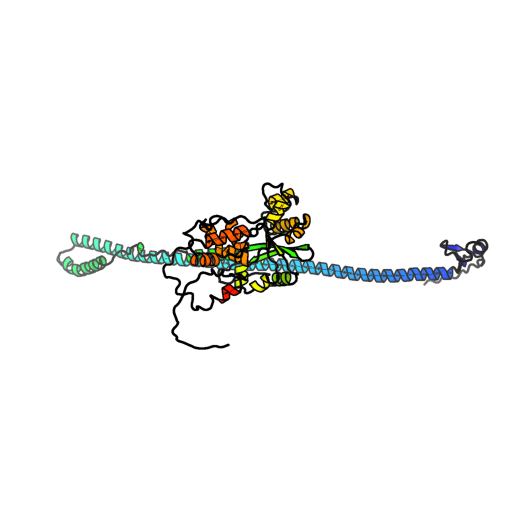A 1 352 ? -2.358 29.089 -16.463 1.00 66.44 352 ARG A C 1
ATOM 2863 O O . ARG A 1 352 ? -3.269 29.894 -16.265 1.00 66.44 352 ARG A O 1
ATOM 2870 N N . ILE A 1 353 ? -2.106 28.103 -15.600 1.00 68.12 353 ILE A N 1
ATOM 2871 C CA . ILE A 1 353 ? -2.989 27.753 -14.479 1.00 68.12 353 ILE A CA 1
ATOM 2872 C C . ILE A 1 353 ? -2.389 28.202 -13.154 1.00 68.12 353 ILE A C 1
ATOM 2874 O O . ILE A 1 353 ? -1.183 28.170 -12.941 1.00 68.12 353 ILE A O 1
ATOM 2878 N N . ARG A 1 354 ? -3.266 28.588 -12.221 1.00 75.75 354 ARG A N 1
ATOM 2879 C CA . ARG A 1 354 ? -2.890 28.758 -10.816 1.00 75.75 354 ARG A CA 1
ATOM 2880 C C . ARG A 1 354 ? -2.439 27.408 -10.251 1.00 75.75 354 ARG A C 1
ATOM 2882 O O . ARG A 1 354 ? -3.264 26.509 -10.108 1.00 75.75 354 ARG A O 1
ATOM 2889 N N . LEU A 1 355 ? -1.162 27.304 -9.912 1.00 87.00 355 LEU A N 1
ATOM 2890 C CA . LEU A 1 355 ? -0.640 26.168 -9.165 1.00 87.00 355 LEU A CA 1
ATOM 2891 C C . LEU A 1 355 ? -1.144 26.210 -7.722 1.00 87.00 355 LEU A C 1
ATOM 2893 O O . LEU A 1 355 ? -1.372 27.282 -7.152 1.00 87.00 355 LEU A O 1
ATOM 2897 N N . ILE A 1 356 ? -1.370 25.028 -7.169 1.00 90.06 356 ILE A N 1
ATOM 2898 C CA . ILE A 1 356 ? -1.854 24.811 -5.813 1.00 90.06 356 ILE A CA 1
ATOM 2899 C C . ILE A 1 356 ? -0.630 24.499 -4.958 1.00 90.06 356 ILE A C 1
ATOM 2901 O O . ILE A 1 356 ? 0.075 23.528 -5.225 1.00 90.06 356 ILE A O 1
ATOM 2905 N N . ALA A 1 357 ? -0.359 25.339 -3.963 1.00 90.56 357 ALA A N 1
ATOM 2906 C CA . ALA A 1 357 ? 0.759 25.142 -3.048 1.00 90.56 357 ALA A CA 1
ATOM 2907 C C . ALA A 1 357 ? 0.421 24.084 -1.985 1.00 90.56 357 ALA A C 1
ATOM 2909 O O . ALA A 1 357 ? -0.754 23.873 -1.669 1.00 90.56 357 ALA A O 1
ATOM 2910 N N . CYS A 1 358 ? 1.438 23.478 -1.368 1.00 90.06 358 CYS A N 1
ATOM 2911 C CA . CYS A 1 358 ? 1.252 22.561 -0.238 1.00 90.06 358 CYS A CA 1
ATOM 2912 C C . CYS A 1 358 ? 0.487 23.217 0.920 1.00 90.06 358 CYS A C 1
ATOM 2914 O O . CYS A 1 358 ? -0.462 22.643 1.460 1.00 90.06 358 CYS A O 1
ATOM 2916 N N . SER A 1 359 ? 0.797 24.485 1.212 1.00 90.00 359 SER A N 1
ATOM 2917 C CA . SER A 1 359 ? 0.080 25.302 2.199 1.00 90.00 359 SER A CA 1
ATOM 2918 C C . SER A 1 359 ? -1.423 25.412 1.925 1.00 90.00 359 SER A C 1
ATOM 2920 O O . SER A 1 359 ? -2.217 25.453 2.868 1.00 90.00 359 SER A O 1
ATOM 2922 N N . SER A 1 360 ? -1.849 25.371 0.659 1.00 92.38 360 SER A N 1
ATOM 2923 C CA . SER A 1 360 ? -3.269 25.358 0.308 1.00 92.38 360 SER A CA 1
ATOM 2924 C C . SER A 1 360 ? -3.945 24.046 0.725 1.00 92.38 360 SER A C 1
ATOM 2926 O O . SER A 1 360 ? -5.068 24.078 1.224 1.00 92.38 360 SER A O 1
ATOM 2928 N N . PHE A 1 361 ? -3.278 22.894 0.599 1.00 91.69 361 PHE A N 1
ATOM 2929 C CA . PHE A 1 361 ? -3.812 21.613 1.088 1.00 91.69 361 PHE A CA 1
ATOM 2930 C C . PHE A 1 361 ? -3.860 21.550 2.614 1.00 91.69 361 PHE A C 1
ATOM 2932 O O . PHE A 1 361 ? -4.854 21.077 3.165 1.00 91.69 361 PHE A O 1
ATOM 2939 N N . ARG A 1 362 ? -2.859 22.112 3.302 1.00 89.31 362 ARG A N 1
ATOM 2940 C CA . ARG A 1 362 ? -2.875 22.264 4.768 1.00 89.31 362 ARG A CA 1
ATOM 2941 C C . ARG A 1 362 ? -4.051 23.135 5.226 1.00 89.31 362 ARG A C 1
ATOM 2943 O O . ARG A 1 362 ? -4.814 22.747 6.111 1.00 89.31 362 ARG A O 1
ATOM 2950 N N . CYS A 1 363 ? -4.286 24.263 4.550 1.00 91.62 363 CYS A N 1
ATOM 2951 C CA . CYS A 1 363 ? -5.463 25.099 4.798 1.00 91.62 363 CYS A CA 1
ATOM 2952 C C . CYS A 1 363 ? -6.764 24.323 4.547 1.00 91.62 363 CYS A C 1
ATOM 2954 O O . CYS A 1 363 ? -7.676 24.368 5.371 1.00 91.62 363 CYS A O 1
ATOM 2956 N N . TYR A 1 364 ? -6.844 23.563 3.455 1.00 91.12 364 TYR A N 1
ATOM 2957 C CA . TYR A 1 364 ? -8.003 22.724 3.143 1.00 91.12 364 TYR A CA 1
ATOM 2958 C C . TYR A 1 364 ? -8.276 21.661 4.212 1.00 91.12 364 TYR A C 1
ATOM 2960 O O . TYR A 1 364 ? -9.439 21.458 4.561 1.00 91.12 364 TYR A O 1
ATOM 2968 N N . SER A 1 365 ? -7.226 21.040 4.761 1.00 89.12 365 SER A N 1
ATOM 2969 C CA . SER A 1 365 ? -7.313 20.100 5.885 1.00 89.12 365 SER A CA 1
ATOM 2970 C C . SER A 1 365 ? -7.912 20.772 7.125 1.00 89.12 365 SER A C 1
ATOM 2972 O O . SER A 1 365 ? -8.931 20.321 7.649 1.00 89.12 365 SER A O 1
ATOM 2974 N N . SER A 1 366 ? -7.391 21.946 7.510 1.00 88.75 366 SER A N 1
ATOM 2975 C CA . SER A 1 366 ? -7.907 22.705 8.664 1.00 88.75 366 SER A CA 1
ATOM 2976 C C . SER A 1 366 ? -9.390 23.091 8.526 1.00 88.75 366 SER A C 1
ATOM 2978 O O . SER A 1 366 ? -10.126 23.166 9.508 1.00 88.75 366 SER A O 1
ATOM 2980 N N . LEU A 1 367 ? -9.864 23.307 7.294 1.00 88.81 367 LEU A N 1
ATOM 2981 C CA . LEU A 1 367 ? -11.235 23.725 7.000 1.00 88.81 367 LEU A CA 1
ATOM 2982 C C . LEU A 1 367 ? -12.225 22.554 6.847 1.00 88.81 367 LEU A C 1
ATOM 2984 O O . LEU A 1 367 ? -13.421 22.809 6.672 1.00 88.81 367 LEU A O 1
ATOM 2988 N N . GLN A 1 368 ? -11.782 21.291 6.929 1.00 84.75 368 GLN A N 1
ATOM 2989 C CA . GLN A 1 368 ? -12.654 20.111 6.781 1.00 84.75 368 GLN A CA 1
ATOM 2990 C C . GLN A 1 368 ? -13.820 20.103 7.773 1.00 84.75 368 GLN A C 1
ATOM 2992 O O . GLN A 1 368 ? -14.934 19.707 7.424 1.00 84.75 368 GLN A O 1
ATOM 2997 N N . LEU A 1 369 ? -13.600 20.616 8.987 1.00 81.12 369 LEU A N 1
ATOM 2998 C CA . LEU A 1 369 ? -14.648 20.760 9.999 1.00 81.12 369 LEU A CA 1
ATOM 2999 C C . LEU A 1 369 ? -15.832 21.595 9.481 1.00 81.12 369 LEU A C 1
ATOM 3001 O O . LEU A 1 369 ? -16.985 21.235 9.691 1.00 81.12 369 LEU A O 1
ATOM 3005 N N . LEU A 1 370 ? -15.573 22.652 8.706 1.00 83.75 370 LEU A N 1
ATOM 3006 C CA . LEU A 1 370 ? -16.622 23.526 8.164 1.00 83.75 370 LEU A CA 1
ATOM 3007 C C . LEU A 1 370 ? -17.421 22.880 7.026 1.00 83.75 370 LEU A C 1
ATOM 3009 O O . LEU A 1 370 ? -18.546 23.305 6.746 1.00 83.75 370 LEU A O 1
ATOM 3013 N N . LEU A 1 371 ? -16.847 21.869 6.369 1.00 82.00 371 LEU A N 1
ATOM 3014 C CA . LEU A 1 371 ? -17.555 21.027 5.406 1.00 82.00 371 LEU A CA 1
ATOM 3015 C C . LEU A 1 371 ? -18.423 19.990 6.120 1.00 82.00 371 LEU A C 1
ATOM 3017 O O . LEU A 1 371 ? -19.583 19.820 5.742 1.00 82.00 371 LEU A O 1
ATOM 3021 N N . ARG A 1 372 ? -17.885 19.337 7.160 1.00 80.38 372 ARG A N 1
ATOM 3022 C CA . ARG A 1 372 ? -18.597 18.327 7.961 1.00 80.38 372 ARG A CA 1
ATOM 3023 C C . ARG A 1 372 ? -19.841 18.917 8.624 1.00 80.38 372 ARG A C 1
ATOM 3025 O O . ARG A 1 372 ? -20.925 18.359 8.479 1.00 80.38 372 ARG A O 1
ATOM 3032 N N . GLU A 1 373 ? -19.703 20.103 9.208 1.00 78.88 373 GLU A N 1
ATOM 3033 C CA . GLU A 1 373 ? -20.802 20.859 9.824 1.00 78.88 373 GLU A CA 1
ATOM 3034 C C . GLU A 1 373 ? -21.706 21.576 8.797 1.00 78.88 373 GLU A C 1
ATOM 3036 O O . GLU A 1 373 ? -22.606 22.333 9.155 1.00 78.88 373 GLU A O 1
ATOM 3041 N N . ARG A 1 374 ? -21.482 21.361 7.488 1.00 77.25 374 ARG A N 1
ATOM 3042 C CA . ARG A 1 374 ? -22.264 21.926 6.366 1.00 77.25 374 ARG A CA 1
ATOM 3043 C C . ARG A 1 374 ? -22.378 23.456 6.368 1.00 77.25 374 ARG A C 1
ATOM 3045 O O . ARG A 1 374 ? -23.293 24.025 5.764 1.00 77.25 374 ARG A O 1
ATOM 3052 N N . VAL A 1 375 ? -21.422 24.130 6.998 1.00 79.69 375 VAL A N 1
ATOM 3053 C CA . VAL A 1 375 ? -21.381 25.590 7.121 1.00 79.69 375 VAL A CA 1
ATOM 3054 C C . VAL A 1 375 ? -20.979 26.232 5.795 1.00 79.69 375 VAL A C 1
ATOM 3056 O O . VAL A 1 375 ? -21.579 27.217 5.350 1.00 79.69 375 VAL A O 1
ATOM 3059 N N . LEU A 1 376 ? -19.980 25.649 5.130 1.00 84.56 376 LEU A N 1
ATOM 3060 C CA . LEU A 1 376 ? -19.479 26.093 3.835 1.00 84.56 376 LEU A CA 1
ATOM 3061 C C . LEU A 1 376 ? -19.643 25.001 2.780 1.00 84.56 376 LEU A C 1
ATOM 3063 O O . LEU A 1 376 ? -19.668 23.809 3.069 1.00 84.56 376 LEU A O 1
ATOM 3067 N N . SER A 1 377 ? -19.752 25.420 1.520 1.00 86.69 377 SER A N 1
ATOM 3068 C CA . SER A 1 377 ? -19.731 24.494 0.390 1.00 86.69 377 SER A CA 1
ATOM 3069 C C . SER A 1 377 ? -18.295 24.110 0.029 1.00 86.69 377 SER A C 1
ATOM 3071 O O . SER A 1 377 ? -17.381 24.922 0.189 1.00 86.69 377 SER A O 1
ATOM 3073 N N . VAL A 1 378 ? -18.108 22.915 -0.548 1.00 86.56 378 VAL A N 1
ATOM 3074 C CA . VAL A 1 378 ? -16.800 22.439 -1.046 1.00 86.56 378 VAL A CA 1
ATOM 3075 C C . VAL A 1 378 ? -16.071 23.497 -1.887 1.00 86.56 378 VAL A C 1
ATOM 3077 O O . VAL A 1 378 ? -14.913 23.774 -1.586 1.00 86.56 378 VAL A O 1
ATOM 3080 N N . PRO A 1 379 ? -16.714 24.188 -2.853 1.00 88.00 379 PRO A N 1
ATOM 3081 C CA . PRO A 1 379 ? -16.023 25.220 -3.619 1.00 88.00 379 PRO A CA 1
ATOM 3082 C C . PRO A 1 379 ? -15.622 26.448 -2.798 1.00 88.00 379 PRO A C 1
ATOM 3084 O O . PRO A 1 379 ? -14.586 27.036 -3.073 1.00 88.00 379 PRO A O 1
ATOM 3087 N N . SER A 1 380 ? -16.410 26.835 -1.787 1.00 87.62 380 SER A N 1
ATOM 3088 C CA . SER A 1 380 ? -16.051 27.966 -0.917 1.00 87.62 380 SER A CA 1
ATOM 3089 C C . SER A 1 380 ? -14.805 27.643 -0.095 1.00 87.62 380 SER A C 1
ATOM 3091 O O . SER A 1 380 ? -13.934 28.493 0.055 1.00 87.62 380 SER A O 1
ATOM 3093 N N . VAL A 1 381 ? -14.706 26.407 0.400 1.00 89.38 381 VAL A N 1
ATOM 3094 C CA . VAL A 1 381 ? -13.545 25.927 1.160 1.00 89.38 381 VAL A CA 1
ATOM 3095 C C . VAL A 1 381 ? -12.317 25.768 0.270 1.00 89.38 381 VAL A C 1
ATOM 3097 O O . VAL A 1 381 ? -11.246 26.220 0.653 1.00 89.38 381 VAL A O 1
ATOM 3100 N N . GLN A 1 382 ? -12.466 25.229 -0.944 1.00 90.00 382 GLN A N 1
ATOM 3101 C CA . GLN A 1 382 ? -11.378 25.181 -1.931 1.00 90.00 382 GLN A CA 1
ATOM 3102 C C . GLN A 1 382 ? -10.855 26.580 -2.264 1.00 90.00 382 GLN A C 1
ATOM 3104 O O . GLN A 1 382 ? -9.650 26.794 -2.303 1.00 90.00 382 GLN A O 1
ATOM 3109 N N . THR A 1 383 ? -11.743 27.557 -2.462 1.00 89.31 383 THR A N 1
ATOM 3110 C CA . THR A 1 383 ? -11.329 28.940 -2.711 1.00 89.31 383 THR A CA 1
ATOM 3111 C C . THR A 1 383 ? -10.605 29.536 -1.504 1.00 89.31 383 THR A C 1
ATOM 3113 O O . THR A 1 383 ? -9.548 30.128 -1.684 1.00 89.31 383 THR A O 1
ATOM 3116 N N . LEU A 1 384 ? -11.100 29.352 -0.277 1.00 90.44 384 LEU A N 1
ATOM 3117 C CA . LEU A 1 384 ? -10.392 29.799 0.933 1.00 90.44 384 LEU A CA 1
ATOM 3118 C C . LEU A 1 384 ? -8.994 29.175 1.043 1.00 90.44 384 LEU A C 1
ATOM 3120 O O . LEU A 1 384 ? -8.018 29.893 1.244 1.00 90.44 384 LEU A O 1
ATOM 3124 N N . ALA A 1 385 ? -8.902 27.865 0.824 1.00 91.62 385 ALA A N 1
ATOM 3125 C CA . ALA A 1 385 ? -7.656 27.114 0.831 1.00 91.62 385 ALA A CA 1
ATOM 3126 C C . ALA A 1 385 ? -6.659 27.606 -0.231 1.00 91.62 385 ALA A C 1
ATOM 3128 O O . ALA A 1 385 ? -5.495 27.820 0.080 1.00 91.62 385 ALA A O 1
ATOM 3129 N N . LEU A 1 386 ? -7.113 27.867 -1.463 1.00 89.88 386 LEU A N 1
ATOM 3130 C CA . LEU A 1 386 ? -6.280 28.433 -2.533 1.00 89.88 386 LEU A CA 1
ATOM 3131 C C . LEU A 1 386 ? -5.700 29.803 -2.168 1.00 89.88 386 LEU A C 1
ATOM 3133 O O . LEU A 1 386 ? -4.602 30.143 -2.603 1.00 89.88 386 LEU A O 1
ATOM 3137 N N . HIS A 1 387 ? -6.441 30.603 -1.400 1.00 89.38 387 HIS A N 1
ATOM 3138 C CA . HIS A 1 387 ? -5.986 31.891 -0.868 1.00 89.38 387 HIS A CA 1
ATOM 3139 C C . HIS A 1 387 ? -5.229 31.753 0.465 1.00 89.38 387 HIS A C 1
ATOM 3141 O O . HIS A 1 387 ? -5.016 32.760 1.134 1.00 89.38 387 HIS A O 1
ATOM 3147 N N . ASN A 1 388 ? -4.807 30.534 0.826 1.00 89.88 388 ASN A N 1
ATOM 3148 C CA . ASN A 1 388 ? -4.065 30.194 2.044 1.00 89.88 388 ASN A CA 1
ATOM 3149 C C . ASN A 1 388 ? -4.743 30.690 3.330 1.00 89.88 388 ASN A C 1
ATOM 3151 O O . ASN A 1 388 ? -4.095 31.176 4.252 1.00 89.88 388 ASN A O 1
ATOM 3155 N N . ILE A 1 389 ? -6.072 30.584 3.382 1.00 91.44 389 ILE A N 1
ATOM 3156 C CA . ILE A 1 389 ? -6.854 30.901 4.575 1.00 91.44 389 ILE A CA 1
ATOM 3157 C C . ILE A 1 389 ? -7.130 29.607 5.339 1.00 91.44 389 ILE A C 1
ATOM 3159 O O . ILE A 1 389 ? -7.898 28.768 4.870 1.00 91.44 389 ILE A O 1
ATOM 3163 N N . SER A 1 390 ? -6.530 29.465 6.520 1.00 89.81 390 SER A N 1
ATOM 3164 C CA . SER A 1 390 ? -6.769 28.352 7.447 1.00 89.81 390 SER A CA 1
ATOM 3165 C C . SER A 1 390 ? -7.948 28.614 8.391 1.00 89.81 390 SER A C 1
ATOM 3167 O O . SER A 1 390 ? -8.465 29.735 8.479 1.00 89.81 390 SER A O 1
ATOM 3169 N N . LEU A 1 391 ? -8.357 27.588 9.141 1.00 87.56 391 LEU A N 1
ATOM 3170 C CA . LEU A 1 391 ? -9.344 27.734 10.212 1.00 87.56 391 LEU A CA 1
ATOM 3171 C C . LEU A 1 391 ? -8.892 28.745 11.278 1.00 87.56 391 LEU A C 1
ATOM 3173 O O . LEU A 1 391 ? -9.680 29.615 11.647 1.00 87.56 391 LEU A O 1
ATOM 3177 N N . ASP A 1 392 ? -7.628 28.702 11.702 1.00 84.38 392 ASP A N 1
ATOM 3178 C CA . ASP A 1 392 ? -7.047 29.657 12.658 1.00 84.38 392 ASP A CA 1
ATOM 3179 C C . ASP A 1 392 ? -7.092 31.092 12.131 1.00 84.38 392 ASP A C 1
ATOM 3181 O O . ASP A 1 392 ? -7.443 32.028 12.847 1.00 84.38 392 ASP A O 1
ATOM 3185 N N . THR A 1 393 ? -6.824 31.276 10.836 1.00 88.06 393 THR A N 1
ATOM 3186 C CA . THR A 1 393 ? -6.919 32.593 10.193 1.00 88.06 393 THR A CA 1
ATOM 3187 C C . THR A 1 393 ? -8.351 33.131 10.267 1.00 88.06 393 THR A C 1
ATOM 3189 O O . THR A 1 393 ? -8.567 34.304 10.582 1.00 88.06 393 THR A O 1
ATOM 3192 N N . LEU A 1 394 ? -9.353 32.278 10.022 1.00 87.62 394 LEU A N 1
ATOM 3193 C CA . LEU A 1 394 ? -10.764 32.652 10.162 1.00 87.62 394 LEU A CA 1
ATOM 3194 C C . LEU A 1 394 ? -11.133 32.968 11.617 1.00 87.62 394 LEU A C 1
ATOM 3196 O O . LEU A 1 394 ? -11.855 33.941 11.848 1.00 87.62 394 LEU A O 1
ATOM 3200 N N . GLN A 1 395 ? -10.621 32.195 12.578 1.00 84.69 395 GLN A N 1
ATOM 3201 C CA . GLN A 1 395 ? -10.815 32.426 14.012 1.00 84.69 395 GLN A CA 1
ATOM 3202 C C . GLN A 1 395 ? -10.248 33.779 14.438 1.00 84.69 395 GLN A C 1
ATOM 3204 O O . GLN A 1 395 ? -10.975 34.593 15.001 1.00 84.69 395 GLN A O 1
ATOM 3209 N N . CYS A 1 396 ? -8.994 34.074 14.097 1.00 84.06 396 CYS A N 1
ATOM 3210 C CA . CYS A 1 396 ? -8.344 35.345 14.415 1.00 84.06 396 CYS A CA 1
ATOM 3211 C C . CYS A 1 396 ? -9.105 36.549 13.840 1.00 84.06 396 CYS A C 1
ATOM 3213 O O . CYS A 1 396 ? -9.310 37.555 14.527 1.00 84.06 396 CYS A O 1
ATOM 3215 N N . ILE A 1 397 ? -9.578 36.448 12.593 1.00 85.62 397 ILE A N 1
ATOM 3216 C CA . ILE A 1 397 ? -10.355 37.512 11.939 1.00 85.62 397 ILE A CA 1
ATOM 3217 C C . ILE A 1 397 ? -11.719 37.694 12.611 1.00 85.62 397 ILE A C 1
ATOM 3219 O O . ILE A 1 397 ? -12.181 38.827 12.765 1.00 85.62 397 ILE A O 1
ATOM 3223 N N . TYR A 1 398 ? -12.368 36.599 13.011 1.00 82.62 398 TYR A N 1
ATOM 3224 C CA . TYR A 1 398 ? -13.634 36.657 13.733 1.00 82.62 398 TYR A CA 1
ATOM 3225 C C . TYR A 1 398 ? -13.465 37.255 15.131 1.00 82.62 398 TYR A C 1
ATOM 3227 O O . TYR A 1 398 ? -14.224 38.145 15.491 1.00 82.62 398 TYR A O 1
ATOM 3235 N N . LEU A 1 399 ? -12.447 36.837 15.887 1.00 81.94 399 LEU A N 1
ATOM 3236 C CA . LEU A 1 399 ? -12.150 37.377 17.217 1.00 81.94 399 LEU A CA 1
ATOM 3237 C C . LEU A 1 399 ? -11.837 38.879 17.168 1.00 81.94 399 LEU A C 1
ATOM 3239 O O . LEU A 1 399 ? -12.244 39.621 18.057 1.00 81.94 399 LEU A O 1
ATOM 3243 N N . SER A 1 400 ? -11.169 39.333 16.105 1.00 83.50 400 SER A N 1
ATOM 3244 C CA . SER A 1 400 ? -10.820 40.746 15.916 1.00 83.50 400 SER A CA 1
ATOM 3245 C C . SER A 1 400 ? -12.020 41.628 15.543 1.00 83.50 400 SER A C 1
ATOM 3247 O O . SER A 1 400 ? -12.093 42.785 15.949 1.00 83.50 400 SER A O 1
ATOM 3249 N N . ASP A 1 401 ? -12.964 41.117 14.745 1.00 81.81 401 ASP A N 1
ATOM 3250 C CA . ASP A 1 401 ? -14.184 41.836 14.350 1.00 81.81 401 ASP A CA 1
ATOM 3251 C C . ASP A 1 401 ? -15.334 40.832 14.116 1.00 81.81 401 ASP A C 1
ATOM 3253 O O . ASP A 1 401 ? -15.598 40.446 12.968 1.00 81.81 401 ASP A O 1
ATOM 3257 N N . PRO A 1 402 ? -16.069 40.430 15.175 1.00 79.12 402 PRO A N 1
ATOM 3258 C CA . PRO A 1 402 ? -17.103 39.393 15.074 1.00 79.12 402 PRO A CA 1
ATOM 3259 C C . PRO A 1 402 ? -18.262 39.770 14.143 1.00 79.12 402 PRO A C 1
ATOM 3261 O O . PRO A 1 402 ? -18.925 38.911 13.564 1.00 79.12 402 PRO A O 1
ATOM 3264 N N . LYS A 1 403 ? -18.519 41.075 13.974 1.00 75.19 403 LYS A N 1
ATOM 3265 C CA . LYS A 1 403 ? -19.662 41.588 13.202 1.00 75.19 403 LYS A CA 1
ATOM 3266 C C . LYS A 1 403 ? -19.342 41.760 11.718 1.00 75.19 403 LYS A C 1
ATOM 3268 O O . LYS A 1 403 ? -20.213 41.545 10.871 1.00 75.19 403 LYS A O 1
ATOM 3273 N N . LYS A 1 404 ? -18.135 42.219 11.371 1.00 82.31 404 LYS A N 1
ATOM 3274 C CA . LYS A 1 404 ? -17.781 42.593 9.989 1.00 82.31 404 LYS A CA 1
ATOM 3275 C C . LYS A 1 404 ? -16.506 41.928 9.471 1.00 82.31 404 LYS A C 1
ATOM 3277 O O . LYS A 1 404 ? -16.314 41.974 8.256 1.00 82.31 404 LYS A O 1
ATOM 3282 N N . GLY A 1 405 ? -15.686 41.285 10.302 1.00 83.12 405 GLY A N 1
ATOM 3283 C CA . GLY A 1 405 ? -14.388 40.708 9.925 1.00 83.12 405 GLY A CA 1
ATOM 3284 C C . GLY A 1 405 ? -14.497 39.704 8.779 1.00 83.12 405 GLY A C 1
ATOM 3285 O O . GLY A 1 405 ? -14.000 39.949 7.678 1.00 83.12 405 GLY A O 1
ATOM 3286 N N . LEU A 1 406 ? -15.273 38.635 8.977 1.00 84.81 406 LEU A N 1
ATOM 3287 C CA . LEU A 1 406 ? -15.506 37.614 7.945 1.00 84.81 406 LEU A CA 1
ATOM 3288 C C . LEU A 1 406 ? -16.217 38.174 6.702 1.00 84.81 406 LEU A C 1
ATOM 3290 O O . LEU A 1 406 ? -15.973 37.735 5.577 1.00 84.81 406 LEU A O 1
ATOM 3294 N N . LYS A 1 407 ? -17.075 39.190 6.872 1.00 84.12 407 LYS A N 1
ATOM 3295 C CA . LYS A 1 407 ? -17.768 39.862 5.760 1.00 84.12 407 LYS A CA 1
ATOM 3296 C C . LYS A 1 407 ? -16.804 40.694 4.908 1.00 84.12 407 LYS A C 1
ATOM 3298 O O . LYS A 1 407 ? -16.937 40.700 3.685 1.00 84.12 407 LYS A O 1
ATOM 3303 N N . LYS A 1 408 ? -15.846 41.391 5.530 1.00 85.19 408 LYS A N 1
ATOM 3304 C CA . LYS A 1 408 ? -14.782 42.148 4.852 1.00 85.19 408 LYS A CA 1
ATOM 3305 C C . LYS A 1 408 ? -13.830 41.201 4.122 1.00 85.19 408 LYS A C 1
ATOM 3307 O O . LYS A 1 408 ? -13.591 41.413 2.936 1.00 85.19 408 LYS A O 1
ATOM 3312 N N . LEU A 1 409 ? -13.390 40.127 4.784 1.00 86.12 409 LEU A N 1
ATOM 3313 C CA . LEU A 1 409 ? -12.549 39.090 4.181 1.00 86.12 409 LEU A CA 1
ATOM 3314 C C . LEU A 1 409 ? -13.223 38.475 2.949 1.00 86.12 409 LEU A C 1
ATOM 3316 O O . LEU A 1 409 ? -12.646 38.461 1.868 1.00 86.12 409 LEU A O 1
ATOM 3320 N N . CYS A 1 410 ? -14.477 38.037 3.087 1.00 86.06 410 CYS A N 1
ATOM 3321 C CA . CYS A 1 410 ? -15.236 37.435 1.992 1.00 86.06 410 CYS A CA 1
ATOM 3322 C C . CYS A 1 410 ? -15.369 38.382 0.791 1.00 86.06 410 CYS A C 1
ATOM 3324 O O . CYS A 1 410 ? -15.194 37.961 -0.349 1.00 86.06 410 CYS A O 1
ATOM 3326 N N . ARG A 1 411 ? -15.630 39.677 1.024 1.00 85.88 411 ARG A N 1
ATOM 3327 C CA . ARG A 1 411 ? -15.656 40.682 -0.052 1.00 85.88 411 ARG A CA 1
ATOM 3328 C C . ARG A 1 411 ? -14.296 40.819 -0.728 1.00 85.88 411 ARG A C 1
ATOM 3330 O O . ARG A 1 411 ? -14.240 40.779 -1.949 1.00 85.88 411 ARG A O 1
ATOM 3337 N N . HIS A 1 412 ? -13.225 40.931 0.054 1.00 86.06 412 HIS A N 1
ATOM 3338 C CA . HIS A 1 412 ? -11.867 41.080 -0.463 1.00 86.06 412 HIS A CA 1
ATOM 3339 C C . HIS A 1 412 ? -11.427 39.877 -1.311 1.00 86.06 412 HIS A C 1
ATOM 3341 O O . HIS A 1 412 ? -10.940 40.039 -2.429 1.00 86.06 412 HIS A O 1
ATOM 3347 N N . LEU A 1 413 ? -11.655 38.658 -0.822 1.00 86.69 413 LEU A N 1
ATOM 3348 C CA . LEU A 1 413 ? -11.328 37.441 -1.563 1.00 86.69 413 LEU A CA 1
ATOM 3349 C C . LEU A 1 413 ? -12.195 37.300 -2.816 1.00 86.69 413 LEU A C 1
ATOM 3351 O O . LEU A 1 413 ? -11.675 36.998 -3.885 1.00 86.69 413 LEU A O 1
ATOM 3355 N N . ASN A 1 414 ? -13.491 37.620 -2.724 1.00 87.06 414 ASN A N 1
ATOM 3356 C CA . ASN A 1 414 ? -14.383 37.581 -3.882 1.00 87.06 414 ASN A CA 1
ATOM 3357 C C . ASN A 1 414 ? -14.017 38.612 -4.969 1.00 87.06 414 ASN A C 1
ATOM 3359 O O . ASN A 1 414 ? -14.325 38.377 -6.134 1.00 87.06 414 ASN A O 1
ATOM 3363 N N . THR A 1 415 ? -13.348 39.722 -4.625 1.00 84.06 415 THR A N 1
ATOM 3364 C CA . THR A 1 415 ? -12.792 40.666 -5.618 1.00 84.06 415 THR A CA 1
ATOM 3365 C C . THR A 1 415 ? -11.501 40.178 -6.277 1.00 84.06 415 THR A C 1
ATOM 3367 O O . THR A 1 415 ? -11.139 40.680 -7.333 1.00 84.06 415 THR A O 1
ATOM 3370 N N . LYS A 1 416 ? -10.816 39.197 -5.679 1.00 82.44 416 LYS A N 1
ATOM 3371 C CA . LYS A 1 416 ? -9.539 38.640 -6.156 1.00 82.44 416 LYS A CA 1
ATOM 3372 C C . LYS A 1 416 ? -9.680 37.254 -6.798 1.00 82.44 416 LYS A C 1
ATOM 3374 O O . LYS A 1 416 ? -8.674 36.582 -7.025 1.00 82.44 416 LYS A O 1
ATOM 3379 N N . LEU A 1 417 ? -10.907 36.808 -7.068 1.00 80.44 417 LEU A N 1
ATOM 3380 C CA . LEU A 1 417 ? -11.147 35.508 -7.695 1.00 80.44 417 LEU A CA 1
ATOM 3381 C C . LEU A 1 417 ? -10.592 35.492 -9.113 1.00 80.44 417 LEU A C 1
ATOM 3383 O O . LEU A 1 417 ? -10.810 36.416 -9.896 1.00 80.44 417 LEU A O 1
ATOM 3387 N N . ARG A 1 418 ? -9.922 34.397 -9.463 1.00 70.06 418 ARG A N 1
ATOM 3388 C CA . ARG A 1 418 ? -9.549 34.115 -10.852 1.00 70.06 418 ARG A CA 1
ATOM 3389 C C . ARG A 1 418 ? -10.727 33.504 -11.616 1.00 70.06 418 ARG A C 1
ATOM 3391 O O . ARG A 1 418 ? -11.664 32.990 -11.013 1.00 70.06 418 ARG A O 1
ATOM 3398 N N . ILE A 1 419 ? -10.630 33.492 -12.949 1.00 61.06 419 ILE A N 1
ATOM 3399 C CA . ILE A 1 419 ? -11.669 33.057 -13.913 1.00 61.06 419 ILE A CA 1
ATOM 3400 C C . ILE A 1 419 ? -12.312 31.691 -13.572 1.00 61.06 419 ILE A C 1
ATOM 3402 O O . ILE A 1 419 ? -13.467 31.454 -13.910 1.00 61.06 419 ILE A O 1
ATOM 3406 N N . ARG A 1 420 ? -11.601 30.794 -12.874 1.00 66.81 420 ARG A N 1
ATOM 3407 C CA . ARG A 1 420 ? -12.062 29.432 -12.538 1.00 66.81 420 ARG A CA 1
ATOM 3408 C C . ARG A 1 420 ? -12.485 29.238 -11.072 1.00 66.81 420 ARG A C 1
ATOM 3410 O O . ARG A 1 420 ? -12.951 28.156 -10.717 1.00 66.81 420 ARG A O 1
ATOM 3417 N N . GLU A 1 421 ? -12.328 30.246 -10.215 1.00 75.69 421 GLU A N 1
ATOM 3418 C CA . GLU A 1 421 ? -12.675 30.152 -8.793 1.00 75.69 421 GLU A CA 1
ATOM 3419 C C . GLU A 1 421 ? -14.146 30.481 -8.552 1.00 75.69 421 GLU A C 1
ATOM 3421 O O . GLU A 1 421 ? -14.710 31.411 -9.131 1.00 75.69 421 GLU A O 1
ATOM 3426 N N . LYS A 1 422 ? -14.789 29.721 -7.660 1.00 82.38 422 LYS A N 1
ATOM 3427 C CA . LYS A 1 422 ? -16.175 29.995 -7.283 1.00 82.38 422 LYS A CA 1
ATOM 3428 C C . LYS A 1 422 ? -16.222 31.037 -6.172 1.00 82.38 422 LYS A C 1
ATOM 3430 O O . LY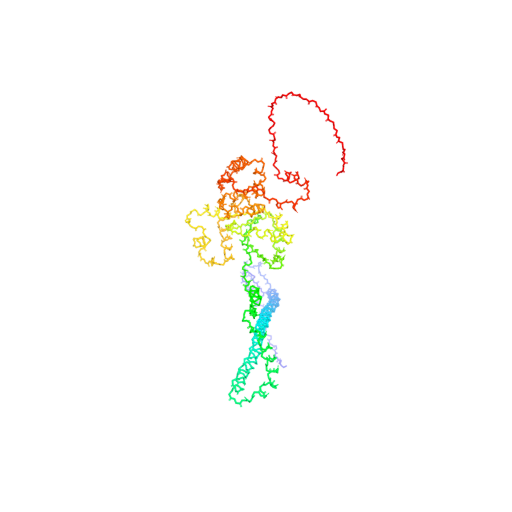S A 1 422 ? -15.361 31.081 -5.300 1.00 82.38 422 LYS A O 1
ATOM 3435 N N . LYS A 1 423 ? -17.273 31.860 -6.186 1.00 82.88 423 LYS A N 1
ATOM 3436 C CA . LYS A 1 423 ? -17.517 32.829 -5.113 1.00 82.88 423 LYS A CA 1
ATOM 3437 C C . LYS A 1 423 ? -17.664 32.114 -3.775 1.00 82.88 423 LYS A C 1
ATOM 3439 O O . LYS A 1 423 ? -18.421 31.148 -3.670 1.00 82.88 423 LYS A O 1
ATOM 3444 N N . ILE A 1 424 ? -17.005 32.652 -2.755 1.00 82.81 424 ILE A N 1
ATOM 3445 C CA . ILE A 1 424 ? -17.178 32.228 -1.369 1.00 82.81 424 ILE A CA 1
ATOM 3446 C C . ILE A 1 424 ? -18.578 32.656 -0.937 1.00 82.81 424 ILE A C 1
ATOM 3448 O O . ILE A 1 424 ? -18.910 33.847 -0.936 1.00 82.81 424 ILE A O 1
ATOM 3452 N N . GLN A 1 425 ? -19.410 31.682 -0.578 1.00 77.50 425 GLN A N 1
ATOM 3453 C CA . GLN A 1 425 ? -20.778 31.907 -0.122 1.00 77.50 425 GLN A CA 1
ATOM 3454 C C . GLN A 1 425 ? -20.924 31.500 1.346 1.00 77.50 425 GLN A C 1
ATOM 3456 O O . GLN A 1 425 ? -20.188 30.659 1.846 1.00 77.50 425 GLN A O 1
ATOM 3461 N N . ARG A 1 426 ? -21.905 32.095 2.038 1.00 69.75 426 ARG A N 1
ATOM 3462 C CA . ARG A 1 426 ? -22.336 31.742 3.410 1.00 69.75 426 ARG A CA 1
ATOM 3463 C C . A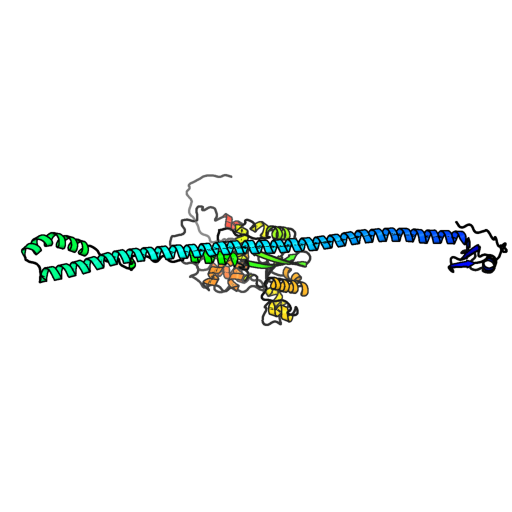RG A 1 426 ? -21.333 31.982 4.552 1.00 69.75 426 ARG A C 1
ATOM 3465 O O . ARG A 1 426 ? -21.776 32.010 5.693 1.00 69.75 426 ARG A O 1
ATOM 3472 N N . LEU A 1 427 ? -20.068 32.316 4.274 1.00 70.00 427 LEU A N 1
ATOM 3473 C CA . LEU A 1 427 ? -19.063 32.661 5.300 1.00 70.00 427 LEU A CA 1
ATOM 3474 C C . LEU A 1 427 ? -19.502 33.796 6.249 1.00 70.00 427 LEU A C 1
ATOM 3476 O O . LEU A 1 427 ? -19.132 33.817 7.414 1.00 70.00 427 LEU A O 1
ATOM 3480 N N . SER A 1 428 ? -20.322 34.735 5.771 1.00 62.44 428 SER A N 1
ATOM 3481 C CA . SER A 1 428 ? -20.829 35.873 6.553 1.00 62.44 428 SER A CA 1
ATOM 3482 C C . SER A 1 428 ? -22.140 35.610 7.308 1.00 62.44 428 SER A C 1
ATOM 3484 O O . SER A 1 428 ? -22.637 36.523 7.962 1.00 62.44 428 SER A O 1
ATOM 3486 N N . LYS A 1 429 ? -22.735 34.414 7.180 1.00 60.09 429 LYS A N 1
ATOM 3487 C CA . LYS A 1 429 ? -24.071 34.077 7.713 1.00 60.09 429 LYS A CA 1
ATOM 3488 C C . LYS A 1 429 ? -24.047 33.108 8.901 1.00 60.09 429 LYS A C 1
ATOM 3490 O O . LYS A 1 429 ? -25.109 32.669 9.323 1.00 60.09 429 LYS A O 1
ATOM 3495 N N . SER A 1 430 ? -22.876 32.771 9.436 1.00 54.12 430 SER A N 1
ATOM 3496 C CA . SER A 1 430 ? -22.744 31.759 10.487 1.00 54.12 430 SER A CA 1
ATOM 3497 C C . SER A 1 430 ? -22.173 32.355 11.779 1.00 54.12 430 SER A C 1
ATOM 3499 O O . SER A 1 430 ? -20.962 32.310 11.983 1.00 54.12 430 SER A O 1
ATOM 3501 N N . PRO A 1 431 ? -23.021 32.910 12.664 1.00 50.50 431 PRO A N 1
ATOM 3502 C CA . PRO A 1 431 ? -22.610 33.310 14.013 1.00 50.50 431 PRO A CA 1
ATOM 3503 C C . PRO A 1 431 ? -22.291 32.112 14.933 1.00 50.50 431 PRO A C 1
ATOM 3505 O O . PRO A 1 431 ? -21.714 32.303 15.995 1.00 50.50 431 PRO A O 1
ATOM 3508 N N . TYR A 1 432 ? -22.604 30.879 14.513 1.00 50.03 432 TYR A N 1
ATOM 3509 C CA . TYR A 1 432 ? -22.376 29.637 15.271 1.00 50.03 432 TYR A CA 1
ATOM 3510 C C . TYR A 1 432 ? -21.011 28.977 15.015 1.00 50.03 432 TYR A C 1
ATOM 3512 O O . TYR A 1 432 ? -20.740 27.903 15.536 1.00 50.03 432 TYR A O 1
ATOM 3520 N N . LEU A 1 433 ? -20.156 29.590 14.189 1.00 52.78 433 LEU A N 1
ATOM 3521 C CA . LEU A 1 433 ? -18.890 28.994 13.736 1.00 52.78 433 LEU A CA 1
ATOM 3522 C C . LEU A 1 433 ? -17.839 28.918 14.862 1.00 52.78 433 LEU A C 1
ATOM 3524 O O . LEU A 1 433 ? -16.936 28.091 14.798 1.00 52.78 433 LEU A O 1
ATOM 3528 N N . PHE A 1 434 ? -17.978 29.764 15.889 1.00 55.50 434 PHE A N 1
ATOM 3529 C CA . PHE A 1 434 ? -17.047 29.880 17.011 1.00 55.50 434 PHE A CA 1
ATOM 3530 C C . PHE A 1 434 ? -17.832 30.131 18.311 1.00 55.50 434 PHE A C 1
ATOM 3532 O O . PHE A 1 434 ? -18.078 31.292 18.655 1.00 55.50 434 PHE A O 1
ATOM 3539 N N . PRO A 1 435 ? -18.301 29.086 19.021 1.00 41.72 435 PRO A N 1
ATOM 3540 C CA . PRO A 1 435 ? -18.862 29.275 20.353 1.00 41.72 435 PRO A CA 1
ATOM 3541 C C . PRO A 1 435 ? -17.790 29.882 21.270 1.00 41.72 435 PRO A C 1
ATOM 3543 O O . PRO A 1 435 ? -16.642 29.442 21.287 1.00 41.72 435 PRO A O 1
ATOM 3546 N N . THR A 1 436 ? -18.155 30.927 22.012 1.00 35.88 436 THR A N 1
ATOM 3547 C CA . THR A 1 436 ? -17.332 31.495 23.090 1.00 35.88 436 THR A CA 1
ATOM 3548 C C . THR A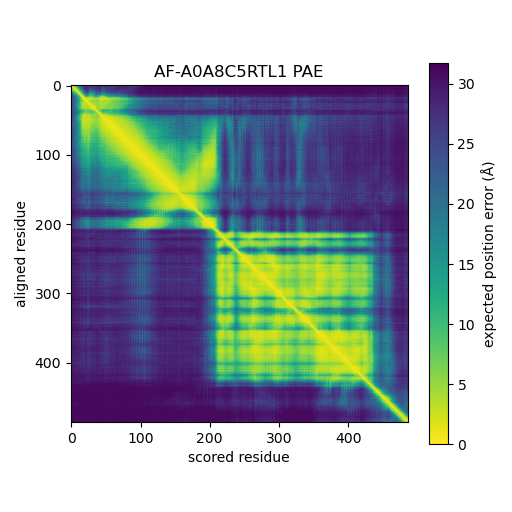 1 436 ? -16.914 30.403 24.088 1.00 35.88 436 THR A C 1
ATOM 3550 O O . THR A 1 436 ? -17.696 29.482 24.331 1.00 35.88 436 THR A O 1
ATOM 3553 N N . PRO A 1 437 ? -15.707 30.475 24.675 1.00 36.19 437 PRO A N 1
ATOM 3554 C CA . PRO A 1 437 ? -15.094 29.332 25.346 1.00 36.19 437 PRO A CA 1
ATOM 3555 C C . PRO A 1 437 ? -15.704 29.069 26.732 1.00 36.19 437 PRO A C 1
ATOM 3557 O O . PRO A 1 437 ? -15.928 30.020 27.480 1.00 36.19 437 PRO A O 1
ATOM 3560 N N . PRO A 1 438 ? -15.802 27.800 27.167 1.00 29.75 438 PRO A N 1
ATOM 3561 C CA . PRO A 1 438 ? -15.626 27.447 28.563 1.00 29.75 438 PRO A CA 1
ATOM 3562 C C . PRO A 1 438 ? -14.216 26.854 28.777 1.00 29.75 438 PRO A C 1
ATOM 3564 O O . PRO A 1 438 ? -13.925 25.717 28.429 1.00 29.75 438 PRO A O 1
ATOM 3567 N N . ILE A 1 439 ? -13.328 27.669 29.352 1.00 33.34 439 ILE A N 1
ATOM 3568 C CA . ILE A 1 439 ? -12.357 27.330 30.419 1.00 33.34 439 ILE A CA 1
ATOM 3569 C C . ILE A 1 439 ? -11.228 26.284 30.179 1.00 33.34 439 ILE A C 1
ATOM 3571 O O . ILE A 1 439 ? -10.325 26.224 31.005 1.00 33.34 439 ILE A O 1
ATOM 3575 N N . VAL A 1 440 ? -11.110 25.544 29.069 1.00 28.14 440 VAL A N 1
ATOM 3576 C CA . VAL A 1 440 ? -10.066 24.472 28.984 1.00 28.14 440 VAL A CA 1
ATOM 3577 C C . VAL A 1 440 ? -8.751 24.851 28.259 1.00 28.14 440 VAL A C 1
ATOM 3579 O O . VAL A 1 440 ? -7.793 24.084 28.269 1.00 28.14 440 VAL A O 1
ATOM 3582 N N . LEU A 1 441 ? -8.605 26.059 27.703 1.00 27.72 441 LEU A N 1
ATOM 3583 C CA . LEU A 1 441 ? -7.396 26.454 26.945 1.00 27.72 441 LEU A CA 1
ATOM 3584 C C . LEU A 1 441 ? -6.343 27.252 27.741 1.00 27.72 441 LEU A C 1
ATOM 3586 O O . LEU A 1 441 ? -5.614 28.056 27.169 1.00 27.72 441 LEU A O 1
ATOM 3590 N N . SER A 1 442 ? -6.209 27.025 29.051 1.00 27.30 442 SER A N 1
ATOM 3591 C CA . SER A 1 442 ? -5.100 27.590 29.846 1.00 27.30 442 SER A CA 1
ATOM 3592 C C . SER A 1 442 ? -3.845 26.705 29.902 1.00 27.30 442 SER A C 1
ATOM 3594 O O . SER A 1 442 ? -2.882 27.071 30.568 1.00 27.30 442 SER A O 1
ATOM 3596 N N . ARG A 1 443 ? -3.810 25.558 29.203 1.00 29.59 443 ARG A N 1
ATOM 3597 C CA . ARG A 1 443 ? -2.673 24.613 29.268 1.00 29.59 443 ARG A CA 1
ATOM 3598 C C . ARG A 1 443 ? -1.770 24.519 28.033 1.00 29.59 443 ARG A C 1
ATOM 3600 O O . ARG A 1 443 ? -0.793 23.788 28.101 1.00 29.59 443 ARG A O 1
ATOM 3607 N N . PHE A 1 444 ? -2.021 25.269 26.955 1.00 27.66 444 PHE A N 1
ATOM 3608 C CA . PHE A 1 444 ? -1.219 25.152 25.719 1.00 27.66 444 PHE A CA 1
ATOM 3609 C C . PHE A 1 444 ? -0.511 26.425 25.237 1.00 27.66 444 PHE A C 1
ATOM 3611 O O . PHE A 1 444 ? 0.138 26.390 24.200 1.00 27.66 444 PHE A O 1
ATOM 3618 N N . PHE A 1 445 ? -0.550 27.531 25.985 1.00 27.69 445 PHE A N 1
ATOM 3619 C CA . PHE A 1 445 ? 0.159 28.752 25.588 1.00 27.69 445 PHE A CA 1
ATOM 3620 C C . PHE A 1 445 ? 0.965 29.341 26.744 1.00 27.69 445 PHE A C 1
ATOM 3622 O O . PHE A 1 445 ? 0.545 30.285 27.409 1.00 27.69 445 PHE A O 1
ATOM 3629 N N . THR A 1 446 ? 2.163 28.803 26.962 1.00 30.88 446 THR A N 1
ATOM 3630 C CA . THR A 1 446 ? 3.243 29.523 27.644 1.00 30.88 446 THR A CA 1
ATOM 3631 C C . THR A 1 446 ? 4.143 30.157 26.592 1.00 30.88 446 THR A C 1
ATOM 3633 O O . THR A 1 446 ? 5.124 29.562 26.169 1.00 30.88 446 THR A O 1
ATOM 3636 N N . SER A 1 447 ? 3.770 31.343 26.124 1.00 31.39 447 SER A N 1
ATOM 3637 C CA . SER A 1 447 ? 4.684 32.460 25.844 1.00 31.39 447 SER A CA 1
ATOM 3638 C C . SER A 1 447 ? 3.975 33.471 24.949 1.00 31.39 447 SER A C 1
ATOM 3640 O O . SER A 1 447 ? 3.368 33.137 23.933 1.00 31.39 447 SER A O 1
ATOM 3642 N N . ARG A 1 448 ? 4.038 34.733 25.361 1.00 30.92 448 ARG A N 1
ATOM 3643 C CA . ARG A 1 448 ? 3.351 35.872 24.748 1.00 30.92 448 ARG A CA 1
ATOM 3644 C C . ARG A 1 448 ? 4.126 36.458 23.559 1.00 30.92 448 ARG A C 1
ATOM 3646 O O . ARG A 1 448 ? 3.658 37.427 22.967 1.00 30.92 448 ARG A O 1
ATOM 3653 N N . ASP A 1 449 ? 5.249 35.844 23.182 1.00 31.33 449 ASP A N 1
ATOM 3654 C CA . ASP A 1 449 ? 6.197 36.410 22.216 1.00 31.33 449 ASP A CA 1
ATOM 3655 C C . ASP A 1 449 ? 6.015 35.913 20.770 1.00 31.33 449 ASP A C 1
ATOM 3657 O O . ASP A 1 449 ? 6.500 36.548 19.842 1.00 31.33 449 ASP A O 1
ATOM 3661 N N . SER A 1 450 ? 5.206 34.878 20.513 1.00 35.22 450 SER A N 1
ATOM 3662 C CA . SER A 1 450 ? 4.973 34.385 19.138 1.00 35.22 450 SER A CA 1
ATOM 3663 C C . SER A 1 450 ? 3.990 35.233 18.310 1.00 35.22 450 SER A C 1
ATOM 3665 O O . SER A 1 450 ? 3.850 35.016 17.109 1.00 35.22 450 SER A O 1
ATOM 3667 N N . PHE A 1 451 ? 3.269 36.187 18.905 1.00 35.75 451 PHE A N 1
ATOM 3668 C CA . PHE A 1 451 ? 2.150 36.854 18.219 1.00 35.75 451 PHE A CA 1
ATOM 3669 C C . PHE A 1 451 ? 2.593 37.935 17.217 1.00 35.75 451 PHE A C 1
ATOM 3671 O O . PHE A 1 451 ? 1.843 38.289 16.306 1.00 35.75 451 PHE A O 1
ATOM 3678 N N . ARG A 1 452 ? 3.808 38.475 17.370 1.00 29.45 452 ARG A N 1
ATOM 3679 C CA . ARG A 1 452 ? 4.332 39.533 16.491 1.00 29.45 452 ARG A CA 1
ATOM 3680 C C . ARG A 1 452 ? 5.089 38.975 15.286 1.00 29.45 452 ARG A C 1
ATOM 3682 O O . ARG A 1 452 ? 4.974 39.539 14.199 1.00 29.45 452 ARG A O 1
ATOM 3689 N N . ASP A 1 453 ? 5.761 37.842 15.458 1.00 33.38 453 ASP A N 1
ATOM 3690 C CA . ASP A 1 453 ? 6.614 37.255 14.422 1.00 33.38 453 ASP A CA 1
ATOM 3691 C C . ASP A 1 453 ? 5.807 36.505 13.357 1.00 33.38 453 ASP A C 1
ATOM 3693 O O . ASP A 1 453 ? 6.101 36.615 12.165 1.00 33.38 453 ASP A O 1
ATOM 3697 N N . THR A 1 454 ? 4.689 35.870 13.729 1.00 33.81 454 THR A N 1
ATOM 3698 C CA . THR A 1 454 ? 3.820 35.180 12.760 1.00 33.81 454 THR A CA 1
ATOM 3699 C C . THR A 1 454 ? 3.164 36.140 11.760 1.00 33.81 454 THR A C 1
ATOM 3701 O O . THR A 1 454 ? 2.862 35.738 10.644 1.00 33.81 454 THR A O 1
ATOM 3704 N N . LEU A 1 455 ? 2.976 37.424 12.091 1.00 32.22 455 LEU A N 1
ATOM 3705 C CA . LEU A 1 455 ? 2.359 38.408 11.183 1.00 32.22 455 LEU A CA 1
ATOM 3706 C C . LEU A 1 455 ? 3.352 39.065 10.205 1.00 32.22 455 LEU A C 1
ATOM 3708 O O . LEU A 1 455 ? 2.919 39.649 9.210 1.00 32.22 455 LEU A O 1
ATOM 3712 N N . SER A 1 456 ? 4.663 38.941 10.439 1.00 32.09 456 SER A N 1
ATOM 3713 C CA . SER A 1 456 ? 5.712 39.450 9.541 1.00 32.09 456 SER A CA 1
ATOM 3714 C C . SER A 1 456 ? 5.968 38.506 8.355 1.00 32.09 456 SER A C 1
ATOM 3716 O O . SER A 1 456 ? 6.172 38.954 7.226 1.00 32.09 456 SER A O 1
ATOM 3718 N N . CYS A 1 457 ? 5.850 37.190 8.569 1.00 29.61 457 CYS A N 1
ATOM 3719 C CA . CYS A 1 457 ? 6.160 36.170 7.560 1.00 29.61 457 CYS A CA 1
ATOM 3720 C C . CYS A 1 457 ? 5.145 36.062 6.403 1.00 29.61 457 CYS A C 1
ATOM 3722 O O . CYS A 1 457 ? 5.481 35.512 5.359 1.00 29.61 457 CYS A O 1
ATOM 3724 N N . TYR A 1 458 ? 3.928 36.609 6.532 1.00 31.39 458 TYR A N 1
ATOM 3725 C CA . TYR A 1 458 ? 2.870 36.474 5.511 1.00 31.39 458 TYR A CA 1
ATOM 3726 C C . TYR A 1 458 ? 2.684 37.694 4.592 1.00 31.39 458 TYR A C 1
ATOM 3728 O O . TYR A 1 458 ? 1.716 37.747 3.834 1.00 31.39 458 TYR A O 1
ATOM 3736 N N . GLY A 1 459 ? 3.585 38.686 4.619 1.00 26.75 459 GLY A N 1
ATOM 3737 C CA . GLY A 1 459 ? 3.627 39.752 3.602 1.00 26.75 459 GLY A CA 1
ATOM 3738 C C . GLY A 1 459 ? 2.369 40.631 3.495 1.00 26.75 459 GLY A C 1
ATOM 3739 O O . GLY A 1 459 ? 2.180 41.333 2.499 1.00 26.75 459 GLY A O 1
ATOM 3740 N N . VAL A 1 460 ? 1.494 40.636 4.506 1.00 27.73 460 VAL A N 1
ATOM 3741 C CA . VAL A 1 460 ? 0.315 41.509 4.541 1.00 27.73 460 VAL A CA 1
ATOM 3742 C C . VAL A 1 460 ? 0.713 42.851 5.154 1.00 27.73 460 VAL A C 1
ATOM 3744 O O . VAL A 1 460 ? 0.657 43.048 6.365 1.00 27.73 460 VAL A O 1
ATOM 3747 N N . LYS A 1 461 ? 1.084 43.821 4.310 1.00 26.50 461 LYS A N 1
ATOM 3748 C CA . LYS A 1 461 ? 1.154 45.235 4.715 1.00 26.50 461 LYS A CA 1
ATOM 3749 C C . LYS A 1 461 ? -0.267 45.722 5.025 1.00 26.50 461 LYS A C 1
ATOM 3751 O O . LYS A 1 461 ? -1.014 46.096 4.122 1.00 26.50 461 LYS A O 1
ATOM 3756 N N . MET A 1 462 ? -0.657 45.732 6.300 1.00 27.27 462 MET A N 1
ATOM 3757 C CA . MET A 1 462 ? -1.792 46.546 6.737 1.00 27.27 462 MET A CA 1
ATOM 3758 C C . MET A 1 462 ? -1.346 48.008 6.777 1.00 27.27 462 MET A C 1
ATOM 3760 O O . MET A 1 462 ? -0.761 48.475 7.752 1.00 27.27 462 MET A O 1
ATOM 3764 N N . THR A 1 463 ? -1.622 48.745 5.703 1.00 26.81 463 THR A N 1
ATOM 3765 C CA . THR A 1 463 ? -1.572 50.206 5.733 1.00 26.81 463 THR A CA 1
ATOM 3766 C C . THR A 1 463 ? -2.721 50.680 6.621 1.00 26.81 463 THR A C 1
ATOM 3768 O O . THR A 1 463 ? -3.878 50.711 6.201 1.00 26.81 463 THR A O 1
ATOM 3771 N N . LEU A 1 464 ? -2.419 50.995 7.880 1.00 27.33 464 LEU A N 1
ATOM 3772 C CA . LEU A 1 464 ? -3.339 51.697 8.770 1.00 27.33 464 LEU A CA 1
ATOM 3773 C C . LEU A 1 464 ? -3.638 53.067 8.152 1.00 27.33 464 LEU A C 1
ATOM 3775 O O . LEU A 1 464 ? -2.800 53.968 8.166 1.00 27.33 464 LEU A O 1
ATOM 3779 N N . LEU A 1 465 ? -4.838 53.215 7.588 1.00 24.83 465 LEU A N 1
ATOM 3780 C CA . LEU A 1 465 ? -5.412 54.513 7.254 1.00 24.83 465 LEU A CA 1
ATOM 3781 C C . LEU A 1 465 ? -5.536 55.311 8.559 1.00 24.83 465 LEU A C 1
ATOM 3783 O O . LEU A 1 465 ? -6.440 55.071 9.357 1.00 24.83 465 LEU A O 1
ATOM 3787 N N . ARG A 1 466 ? -4.604 56.245 8.786 1.00 25.12 466 ARG A N 1
ATOM 3788 C CA . ARG A 1 466 ? -4.750 57.297 9.797 1.00 25.12 466 ARG A CA 1
ATOM 3789 C C . ARG A 1 466 ? -5.948 58.155 9.405 1.00 25.12 466 ARG A C 1
ATOM 3791 O O . ARG A 1 466 ? -5.876 58.935 8.461 1.00 25.12 466 ARG A O 1
ATOM 3798 N N . THR A 1 467 ? -7.034 58.036 10.152 1.00 27.75 467 THR A N 1
ATOM 3799 C CA . THR A 1 467 ? -8.053 59.080 10.232 1.00 27.75 467 THR A CA 1
ATOM 3800 C C . THR A 1 467 ? -7.446 60.270 10.970 1.00 27.75 467 THR A C 1
ATOM 3802 O O . THR A 1 467 ? -7.170 60.182 12.166 1.00 27.75 467 THR A O 1
ATOM 3805 N N . GLN A 1 468 ? -7.194 61.368 10.255 1.00 27.86 468 GLN A N 1
ATOM 3806 C CA . GLN A 1 468 ? -7.007 62.679 10.871 1.00 27.86 468 GLN A CA 1
ATOM 3807 C C . GLN A 1 468 ? -8.342 63.122 11.479 1.00 27.86 468 GLN A C 1
ATOM 3809 O O . GLN A 1 468 ? -9.365 63.142 10.799 1.00 27.86 468 GLN A O 1
ATOM 3814 N N . GLY A 1 469 ? -8.314 63.468 12.761 1.00 25.50 469 GLY A N 1
ATOM 3815 C CA . GLY A 1 469 ? -9.429 64.052 13.493 1.00 25.50 469 GLY A CA 1
ATOM 3816 C C . GLY A 1 469 ? -8.906 64.644 14.794 1.00 25.50 469 GLY A C 1
ATOM 3817 O O . GLY A 1 469 ? -8.549 63.911 15.709 1.00 25.50 469 GLY A O 1
ATOM 3818 N N . ASN A 1 470 ? -8.787 65.969 14.806 1.00 26.06 470 ASN A N 1
ATOM 3819 C CA . ASN A 1 470 ? -8.356 66.818 15.914 1.00 26.06 470 ASN A CA 1
ATOM 3820 C C . ASN A 1 470 ? -9.132 66.560 17.213 1.00 26.06 470 ASN A C 1
ATOM 3822 O O . ASN A 1 470 ? -10.355 66.498 17.159 1.00 26.06 470 ASN A O 1
ATOM 3826 N N . SER A 1 471 ? -8.437 66.587 18.358 1.00 27.25 471 SER A N 1
ATOM 3827 C CA . SER A 1 471 ? -8.772 67.467 19.499 1.00 27.25 471 SER A CA 1
ATOM 3828 C C . SER A 1 471 ? -7.863 67.210 20.715 1.00 27.25 471 SER A C 1
ATOM 3830 O O . SER A 1 471 ? -7.912 66.150 21.329 1.00 27.25 471 SER A O 1
ATOM 3832 N N . SER A 1 472 ? -7.045 68.219 21.032 1.00 28.08 472 SER A N 1
ATOM 3833 C CA . SER A 1 472 ? -6.738 68.751 22.374 1.00 28.08 472 SER A CA 1
ATOM 3834 C C . SER A 1 472 ? -6.524 67.807 23.577 1.00 28.08 472 SER A C 1
ATOM 3836 O O . SER A 1 472 ? -7.474 67.317 24.173 1.00 28.08 472 SER A O 1
ATOM 3838 N N . GLY A 1 473 ? -5.269 67.773 24.044 1.00 26.30 473 GLY A N 1
ATOM 3839 C CA . GLY A 1 473 ? -4.900 68.156 25.416 1.00 26.30 473 GLY A CA 1
ATOM 3840 C C . GLY A 1 473 ? -5.157 67.177 26.568 1.00 26.30 473 GLY A C 1
ATOM 3841 O O . GLY A 1 473 ? -6.244 67.160 27.121 1.00 26.30 473 GLY A O 1
ATOM 3842 N N . MET A 1 474 ? -4.099 66.507 27.042 1.00 25.56 474 MET A N 1
ATOM 3843 C CA . MET A 1 474 ? -3.638 66.548 28.445 1.00 25.56 474 MET A CA 1
ATOM 3844 C C . MET A 1 474 ? -2.294 65.808 28.598 1.00 25.56 474 MET A C 1
ATOM 3846 O O . MET A 1 474 ? -1.998 64.863 27.873 1.00 25.56 474 MET A O 1
ATOM 3850 N N . LYS A 1 475 ? -1.450 66.331 29.496 1.00 29.03 475 LYS A N 1
ATOM 3851 C CA . LYS A 1 475 ? -0.026 66.012 29.709 1.00 29.03 475 LYS A CA 1
ATOM 3852 C C . LYS A 1 475 ? 0.240 64.599 30.277 1.00 29.03 475 LYS A C 1
ATOM 3854 O O . LYS A 1 475 ? -0.643 64.041 30.923 1.00 29.03 475 LYS A O 1
ATOM 3859 N N . PRO A 1 476 ? 1.475 64.073 30.122 1.00 28.61 476 PRO A N 1
ATOM 3860 C CA . PRO A 1 476 ? 1.918 62.796 30.679 1.00 28.61 476 PRO A CA 1
ATOM 3861 C C . PRO A 1 476 ? 2.658 62.948 32.026 1.00 28.61 476 PRO A C 1
ATOM 3863 O O . PRO A 1 476 ? 3.378 63.920 32.240 1.00 28.61 476 PRO A O 1
ATOM 3866 N N . HIS A 1 477 ? 2.557 61.926 32.876 1.00 27.38 477 HIS A N 1
ATOM 3867 C CA . HIS A 1 477 ? 3.528 61.566 33.920 1.00 27.38 477 HIS A CA 1
ATOM 3868 C C . HIS A 1 477 ? 3.809 60.062 33.728 1.00 27.38 477 HIS A C 1
ATOM 3870 O O . HIS A 1 477 ? 2.871 59.271 33.718 1.00 27.38 477 HIS A O 1
ATOM 3876 N N . SER A 1 478 ? 4.989 59.668 33.220 1.00 27.20 478 SER A N 1
ATOM 3877 C CA . SER A 1 478 ? 6.189 59.244 33.984 1.00 27.20 478 SER A CA 1
ATOM 3878 C C . SER A 1 478 ? 5.837 58.143 34.992 1.00 27.20 478 SER A C 1
ATOM 3880 O O . SER A 1 478 ? 5.075 58.419 35.908 1.00 27.20 478 SER A O 1
ATOM 3882 N N . THR A 1 479 ? 6.261 56.886 34.857 1.00 27.88 479 THR A N 1
ATOM 3883 C CA . THR A 1 479 ? 7.627 56.314 34.979 1.00 27.88 479 THR A CA 1
ATOM 3884 C C . THR A 1 479 ? 7.480 54.788 34.754 1.00 27.88 479 THR A C 1
ATOM 3886 O O . THR A 1 479 ? 6.397 54.262 34.979 1.00 27.88 479 THR A O 1
ATOM 3889 N N . GLY A 1 480 ? 8.423 53.949 34.322 1.00 25.41 480 GLY A N 1
ATOM 3890 C CA . GLY A 1 480 ? 9.839 53.990 33.949 1.00 25.41 480 GLY A CA 1
ATOM 3891 C C . GLY A 1 480 ? 10.139 52.689 33.146 1.00 25.41 480 GLY A C 1
ATOM 3892 O O . GLY A 1 480 ? 9.336 51.762 33.181 1.00 25.41 480 GLY A O 1
ATOM 3893 N N . CYS A 1 481 ? 11.112 52.666 32.219 1.00 25.48 481 CYS A N 1
ATOM 3894 C CA . CYS A 1 481 ? 12.532 52.314 32.458 1.00 25.48 481 CYS A CA 1
ATOM 3895 C C . CYS A 1 481 ? 12.728 50.794 32.738 1.00 25.48 481 CYS A C 1
ATOM 3897 O O . CYS A 1 481 ? 12.070 50.290 33.634 1.00 25.48 481 CYS A O 1
ATOM 3899 N N . TYR A 1 482 ? 13.554 49.968 32.066 1.00 26.05 482 TYR A N 1
ATOM 3900 C CA . TYR A 1 482 ? 14.790 50.114 31.264 1.00 26.05 482 TYR A CA 1
ATOM 3901 C C . TYR A 1 482 ? 14.993 48.883 30.321 1.00 26.05 482 TYR A C 1
ATOM 3903 O O . TYR A 1 482 ? 14.535 47.796 30.652 1.00 26.05 482 TYR A O 1
ATOM 3911 N N . ALA A 1 483 ? 15.527 49.082 29.097 1.00 26.02 483 ALA A N 1
ATOM 3912 C CA . ALA A 1 483 ? 16.837 48.617 28.541 1.00 26.02 483 ALA A CA 1
ATOM 3913 C C . ALA A 1 483 ? 16.957 47.110 28.149 1.00 26.02 483 ALA A C 1
ATOM 3915 O O . ALA A 1 483 ? 16.899 46.252 29.016 1.00 26.02 483 ALA A O 1
ATOM 3916 N N . TRP A 1 484 ? 16.918 46.739 26.851 1.00 21.92 484 TRP A N 1
ATOM 3917 C CA . TRP A 1 484 ? 18.020 46.553 25.850 1.00 21.92 484 TRP A CA 1
ATOM 3918 C C . TRP A 1 484 ? 18.985 45.390 26.169 1.00 21.92 484 TRP A C 1
ATOM 3920 O O . TRP A 1 484 ? 19.655 45.424 27.190 1.00 21.92 484 TRP A O 1
ATOM 3930 N N . SER A 1 485 ? 19.083 44.330 25.356 1.00 24.83 485 SER A N 1
ATOM 3931 C CA . SER A 1 485 ? 20.019 44.106 24.216 1.00 24.83 485 SER A CA 1
ATOM 3932 C C . SER A 1 485 ? 20.139 42.561 24.109 1.00 24.83 485 SER A C 1
ATOM 3934 O O . SER A 1 485 ? 20.084 41.917 25.153 1.00 24.83 485 SER A O 1
ATOM 3936 N N . LYS A 1 486 ? 20.239 41.862 22.976 1.00 32.25 486 LYS A N 1
ATOM 3937 C CA . LYS A 1 486 ? 20.962 42.081 21.721 1.00 32.25 486 LYS A CA 1
ATOM 3938 C C . LYS A 1 486 ? 20.245 41.344 20.590 1.00 32.25 486 LYS A C 1
ATOM 3940 O O . LYS A 1 486 ? 19.667 40.277 20.897 1.00 32.25 486 LYS A O 1
#

Radius of gyration: 48.87 Å; Cα contacts (8 Å, |Δi|>4): 373; chains: 1; bounding box: 100×113×158 Å

pLDDT: mean 75.45, std 20.94, range [21.92, 98.19]

Organism: Laticauda laticaudata (NCBI:txid8630)

Mean predicted aligned error: 20.18 Å

Foldseek 3Di:
DDDDDDDDDPDDPQPDQQKAFPVVRDTDTPVRQVVDPPRVPRIDGPVVVVVVVVVVVVVVVVVVVVVVVVVVVVVVVVVVVVVVVVVVVVVVVVVVVVVVVVVVVVVVVVVVVLVVVVVVLVVVLVVVVVVLVVVVVVLVVLVVVLVVVVVCCVPPNDPVVCVVCVVVSVVVVVVSVPDDRDDPVPSPPDDCVVSVVVVVVVCCVVVPVPVQLWAWWWKQAPVRDIDIDIWGWHDDPPQAIDTPCVVVVLVVLQVGQAIEIEDAPVVPGVLVVVLVNCVRVVNNCSNQVSHNAYDHCQVLCCVLCVPDPDPDLQVCCVPPVVNPFDPVDSNSSSVSVRCCCVVSVSSVCCVVDLGQHSLLVVQLVQCVVCVVVVQWDPLLSSLCSSVSHHPVNLVVQCVVPVQCSQVVVLVVSQVVDDPPGDRNPNSNPPSPSDPDDPDDPPPPDPDPPPPVVVVVVPPDPPPPPDDDDDDDDDDDDDDDDDDDDD